Protein 3ZV4 (pdb70)

Foldseek 3Di:
DQQALAEEEEEPLLDFLNVLLLVVCLVVNYAYEYEEADPVSQVVSCVVRPLRYHYQHDDLLDLVSLLVRLVVSCVSRVAHAEYEYEFFAAQQLQAPVRQDPVLVVVQLCQRLSRLPNSLVSNCVSCVVRQLVNLHEYEYEAAVLLPDPPPHYPSNSVSSVVVLVVQVVCCVVSPPRYAYEYEHEALEPHHGDPSHDDDLVCCQWFAAQQRHRDYSNVSNVVVSQRSGDPRCNVDHSYYHYHYRQRVPADDRTGHDCPCVCVVVVD/DQQALAEEEEEQLLDALNVLLCVVCVVNRYAYEYEYQDPVSQVVVCVVNPLSYHYDHDDLLDLVSLLVSQVVSCVSRNAHAEYEYEFAAAAQLQAPVRQDPVLNVVQLCVRLSRLPVSLVSNCVSRVVRNLVNLHEYEYEAAVLLPDPPPGYPSNSVSSVNVLVVQQVCLVVNPPRYAGEYEHEALAQDPRHGDPSNVDDRCVRCVFAAAQLSDRDYSNVRNVVVSQRRRCVRCVPDHSYYHYHHNCRVPADDPTGHDCPVPDVVVDD

Organism: Comamonas testosteroni (NCBI:txid285)

Radius of gyration: 23.38 Å; Cα contacts (8 Å, |Δi|>4): 1330; chains: 2; bounding box: 65×64×56 Å

Structure (mmCIF, N/CA/C/O backbone):
data_3ZV4
#
_entry.id   3ZV4
#
_cell.length_a   75.784
_cell.length_b   75.784
_cell.length_c   181.782
_cell.angle_alpha   90.00
_cell.angle_beta   90.00
_cell.angle_gamma   90.00
#
_symmetry.space_group_name_H-M   'P 43 21 2'
#
loop_
_entity.id
_entity.type
_entity.pdbx_description
1 polymer 'CIS-2,3-DIHYDROBIPHENYL-2,3-DIOL DEHYDROGENASE'
2 water water
#
loop_
_atom_site.group_PDB
_atom_site.id
_atom_site.type_symbol
_atom_site.label_atom_id
_atom_site.label_alt_id
_atom_site.label_comp_id
_atom_site.label_asym_id
_atom_site.label_entity_id
_atom_site.label_seq_id
_atom_site.pdbx_PDB_ins_code
_atom_site.Cartn_x
_atom_site.Cartn_y
_atom_site.Cartn_z
_atom_site.occupancy
_atom_site.B_iso_or_equiv
_atom_site.auth_seq_id
_atom_site.auth_comp_id
_atom_site.auth_asym_id
_atom_site.auth_atom_id
_atom_site.pdbx_PDB_model_num
ATOM 1 N N . MET A 1 1 ? 8.098 8.033 11.341 1.00 49.86 1 MET A N 1
ATOM 2 C CA . MET A 1 1 ? 8.717 7.999 12.698 1.00 48.19 1 MET A CA 1
ATOM 3 C C . MET A 1 1 ? 7.707 8.425 13.765 1.00 46.42 1 MET A C 1
ATOM 4 O O . MET A 1 1 ? 6.780 9.195 13.503 1.00 46.91 1 MET A O 1
ATOM 9 N N . LYS A 1 2 ? 7.916 7.948 14.983 1.00 44.29 2 LYS A N 1
ATOM 10 C CA . LYS A 1 2 ? 6.918 8.080 16.044 1.00 42.74 2 LYS A CA 1
ATOM 11 C C . LYS A 1 2 ? 6.771 9.488 16.617 1.00 40.61 2 LYS A C 1
ATOM 12 O O . LYS A 1 2 ? 5.689 9.852 17.076 1.00 39.93 2 LYS A O 1
ATOM 18 N N . LEU A 1 3 ? 7.850 10.274 16.578 1.00 38.70 3 LEU A N 1
ATOM 19 C CA . LEU A 1 3 ? 7.919 11.541 17.305 1.00 36.95 3 LEU A CA 1
ATOM 20 C C . LEU A 1 3 ? 8.241 12.761 16.417 1.00 36.46 3 LEU A C 1
ATOM 21 O O . LEU A 1 3 ? 8.807 13.735 16.898 1.00 36.39 3 LEU A O 1
ATOM 26 N N . THR A 1 4 ? 7.871 12.718 15.140 1.00 36.48 4 THR A N 1
ATOM 27 C CA . THR A 1 4 ? 8.171 13.820 14.215 1.00 37.01 4 THR A CA 1
ATOM 28 C C . THR A 1 4 ? 7.544 15.131 14.681 1.00 36.10 4 THR A C 1
ATOM 29 O O . THR A 1 4 ? 6.354 15.180 14.950 1.00 35.90 4 THR A O 1
ATOM 33 N N . GLY A 1 5 ? 8.353 16.183 14.800 1.00 35.32 5 GLY A N 1
ATOM 34 C CA . GLY A 1 5 ? 7.855 17.496 15.204 1.00 34.89 5 GLY A CA 1
ATOM 35 C C . GLY A 1 5 ? 7.858 17.719 16.706 1.00 33.37 5 GLY A C 1
ATOM 36 O O . GLY A 1 5 ? 7.672 18.852 17.170 1.00 33.13 5 GLY A O 1
ATOM 37 N N . GLU A 1 6 ? 8.076 16.650 17.473 1.00 32.07 6 GLU A N 1
ATOM 38 C CA . GLU A 1 6 ? 8.062 16.743 18.928 1.00 30.50 6 GLU A CA 1
ATOM 39 C C . GLU A 1 6 ? 9.379 17.273 19.455 1.00 29.54 6 GLU A C 1
ATOM 40 O O . GLU A 1 6 ? 10.441 16.999 18.893 1.00 29.99 6 GLU A O 1
ATOM 46 N N . VAL A 1 7 ? 9.292 18.044 20.532 1.00 28.16 7 VAL A N 1
ATOM 47 C CA . VAL A 1 7 ? 10.461 18.566 21.215 1.00 26.74 7 VAL A CA 1
ATOM 48 C C . VAL A 1 7 ? 10.499 18.058 22.647 1.00 25.07 7 VAL A C 1
ATOM 49 O O . VAL A 1 7 ? 9.548 18.245 23.399 1.00 25.37 7 VAL A O 1
ATOM 53 N N . ALA A 1 8 ? 11.606 17.425 23.020 1.00 23.92 8 ALA A N 1
ATOM 54 C CA . ALA A 1 8 ? 11.823 16.942 24.374 1.00 22.77 8 ALA A CA 1
ATOM 55 C C . ALA A 1 8 ? 13.065 17.573 25.003 1.00 22.36 8 ALA A C 1
ATOM 56 O O . ALA A 1 8 ? 14.010 17.950 24.312 1.00 22.17 8 ALA A O 1
ATOM 58 N N . LEU A 1 9 ? 13.047 17.656 26.326 1.00 21.00 9 LEU A N 1
ATOM 59 C CA . LEU A 1 9 ? 14.199 18.113 27.099 1.00 20.72 9 LEU A CA 1
ATOM 60 C C . LEU A 1 9 ? 14.500 16.980 28.048 1.00 20.06 9 LEU A C 1
ATOM 61 O O . LEU A 1 9 ? 13.597 16.501 28.764 1.00 19.06 9 LEU A O 1
ATOM 66 N N . ILE A 1 10 ? 15.749 16.532 28.019 1.00 20.34 10 ILE A N 1
ATOM 67 C CA . ILE A 1 10 ? 16.172 15.352 28.779 1.00 20.28 10 ILE A CA 1
ATOM 68 C C . ILE A 1 10 ? 17.320 15.775 29.671 1.00 20.20 10 ILE A C 1
ATOM 69 O O . ILE A 1 10 ? 18.346 16.215 29.163 1.00 21.59 10 ILE A O 1
ATOM 74 N N . THR A 1 11 ? 17.156 15.688 30.992 1.00 19.83 11 THR A N 1
ATOM 75 C CA . THR A 1 11 ? 18.280 15.967 31.896 1.00 20.42 11 THR A CA 1
ATOM 76 C C . THR A 1 11 ? 19.097 14.690 32.106 1.00 20.61 11 THR A C 1
ATOM 77 O O . THR A 1 11 ? 18.544 13.602 32.145 1.00 20.35 11 THR A O 1
ATOM 81 N N . GLY A 1 12 ? 20.416 14.831 32.238 1.00 21.42 12 GLY A N 1
ATOM 82 C CA . GLY A 1 12 ? 21.314 13.690 32.313 1.00 22.02 12 GLY A CA 1
ATOM 83 C C . GLY A 1 12 ? 21.363 12.894 31.026 1.00 22.67 12 GLY A C 1
ATOM 84 O O . GLY A 1 12 ? 21.494 11.663 31.036 1.00 23.90 12 GLY A O 1
ATOM 85 N N . GLY A 1 13 ? 21.247 13.590 29.906 1.00 22.92 13 GLY A N 1
ATOM 86 C CA . GLY A 1 13 ? 21.211 12.943 28.605 1.00 23.11 13 GLY A CA 1
ATOM 87 C C . GLY A 1 13 ? 22.545 12.734 27.914 1.00 23.64 13 GLY A C 1
ATOM 88 O O . GLY A 1 13 ? 22.572 12.230 26.785 1.00 24.44 13 GLY A O 1
ATOM 89 N N . ALA A 1 14 ? 23.663 13.103 28.550 1.00 24.02 14 ALA A N 1
ATOM 90 C CA . ALA A 1 14 ? 24.971 12.973 27.879 1.00 25.05 14 ALA A CA 1
ATOM 91 C C . ALA A 1 14 ? 25.517 11.552 27.906 1.00 25.38 14 ALA A C 1
ATOM 92 O O . ALA A 1 14 ? 26.393 11.228 27.123 1.00 26.55 14 ALA A O 1
ATOM 94 N N . SER A 1 15 ? 25.017 10.703 28.803 1.00 25.06 15 SER A N 1
ATOM 95 C CA . SER A 1 15 ? 25.505 9.326 28.907 1.00 25.25 15 SER A CA 1
ATOM 96 C C . SER A 1 15 ? 24.421 8.410 29.479 1.00 23.67 15 SER A C 1
ATOM 97 O O . SER A 1 15 ? 23.361 8.870 29.867 1.00 22.64 15 SER A O 1
ATOM 100 N N . GLY A 1 16 ? 24.691 7.110 29.525 1.00 23.98 16 GLY A N 1
ATOM 101 C CA . GLY A 1 16 ? 23.761 6.168 30.139 1.00 23.27 16 GLY A CA 1
ATOM 102 C C . GLY A 1 16 ? 22.428 6.089 29.418 1.00 22.55 16 GLY A C 1
ATOM 103 O O . GLY A 1 16 ? 22.347 6.310 28.213 1.00 21.84 16 GLY A O 1
ATOM 104 N N . LEU A 1 17 ? 21.375 5.763 30.168 1.00 22.28 17 LEU A N 1
ATOM 105 C CA . LEU A 1 17 ? 20.012 5.734 29.618 1.00 22.02 17 LEU A CA 1
ATOM 106 C C . LEU A 1 17 ? 19.625 7.052 28.948 1.00 21.45 17 LEU A C 1
ATOM 107 O O . LEU A 1 17 ? 19.015 7.055 27.892 1.00 22.03 17 LEU A O 1
ATOM 112 N N . GLY A 1 18 ? 19.980 8.172 29.571 1.00 20.90 18 GLY A N 1
ATOM 113 C CA . GLY A 1 18 ? 19.686 9.494 29.021 1.00 20.59 18 GLY A CA 1
ATOM 114 C C . GLY A 1 18 ? 20.222 9.687 27.610 1.00 21.21 18 GLY A C 1
ATOM 115 O O . GLY A 1 18 ? 19.522 10.220 26.754 1.00 20.72 18 GLY A O 1
ATOM 116 N N . ARG A 1 19 ? 21.444 9.231 27.351 1.00 21.93 19 ARG A N 1
ATOM 117 C CA . ARG A 1 19 ? 21.992 9.311 25.987 1.00 22.92 19 ARG A CA 1
ATOM 118 C C . ARG A 1 19 ? 21.285 8.363 25.023 1.00 23.39 19 ARG A C 1
ATOM 119 O O . ARG A 1 19 ? 21.058 8.705 23.856 1.00 23.47 19 ARG A O 1
ATOM 127 N N . ALA A 1 20 ? 20.967 7.160 25.497 1.00 23.35 20 ALA A N 1
ATOM 128 C CA . ALA A 1 20 ? 20.190 6.210 24.693 1.00 23.55 20 ALA A CA 1
ATOM 129 C C . ALA A 1 20 ? 18.834 6.802 24.313 1.00 22.44 20 ALA A C 1
ATOM 130 O O . ALA A 1 20 ? 18.336 6.574 23.211 1.00 23.14 20 ALA A O 1
ATOM 132 N N . LEU A 1 21 ? 18.230 7.534 25.247 1.00 21.87 21 LEU A N 1
ATOM 133 C CA . LEU A 1 21 ? 16.988 8.246 24.999 1.00 21.60 21 LEU A CA 1
ATOM 134 C C . LEU A 1 21 ? 17.172 9.376 24.003 1.00 22.28 21 LEU A C 1
ATOM 135 O O . LEU A 1 21 ? 16.343 9.558 23.117 1.00 22.80 21 LEU A O 1
ATOM 140 N N . VAL A 1 22 ? 18.244 10.155 24.144 1.00 21.94 22 VAL A N 1
ATOM 141 C CA . VAL A 1 22 ? 18.501 11.210 23.161 1.00 22.58 22 VAL A CA 1
ATOM 142 C C . VAL A 1 22 ? 18.565 10.598 21.767 1.00 23.55 22 VAL A C 1
ATOM 143 O O . VAL A 1 22 ? 17.905 11.081 20.842 1.00 24.51 22 VAL A O 1
ATOM 147 N N . ASP A 1 23 ? 19.368 9.545 21.630 1.00 24.57 23 ASP A N 1
ATOM 148 C CA . ASP A 1 23 ? 19.592 8.890 20.359 1.00 26.48 23 ASP A CA 1
ATOM 149 C C . ASP A 1 23 ? 18.307 8.339 19.776 1.00 26.52 23 ASP A C 1
ATOM 150 O O . ASP A 1 23 ? 18.062 8.451 18.578 1.00 27.99 23 ASP A O 1
ATOM 155 N N . ARG A 1 24 ? 17.505 7.712 20.622 1.00 26.26 24 ARG A N 1
ATOM 156 C CA . ARG A 1 24 ? 16.245 7.145 20.176 1.00 26.76 24 ARG A CA 1
ATOM 157 C C . ARG A 1 24 ? 15.275 8.228 19.743 1.00 26.28 24 ARG A C 1
ATOM 158 O O . ARG A 1 24 ? 14.633 8.110 18.706 1.00 26.54 24 ARG A O 1
ATOM 166 N N . PHE A 1 25 ? 15.146 9.264 20.561 1.00 25.70 25 PHE A N 1
ATOM 167 C CA . PHE A 1 25 ? 14.205 10.339 20.279 1.00 26.30 25 PHE A CA 1
ATOM 168 C C . PHE A 1 25 ? 14.526 11.026 18.961 1.00 27.64 25 PHE A C 1
ATOM 169 O O . PHE A 1 25 ? 13.630 11.265 18.138 1.00 28.71 25 PHE A O 1
ATOM 177 N N . VAL A 1 26 ? 15.807 11.297 18.741 1.00 27.96 26 VAL A N 1
ATOM 178 C CA . VAL A 1 26 ? 16.262 11.899 17.485 1.00 28.78 26 VAL A CA 1
ATOM 179 C C . VAL A 1 26 ? 15.957 10.981 16.310 1.00 29.95 26 VAL A C 1
ATOM 180 O O . VAL A 1 26 ? 15.406 11.434 15.304 1.00 31.03 26 VAL A O 1
ATOM 184 N N . ALA A 1 27 ? 16.290 9.695 16.442 1.00 30.09 27 ALA A N 1
ATOM 185 C CA . ALA A 1 27 ? 15.958 8.694 15.404 1.00 31.00 27 ALA A CA 1
ATOM 186 C C . ALA A 1 27 ? 14.454 8.671 15.105 1.00 31.27 27 ALA A C 1
ATOM 187 O O . ALA A 1 27 ? 14.044 8.434 13.959 1.00 32.27 27 ALA A O 1
ATOM 189 N N . GLU A 1 28 ? 13.641 8.925 16.130 1.00 30.11 28 GLU A N 1
ATOM 190 C CA . GLU A 1 28 ? 12.177 9.000 15.974 1.00 30.33 28 GLU A CA 1
ATOM 191 C C . GLU A 1 28 ? 11.663 10.358 15.475 1.00 30.27 28 GLU A C 1
ATOM 192 O O . GLU A 1 28 ? 10.451 10.591 15.436 1.00 30.12 28 GLU A O 1
ATOM 198 N N . GLY A 1 29 ? 12.574 11.255 15.110 1.00 29.97 29 GLY A N 1
ATOM 199 C CA . GLY A 1 29 ? 12.193 12.535 14.506 1.00 30.20 29 GLY A CA 1
ATOM 200 C C . GLY A 1 29 ? 11.993 13.676 15.494 1.00 28.62 29 GLY A C 1
ATOM 201 O O . GLY A 1 29 ? 11.570 14.764 15.106 1.00 29.06 29 GLY A O 1
ATOM 202 N N . ALA A 1 30 ? 12.292 13.433 16.763 1.00 26.95 30 ALA A N 1
ATOM 203 C CA . ALA A 1 30 ? 12.182 14.458 17.793 1.00 26.73 30 ALA A CA 1
ATOM 204 C C . ALA A 1 30 ? 13.371 15.431 17.721 1.00 26.85 30 ALA A C 1
ATOM 205 O O . ALA A 1 30 ? 14.407 15.092 17.155 1.00 27.34 30 ALA A O 1
ATOM 207 N N . ARG A 1 31 ? 13.180 16.633 18.265 1.00 27.16 31 ARG A N 1
ATOM 208 C CA . ARG A 1 31 ? 14.265 17.578 18.559 1.00 27.22 31 ARG A CA 1
ATOM 209 C C . ARG A 1 31 ? 14.522 17.490 20.064 1.00 26.06 31 ARG A C 1
ATOM 210 O O . ARG A 1 31 ? 13.564 17.440 20.844 1.00 25.48 31 ARG A O 1
ATOM 218 N N . VAL A 1 32 ? 15.789 17.489 20.490 1.00 25.35 32 VAL A N 1
ATOM 219 C CA . VAL A 1 32 ? 16.114 17.226 21.911 1.00 24.87 32 VAL A CA 1
ATOM 220 C C . VAL A 1 32 ? 17.116 18.216 22.538 1.00 24.86 32 VAL A C 1
ATOM 221 O O . VAL A 1 32 ? 18.241 18.358 22.072 1.00 25.40 32 VAL A O 1
ATOM 225 N N . ALA A 1 33 ? 16.686 18.904 23.590 1.00 24.32 33 ALA A N 1
ATOM 226 C CA . ALA A 1 33 ? 17.581 19.707 24.420 1.00 24.23 33 ALA A CA 1
ATOM 227 C C . ALA A 1 33 ? 18.028 18.830 25.589 1.00 23.68 33 ALA A C 1
ATOM 228 O O . ALA A 1 33 ? 17.215 18.126 26.204 1.00 22.75 33 ALA A O 1
ATOM 230 N N . VAL A 1 34 ? 19.321 18.868 25.877 1.00 24.06 34 VAL A N 1
ATOM 231 C CA . VAL A 1 34 ? 19.917 18.044 26.924 1.00 23.79 34 VAL A CA 1
ATOM 232 C C . VAL A 1 34 ? 20.620 18.978 27.911 1.00 23.90 34 VAL A C 1
ATOM 233 O O . VAL A 1 34 ? 21.367 19.859 27.501 1.00 25.37 34 VAL A O 1
ATOM 237 N N . LEU A 1 35 ? 20.322 18.810 29.198 1.00 23.37 35 LEU A N 1
ATOM 238 C CA . LEU A 1 35 ? 21.078 19.433 30.285 1.00 23.60 35 LEU A CA 1
ATOM 239 C C . LEU A 1 35 ? 21.989 18.383 30.902 1.00 23.75 35 LEU A C 1
ATOM 240 O O . LEU A 1 35 ? 21.518 17.330 31.317 1.00 23.14 35 LEU A O 1
ATOM 245 N N . ASP A 1 36 ? 23.287 18.666 30.959 1.00 24.52 36 ASP A N 1
ATOM 246 C CA . ASP A 1 36 ? 24.224 17.775 31.629 1.00 25.76 36 ASP A CA 1
ATOM 247 C C . ASP A 1 36 ? 25.494 18.531 31.981 1.00 26.67 36 ASP A C 1
ATOM 248 O O . ASP A 1 36 ? 25.683 19.670 31.553 1.00 26.77 36 ASP A O 1
ATOM 253 N N . LYS A 1 37 ? 26.343 17.886 32.774 1.00 27.39 37 LYS A N 1
ATOM 254 C CA . LYS A 1 37 ? 27.537 18.525 33.307 1.00 29.92 37 LYS A CA 1
ATOM 255 C C . LYS A 1 37 ? 28.682 18.545 32.302 1.00 30.37 37 LYS A C 1
ATOM 256 O O . LYS A 1 37 ? 29.431 19.513 32.257 1.00 30.42 37 LYS A O 1
ATOM 262 N N . SER A 1 38 ? 28.817 17.500 31.485 1.00 30.43 38 SER A N 1
ATOM 263 C CA . SER A 1 38 ? 29.999 17.397 30.611 1.00 31.39 38 SER A CA 1
ATOM 264 C C . SER A 1 38 ? 29.875 18.212 29.320 1.00 31.74 38 SER A C 1
ATOM 265 O O . SER A 1 38 ? 29.089 17.876 28.432 1.00 31.14 38 SER A O 1
ATOM 268 N N . ALA A 1 39 ? 30.683 19.264 29.211 1.00 32.68 39 ALA A N 1
ATOM 269 C CA . ALA A 1 39 ? 30.671 20.088 28.013 1.00 33.66 39 ALA A CA 1
ATOM 270 C C . ALA A 1 39 ? 31.093 19.253 26.799 1.00 34.23 39 ALA A C 1
ATOM 271 O O . ALA A 1 39 ? 30.455 19.323 25.747 1.00 33.63 39 ALA A O 1
ATOM 273 N N . GLU A 1 40 ? 32.139 18.444 26.969 1.00 35.44 40 GLU A N 1
ATOM 274 C CA . GLU A 1 40 ? 32.679 17.615 25.894 1.00 36.59 40 GLU A CA 1
ATOM 275 C C . GLU A 1 40 ? 31.693 16.573 25.398 1.00 35.40 40 GLU A C 1
ATOM 276 O O . GLU A 1 40 ? 31.516 16.424 24.198 1.00 35.33 40 GLU A O 1
ATOM 282 N N . ARG A 1 41 ? 31.058 15.845 26.313 1.00 34.66 41 ARG A N 1
ATOM 283 C CA . ARG A 1 41 ? 30.084 14.836 25.907 1.00 34.19 41 ARG A CA 1
ATOM 284 C C . ARG A 1 41 ? 28.859 15.493 25.257 1.00 32.64 41 ARG A C 1
ATOM 285 O O . ARG A 1 41 ? 28.281 14.941 24.328 1.00 32.87 41 ARG A O 1
ATOM 293 N N . LEU A 1 42 ? 28.474 16.675 25.736 1.00 31.55 42 LEU A N 1
ATOM 294 C CA . LEU A 1 42 ? 27.378 17.422 25.119 1.00 30.34 42 LEU A CA 1
ATOM 295 C C . LEU A 1 42 ? 27.708 17.861 23.684 1.00 30.71 42 LEU A C 1
ATOM 296 O O . LEU A 1 42 ? 26.883 17.712 22.792 1.00 30.29 42 LEU A O 1
ATOM 301 N N . ARG A 1 43 ? 28.899 18.397 23.454 1.00 32.00 43 ARG A N 1
ATOM 302 C CA . ARG A 1 43 ? 29.263 18.813 22.094 1.00 33.10 43 ARG A CA 1
ATOM 303 C C . ARG A 1 43 ? 29.313 17.624 21.141 1.00 33.41 43 ARG A C 1
ATOM 304 O O . ARG A 1 43 ? 28.930 17.744 19.976 1.00 33.44 43 ARG A O 1
ATOM 312 N N . GLU A 1 44 ? 29.778 16.485 21.648 1.00 33.02 44 GLU A N 1
ATOM 313 C CA . GLU A 1 44 ? 29.800 15.224 20.895 1.00 33.72 44 GLU A CA 1
ATOM 314 C C . GLU A 1 44 ? 28.378 14.797 20.493 1.00 32.08 44 GLU A C 1
ATOM 315 O O . GLU A 1 44 ? 28.131 14.403 19.354 1.00 32.59 44 GLU A O 1
ATOM 321 N N . LEU A 1 45 ? 27.450 14.919 21.421 1.00 30.43 45 LEU A N 1
ATOM 322 C CA . LEU A 1 45 ? 26.054 14.594 21.173 1.00 29.24 45 LEU A CA 1
ATOM 323 C C . LEU A 1 45 ? 25.405 15.556 20.156 1.00 29.10 45 LEU A C 1
ATOM 324 O O . LEU A 1 45 ? 24.634 15.126 19.294 1.00 29.09 45 LEU A O 1
ATOM 329 N N . GLU A 1 46 ? 25.740 16.846 20.243 1.00 28.90 46 GLU A N 1
ATOM 330 C CA . GLU A 1 46 ? 25.226 17.851 19.290 1.00 28.45 46 GLU A CA 1
ATOM 331 C C . GLU A 1 46 ? 25.646 17.536 17.853 1.00 29.41 46 GLU A C 1
ATOM 332 O O . GLU A 1 46 ? 24.833 17.619 16.921 1.00 30.19 46 GLU A O 1
ATOM 338 N N . VAL A 1 47 ? 26.913 17.176 17.679 1.00 29.08 47 VAL A N 1
ATOM 339 C CA . VAL A 1 47 ? 27.458 16.829 16.368 1.00 30.47 47 VAL A CA 1
ATOM 340 C C . VAL A 1 47 ? 26.900 15.498 15.855 1.00 30.52 47 VAL A C 1
ATOM 341 O O . VAL A 1 47 ? 26.745 15.297 14.653 1.00 30.06 47 VAL A O 1
ATOM 345 N N . ALA A 1 48 ? 26.586 14.592 16.775 1.00 29.95 48 ALA A N 1
ATOM 346 C CA . ALA A 1 48 ? 26.014 13.305 16.399 1.00 30.31 48 ALA A CA 1
ATOM 347 C C . ALA A 1 48 ? 24.629 13.512 15.789 1.00 30.22 48 ALA A C 1
ATOM 348 O O . ALA A 1 48 ? 24.228 12.784 14.884 1.00 30.11 48 ALA A O 1
ATOM 350 N N . HIS A 1 49 ? 23.914 14.527 16.271 1.00 30.42 49 HIS A N 1
ATOM 351 C CA . HIS A 1 49 ? 22.535 14.760 15.860 1.00 30.47 49 HIS A CA 1
ATOM 352 C C . HIS A 1 49 ? 22.303 16.146 15.271 1.00 31.66 49 HIS A C 1
ATOM 353 O O . HIS A 1 49 ? 21.309 16.795 15.590 1.00 31.76 49 HIS A O 1
ATOM 360 N N . GLY A 1 50 ? 23.215 16.573 14.407 1.00 32.71 50 GLY A N 1
ATOM 361 C CA . GLY A 1 50 ? 23.233 17.932 13.865 1.00 33.65 50 GLY A CA 1
ATOM 362 C C . GLY A 1 50 ? 21.902 18.581 13.526 1.00 33.86 50 GLY A C 1
ATOM 363 O O . GLY A 1 50 ? 21.284 18.268 12.497 1.00 35.18 50 GLY A O 1
ATOM 364 N N . GLY A 1 51 ? 21.481 19.512 14.379 1.00 32.97 51 GLY A N 1
ATOM 365 C CA . GLY A 1 51 ? 20.264 20.278 14.152 1.00 32.84 51 GLY A CA 1
ATOM 366 C C . GLY A 1 51 ? 19.087 19.740 14.945 1.00 31.91 51 GLY A C 1
ATOM 367 O O . GLY A 1 51 ? 18.099 20.451 15.150 1.00 32.44 51 GLY A O 1
ATOM 368 N N . ASN A 1 52 ? 19.182 18.485 15.382 1.00 31.24 52 ASN A N 1
ATOM 369 C CA . ASN A 1 52 ? 18.119 17.839 16.157 1.00 29.95 52 ASN A CA 1
ATOM 370 C C . ASN A 1 52 ? 18.430 17.704 17.636 1.00 28.89 52 ASN A C 1
ATOM 371 O O . ASN A 1 52 ? 17.601 17.201 18.383 1.00 28.19 52 ASN A O 1
ATOM 376 N N . ALA A 1 53 ? 19.618 18.119 18.066 1.00 28.27 53 ALA A N 1
ATOM 377 C CA . ALA A 1 53 ? 19.921 18.184 19.500 1.00 27.10 53 ALA A CA 1
ATOM 378 C C . ALA A 1 53 ? 20.652 19.481 19.859 1.00 27.26 53 ALA A C 1
ATOM 379 O O . ALA A 1 53 ? 21.387 20.040 19.044 1.00 28.29 53 ALA A O 1
ATOM 381 N N . VAL A 1 54 ? 20.412 19.962 21.076 1.00 26.41 54 VAL A N 1
ATOM 382 C CA . VAL A 1 54 ? 21.140 21.097 21.620 1.00 26.61 54 VAL A CA 1
ATOM 383 C C . VAL A 1 54 ? 21.552 20.760 23.051 1.00 25.75 54 VAL A C 1
ATOM 384 O O . VAL A 1 54 ? 20.763 20.210 23.831 1.00 25.08 54 VAL A O 1
ATOM 388 N N . GLY A 1 55 ? 22.800 21.063 23.379 1.00 26.17 55 GLY A N 1
ATOM 389 C CA . GLY A 1 55 ? 23.373 20.727 24.676 1.00 25.87 55 GLY A CA 1
ATOM 390 C C . GLY A 1 55 ? 23.582 21.954 25.544 1.00 26.29 55 GLY A C 1
ATOM 391 O O . GLY A 1 55 ? 24.137 22.959 25.100 1.00 28.05 55 GLY A O 1
ATOM 392 N N . VAL A 1 56 ? 23.117 21.863 26.780 1.00 25.54 56 VAL A N 1
ATOM 393 C CA . VAL A 1 56 ? 23.212 22.932 27.753 1.00 25.44 56 VAL A CA 1
ATOM 394 C C . VAL A 1 56 ? 24.089 22.399 28.881 1.00 25.29 56 VAL A C 1
ATOM 395 O O . VAL A 1 56 ? 23.771 21.405 29.522 1.00 24.39 56 VAL A O 1
ATOM 399 N N . VAL A 1 57 ? 25.213 23.051 29.097 1.00 26.19 57 VAL A N 1
ATOM 400 C CA . VAL A 1 57 ? 26.130 22.635 30.152 1.00 26.68 57 VAL A CA 1
ATOM 401 C C . VAL A 1 57 ? 25.631 23.199 31.470 1.00 26.74 57 VAL A C 1
ATOM 402 O O . VAL A 1 57 ? 25.434 24.405 31.597 1.00 27.23 57 VAL A O 1
ATOM 406 N N . GLY A 1 58 ? 25.423 22.334 32.454 1.00 26.08 58 GLY A N 1
ATOM 407 C CA . GLY A 1 58 ? 24.942 22.815 33.719 1.00 26.35 58 GLY A CA 1
ATOM 408 C C . GLY A 1 58 ? 24.746 21.765 34.775 1.00 26.17 58 GLY A C 1
ATOM 409 O O . GLY A 1 58 ? 25.010 20.580 34.570 1.00 25.92 58 GLY A O 1
ATOM 410 N N . ASP A 1 59 ? 24.252 22.242 35.908 1.00 26.91 59 ASP A N 1
ATOM 411 C CA . ASP A 1 59 ? 24.122 21.476 37.127 1.00 26.69 59 ASP A CA 1
ATOM 412 C C . ASP A 1 59 ? 22.639 21.232 37.347 1.00 25.62 59 ASP A C 1
ATOM 413 O O . ASP A 1 59 ? 21.877 22.174 37.575 1.00 25.96 59 ASP A O 1
ATOM 418 N N . VAL A 1 60 ? 22.224 19.970 37.275 1.00 24.64 60 VAL A N 1
ATOM 419 C CA . VAL A 1 60 ? 20.807 19.613 37.427 1.00 24.70 60 VAL A CA 1
ATOM 420 C C . VAL A 1 60 ? 20.224 19.984 38.790 1.00 24.97 60 VAL A C 1
ATOM 421 O O . VAL A 1 60 ? 19.000 20.095 38.928 1.00 24.15 60 VAL A O 1
ATOM 425 N N . ARG A 1 61 ? 21.100 20.171 39.777 1.00 25.90 61 ARG A N 1
ATOM 426 C CA . ARG A 1 61 ? 20.710 20.641 41.103 1.00 26.32 61 ARG A CA 1
ATOM 427 C C . ARG A 1 61 ? 20.325 22.115 41.131 1.00 26.85 61 ARG A C 1
ATOM 428 O O . ARG A 1 61 ? 19.740 22.574 42.111 1.00 26.68 61 ARG A O 1
ATOM 436 N N . SER A 1 62 ? 20.685 22.861 40.079 1.00 27.07 62 SER A N 1
ATOM 437 C CA . SER A 1 62 ? 20.468 24.306 40.022 1.00 27.81 62 SER A CA 1
ATOM 438 C C . SER A 1 62 ? 19.230 24.678 39.225 1.00 27.48 62 SER A C 1
ATOM 439 O O . SER A 1 62 ? 19.106 24.357 38.029 1.00 26.32 62 SER A O 1
ATOM 442 N N . LEU A 1 63 ? 18.331 25.394 39.890 1.00 27.85 63 LEU A N 1
ATOM 443 C CA . LEU A 1 63 ? 17.120 25.858 39.264 1.00 27.52 63 LEU A CA 1
ATOM 444 C C . LEU A 1 63 ? 17.503 26.788 38.126 1.00 27.78 63 LEU A C 1
ATOM 445 O O . LEU A 1 63 ? 16.944 26.706 37.037 1.00 27.47 63 LEU A O 1
ATOM 450 N N . GLN A 1 64 ? 18.483 27.646 38.361 1.00 29.16 64 GLN A N 1
ATOM 451 C CA . GLN A 1 64 ? 18.914 28.576 37.332 1.00 30.47 64 GLN A CA 1
ATOM 452 C C . GLN A 1 64 ? 19.438 27.858 36.086 1.00 29.66 64 GLN A C 1
ATOM 453 O O . GLN A 1 64 ? 19.177 28.309 34.970 1.00 29.76 64 GLN A O 1
ATOM 459 N N . ASP A 1 65 ? 20.145 26.743 36.272 1.00 29.01 65 ASP A N 1
ATOM 460 C CA . ASP A 1 65 ? 20.655 25.957 35.135 1.00 28.57 65 ASP A CA 1
ATOM 461 C C . ASP A 1 65 ? 19.529 25.190 34.417 1.00 27.14 65 ASP A C 1
ATOM 462 O O . ASP A 1 65 ? 19.553 25.050 33.187 1.00 26.99 65 ASP A O 1
ATOM 467 N N . GLN A 1 66 ? 18.546 24.700 35.171 1.00 26.06 66 GLN A N 1
ATOM 468 C CA . GLN A 1 66 ? 17.359 24.080 34.572 1.00 25.58 66 GLN A CA 1
ATOM 469 C C . GLN A 1 66 ? 16.588 25.103 33.728 1.00 26.06 66 GLN A C 1
ATOM 470 O O . GLN A 1 66 ? 16.108 24.787 32.635 1.00 25.46 66 GLN A O 1
ATOM 476 N N . LYS A 1 67 ? 16.497 26.333 34.232 1.00 26.94 67 LYS A N 1
ATOM 477 C CA . LYS A 1 67 ? 15.833 27.430 33.511 1.00 27.87 67 LYS A CA 1
ATOM 478 C C . LYS A 1 67 ? 16.606 27.836 32.256 1.00 28.38 67 LYS A C 1
ATOM 479 O O . LYS A 1 67 ? 16.004 28.148 31.237 1.00 28.84 67 LYS A O 1
ATOM 485 N N . ARG A 1 68 ? 17.933 27.840 32.345 1.00 28.72 68 ARG A N 1
ATOM 486 C CA . ARG A 1 68 ? 18.793 28.062 31.174 1.00 29.68 68 ARG A CA 1
ATOM 487 C C . ARG A 1 68 ? 18.526 27.009 30.094 1.00 28.13 68 ARG A C 1
ATOM 488 O O . ARG A 1 68 ? 18.466 27.332 28.912 1.00 27.86 68 ARG A O 1
ATOM 496 N N . ALA A 1 69 ? 18.376 25.758 30.514 1.00 27.71 69 ALA A N 1
ATOM 497 C CA . ALA A 1 69 ? 18.060 24.657 29.616 1.00 27.05 69 ALA A CA 1
ATOM 498 C C . ALA A 1 69 ? 16.700 24.831 28.942 1.00 27.12 69 ALA A C 1
ATOM 499 O O . ALA A 1 69 ? 16.583 24.695 27.722 1.00 27.67 69 ALA A O 1
ATOM 501 N N . ALA A 1 70 ? 15.663 25.099 29.731 1.00 27.02 70 ALA A N 1
ATOM 502 C CA . ALA A 1 70 ? 14.326 25.373 29.167 1.00 27.10 70 ALA A CA 1
ATOM 503 C C . ALA A 1 70 ? 14.393 26.519 28.142 1.00 28.01 70 ALA A C 1
ATOM 504 O O . ALA A 1 70 ? 13.849 26.424 27.042 1.00 27.76 70 ALA A O 1
ATOM 506 N N . GLU A 1 71 ? 15.095 27.583 28.502 1.00 29.12 71 GLU A N 1
ATOM 507 C CA . GLU A 1 71 ? 15.208 28.761 27.647 1.00 30.16 71 GLU A CA 1
ATOM 508 C C . GLU A 1 71 ? 15.908 28.422 26.314 1.00 30.21 71 GLU A C 1
ATOM 509 O O . GLU A 1 71 ? 15.439 28.804 25.239 1.00 29.89 71 GLU A O 1
ATOM 515 N N . ARG A 1 72 ? 17.012 27.682 26.397 1.00 29.64 72 ARG A N 1
ATOM 516 C CA . ARG A 1 72 ? 17.784 27.274 25.224 1.00 29.48 72 ARG A CA 1
ATOM 517 C C . ARG A 1 72 ? 16.945 26.382 24.304 1.00 28.57 72 ARG A C 1
ATOM 518 O O . ARG A 1 72 ? 16.980 26.523 23.088 1.00 28.66 72 ARG A O 1
ATOM 526 N N . CYS A 1 73 ? 16.179 25.478 24.892 1.00 27.21 73 CYS A N 1
ATOM 527 C CA . CYS A 1 73 ? 15.306 24.588 24.125 1.00 27.05 73 CYS A CA 1
ATOM 528 C C . CYS A 1 73 ? 14.288 25.417 23.330 1.00 27.46 73 CYS A C 1
ATOM 529 O O . CYS A 1 73 ? 14.132 25.235 22.124 1.00 28.70 73 CYS A O 1
ATOM 532 N N . LEU A 1 74 ? 13.627 26.339 24.026 1.00 27.35 74 LEU A N 1
ATOM 533 C CA . LEU A 1 74 ? 12.682 27.272 23.409 1.00 27.82 74 LEU A CA 1
ATOM 534 C C . LEU A 1 74 ? 13.354 28.118 22.319 1.00 28.95 74 LEU A C 1
ATOM 535 O O . LEU A 1 74 ? 12.780 28.335 21.255 1.00 29.18 74 LEU A O 1
ATOM 540 N N . ALA A 1 75 ? 14.573 28.583 22.573 1.00 28.69 75 ALA A N 1
ATOM 541 C CA . ALA A 1 75 ? 15.299 29.380 21.590 1.00 30.00 75 ALA A CA 1
ATOM 542 C C . ALA A 1 75 ? 15.639 28.574 20.337 1.00 29.86 75 ALA A C 1
ATOM 543 O O . ALA A 1 75 ? 15.533 29.089 19.224 1.00 30.06 75 ALA A O 1
ATOM 545 N N . ALA A 1 76 ? 16.024 27.311 20.518 1.00 29.14 76 ALA A N 1
ATOM 546 C CA . ALA A 1 76 ? 16.436 26.469 19.385 1.00 30.16 76 ALA A CA 1
ATOM 547 C C . ALA A 1 76 ? 15.255 25.844 18.642 1.00 30.08 76 ALA A C 1
ATOM 548 O O . ALA A 1 76 ? 15.278 25.728 17.411 1.00 31.18 76 ALA A O 1
ATOM 550 N N . PHE A 1 77 ? 14.233 25.450 19.393 1.00 29.74 77 PHE A N 1
ATOM 551 C CA . PHE A 1 77 ? 13.197 24.554 18.879 1.00 29.68 77 PHE A CA 1
ATOM 552 C C . PHE A 1 77 ? 11.764 25.092 19.019 1.00 30.02 77 PHE A C 1
ATOM 553 O O . PHE A 1 77 ? 10.820 24.482 18.496 1.00 30.96 77 PHE A O 1
ATOM 561 N N . GLY A 1 78 ? 11.594 26.200 19.737 1.00 30.09 78 GLY A N 1
ATOM 562 C CA . GLY A 1 78 ? 10.301 26.905 19.810 1.00 30.09 78 GLY A CA 1
ATOM 563 C C . GLY A 1 78 ? 9.267 26.445 20.830 1.00 29.16 78 GLY A C 1
ATOM 564 O O . GLY A 1 78 ? 8.288 27.154 21.082 1.00 28.82 78 GLY A O 1
ATOM 565 N N . LYS A 1 79 ? 9.465 25.266 21.411 1.00 27.87 79 LYS A N 1
ATOM 566 C CA . LYS A 1 79 ? 8.523 24.690 22.371 1.00 27.42 79 LYS A CA 1
ATOM 567 C C . LYS A 1 79 ? 9.188 23.549 23.140 1.00 26.07 79 LYS A C 1
ATOM 568 O O . LYS A 1 79 ? 10.262 23.087 22.772 1.00 25.43 79 LYS A O 1
ATOM 574 N N . ILE A 1 80 ? 8.526 23.114 24.205 1.00 25.41 80 ILE A N 1
ATOM 575 C CA . ILE A 1 80 ? 8.884 21.889 24.913 1.00 24.35 80 ILE A CA 1
ATOM 576 C C . ILE A 1 80 ? 7.593 21.083 25.034 1.00 24.34 80 ILE A C 1
ATOM 577 O O . ILE A 1 80 ? 6.633 21.532 25.665 1.00 23.86 80 ILE A O 1
ATOM 582 N N . ASP A 1 81 ? 7.582 19.906 24.411 1.00 24.03 81 ASP A N 1
ATOM 583 C CA . ASP A 1 81 ? 6.454 18.998 24.461 1.00 24.10 81 ASP A CA 1
ATOM 584 C C . ASP A 1 81 ? 6.565 18.006 25.602 1.00 22.91 81 ASP A C 1
ATOM 585 O O . ASP A 1 81 ? 5.599 17.800 26.329 1.00 22.88 81 ASP A O 1
ATOM 590 N N . THR A 1 82 ? 7.727 17.371 25.739 1.00 22.36 82 THR A N 1
ATOM 591 C CA . THR A 1 82 ? 7.923 16.337 26.760 1.00 21.86 82 THR A CA 1
ATOM 592 C C . THR A 1 82 ? 9.198 16.657 27.545 1.00 21.61 82 THR A C 1
ATOM 593 O O . THR A 1 82 ? 10.274 16.791 26.969 1.00 21.45 82 THR A O 1
ATOM 597 N N . LEU A 1 83 ? 9.068 16.800 28.857 1.00 21.09 83 LEU A N 1
ATOM 598 C CA . LEU A 1 83 ? 10.219 16.930 29.744 1.00 20.75 83 LEU A CA 1
ATOM 599 C C . LEU A 1 83 ? 10.539 15.571 30.353 1.00 20.78 83 LEU A C 1
ATOM 600 O O . LEU A 1 83 ? 9.642 14.886 30.856 1.00 19.88 83 LEU A O 1
ATOM 605 N N . ILE A 1 84 ? 11.806 15.158 30.301 1.00 21.13 84 ILE A N 1
ATOM 606 C CA . ILE A 1 84 ? 12.195 13.892 30.895 1.00 20.97 84 ILE A CA 1
ATOM 607 C C . ILE A 1 84 ? 13.287 14.119 31.940 1.00 21.38 84 ILE A C 1
ATOM 608 O O . ILE A 1 84 ? 14.477 14.112 31.607 1.00 21.37 84 ILE A O 1
ATOM 613 N N . PRO A 1 85 ? 12.889 14.367 33.196 1.00 20.67 85 PRO A N 1
ATOM 614 C CA . PRO A 1 85 ? 13.887 14.495 34.240 1.00 20.54 85 PRO A CA 1
ATOM 615 C C . PRO A 1 85 ? 14.440 13.101 34.538 1.00 20.75 85 PRO A C 1
ATOM 616 O O . PRO A 1 85 ? 13.690 12.223 34.923 1.00 19.68 85 PRO A O 1
ATOM 620 N N . ASN A 1 86 ? 15.734 12.914 34.308 1.00 20.87 86 ASN A N 1
ATOM 621 C CA . ASN A 1 86 ? 16.335 11.599 34.283 1.00 21.42 86 ASN A CA 1
ATOM 622 C C . ASN A 1 86 ? 17.694 11.489 35.003 1.00 22.03 86 ASN A C 1
ATOM 623 O O . ASN A 1 86 ? 18.128 10.383 35.317 1.00 22.05 86 ASN A O 1
ATOM 628 N N . ALA A 1 87 ? 18.367 12.608 35.268 1.00 22.99 87 ALA A N 1
ATOM 629 C CA . ALA A 1 87 ? 19.687 12.557 35.893 1.00 23.85 87 ALA A CA 1
ATOM 630 C C . ALA A 1 87 ? 19.578 12.039 37.315 1.00 23.80 87 ALA A C 1
ATOM 631 O O . ALA A 1 87 ? 18.758 12.500 38.109 1.00 24.14 87 ALA A O 1
ATOM 633 N N . GLY A 1 88 ? 20.410 11.059 37.628 1.00 24.87 88 GLY A N 1
ATOM 634 C CA . GLY A 1 88 ? 20.396 10.433 38.945 1.00 24.84 88 GLY A CA 1
ATOM 635 C C . GLY A 1 88 ? 21.783 9.926 39.280 1.00 25.86 88 GLY A C 1
ATOM 636 O O . GLY A 1 88 ? 22.554 9.615 38.378 1.00 26.36 88 GLY A O 1
ATOM 637 N N . ILE A 1 89 ? 22.124 9.897 40.563 1.00 25.90 89 ILE A N 1
ATOM 638 C CA . ILE A 1 89 ? 23.343 9.233 41.008 1.00 26.87 89 ILE A CA 1
ATOM 639 C C . ILE A 1 89 ? 22.964 8.127 41.979 1.00 26.55 89 ILE A C 1
ATOM 640 O O . ILE A 1 89 ? 21.927 8.195 42.637 1.00 25.19 89 ILE A O 1
ATOM 645 N N . TRP A 1 90 ? 23.808 7.101 42.039 1.00 27.57 90 TRP A N 1
ATOM 646 C CA . TRP A 1 90 ? 23.544 5.911 42.840 1.00 27.52 90 TRP A CA 1
ATOM 647 C C . TRP A 1 90 ? 24.255 6.034 44.186 1.00 27.84 90 TRP A C 1
ATOM 648 O O . TRP A 1 90 ? 24.967 6.996 44.402 1.00 28.24 90 TRP A O 1
ATOM 659 N N . ASP A 1 91 ? 24.063 5.076 45.096 1.00 27.79 91 ASP A N 1
ATOM 660 C CA . ASP A 1 91 ? 24.727 5.113 46.409 1.00 28.18 91 ASP A CA 1
ATOM 661 C C . ASP A 1 91 ? 25.540 3.864 46.694 1.00 29.15 91 ASP A C 1
ATOM 662 O O . ASP A 1 91 ? 25.818 3.559 47.857 1.00 29.04 91 ASP A O 1
ATOM 667 N N . TYR A 1 92 ? 25.904 3.145 45.634 1.00 30.10 92 TYR A N 1
ATOM 668 C CA . TYR A 1 92 ? 26.699 1.914 45.732 1.00 31.33 92 TYR A CA 1
ATOM 669 C C . TYR A 1 92 ? 25.958 0.807 46.501 1.00 30.78 92 TYR A C 1
ATOM 670 O O . TYR A 1 92 ? 26.555 -0.193 46.886 1.00 31.17 92 TYR A O 1
ATOM 679 N N . SER A 1 93 ? 24.646 0.964 46.677 1.00 28.68 93 SER A N 1
ATOM 680 C CA . SER A 1 93 ? 23.859 0.083 47.527 1.00 28.33 93 SER A CA 1
ATOM 681 C C . SER A 1 93 ? 24.418 0.031 48.957 1.00 28.32 93 SER A C 1
ATOM 682 O O . SER A 1 93 ? 24.286 -0.981 49.650 1.00 28.79 93 SER A O 1
ATOM 685 N N . THR A 1 94 ? 25.033 1.131 49.391 1.00 27.68 94 THR A N 1
ATOM 686 C CA . THR A 1 94 ? 25.630 1.223 50.724 1.00 27.94 94 THR A CA 1
ATOM 687 C C . THR A 1 94 ? 24.562 1.166 51.818 1.00 27.00 94 THR A C 1
ATOM 688 O O . THR A 1 94 ? 23.688 2.039 51.879 1.00 25.65 94 THR A O 1
ATOM 692 N N . ALA A 1 95 ? 24.627 0.123 52.644 1.00 26.74 95 ALA A N 1
ATOM 693 C CA . ALA A 1 95 ? 23.649 -0.117 53.712 1.00 26.69 95 ALA A CA 1
ATOM 694 C C . ALA A 1 95 ? 23.771 0.951 54.791 1.00 26.87 95 ALA A C 1
ATOM 695 O O . ALA A 1 95 ? 24.839 1.508 54.986 1.00 27.39 95 ALA A O 1
ATOM 697 N N . LEU A 1 96 ? 22.679 1.240 55.491 1.00 26.69 96 LEU A N 1
ATOM 698 C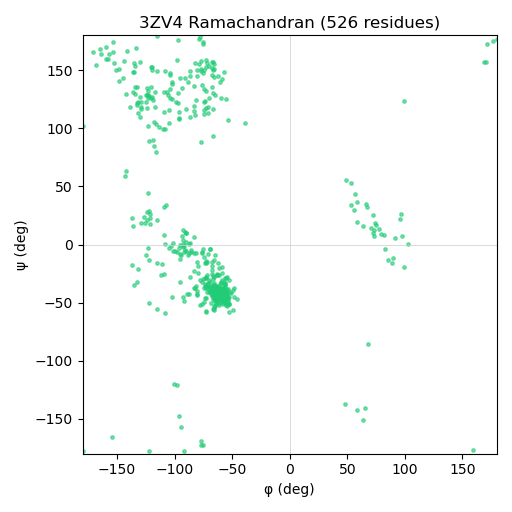 CA . LEU A 1 96 ? 22.728 2.203 56.600 1.00 27.25 96 LEU A CA 1
ATOM 699 C C . LEU A 1 96 ? 23.886 1.934 57.564 1.00 28.86 96 LEU A C 1
ATOM 700 O O . LEU A 1 96 ? 24.573 2.864 57.984 1.00 29.88 96 LEU A O 1
ATOM 705 N N . ALA A 1 97 ? 24.073 0.668 57.925 1.00 29.24 97 ALA A N 1
ATOM 706 C CA . ALA A 1 97 ? 25.133 0.247 58.859 1.00 31.26 97 ALA A CA 1
ATOM 707 C C . ALA A 1 97 ? 26.540 0.567 58.346 1.00 31.98 97 ALA A C 1
ATOM 708 O O . ALA A 1 97 ? 27.459 0.722 59.138 1.00 33.80 97 ALA A O 1
ATOM 710 N N . ASP A 1 98 ? 26.681 0.646 57.022 1.00 31.80 98 ASP A N 1
ATOM 711 C CA . ASP A 1 98 ? 27.953 0.930 56.361 1.00 32.97 98 ASP A CA 1
ATOM 712 C C . ASP A 1 98 ? 28.153 2.383 55.953 1.00 33.07 98 ASP A C 1
ATOM 713 O O . ASP A 1 98 ? 29.241 2.740 55.503 1.00 34.28 98 ASP A O 1
ATOM 718 N N . LEU A 1 99 ? 27.123 3.209 56.110 1.00 32.12 99 LEU A N 1
ATOM 719 C CA . LEU A 1 99 ? 27.252 4.647 55.906 1.00 32.45 99 LEU A CA 1
ATOM 720 C C . LEU A 1 99 ? 28.001 5.214 57.109 1.00 34.20 99 LEU A C 1
ATOM 721 O O . LEU A 1 99 ? 27.513 5.119 58.230 1.00 34.35 99 LEU A O 1
ATOM 726 N N . PRO A 1 100 ? 29.206 5.773 56.894 1.00 36.03 100 PRO A N 1
ATOM 727 C CA . PRO A 1 100 ? 29.933 6.323 58.043 1.00 37.47 100 PRO A CA 1
ATOM 728 C C . PRO A 1 100 ? 29.227 7.554 58.604 1.00 37.13 100 PRO A C 1
ATOM 729 O O . PRO A 1 100 ? 28.640 8.320 57.845 1.00 34.90 100 PRO A O 1
ATOM 733 N N . GLU A 1 101 ? 29.301 7.737 59.916 1.00 38.61 101 GLU A N 1
ATOM 734 C CA . GLU A 1 101 ? 28.695 8.889 60.585 1.00 39.47 101 GLU A CA 1
ATOM 735 C C . GLU A 1 101 ? 29.172 10.247 60.042 1.00 40.33 101 GLU A C 1
ATOM 736 O O . GLU A 1 101 ? 28.401 11.203 59.986 1.00 40.88 101 GLU A O 1
ATOM 742 N N . ASP A 1 102 ? 30.428 10.337 59.633 1.00 41.52 102 ASP A N 1
ATOM 743 C CA . ASP A 1 102 ? 30.975 11.626 59.222 1.00 42.06 102 ASP A CA 1
ATOM 744 C C . ASP A 1 102 ? 30.730 11.943 57.738 1.00 40.64 102 ASP A C 1
ATOM 745 O O . ASP A 1 102 ? 31.134 13.001 57.261 1.00 41.12 102 ASP A O 1
ATOM 750 N N . LYS A 1 103 ? 30.068 11.039 57.014 1.00 38.85 103 LYS A N 1
ATOM 751 C CA . LYS A 1 103 ? 29.791 11.247 55.587 1.00 37.67 103 LYS A CA 1
ATOM 752 C C . LYS A 1 103 ? 28.299 11.207 55.215 1.00 35.02 103 LYS A C 1
ATOM 753 O O . LYS A 1 103 ? 27.924 11.626 54.127 1.00 33.73 103 LYS A O 1
ATOM 759 N N . ILE A 1 104 ? 27.466 10.722 56.128 1.00 34.17 104 ILE A N 1
ATOM 760 C CA . ILE A 1 104 ? 26.054 10.474 55.859 1.00 32.59 104 ILE A CA 1
ATOM 761 C C . ILE A 1 104 ? 25.282 11.757 55.520 1.00 31.08 104 ILE A C 1
ATOM 762 O O . ILE A 1 104 ? 24.470 11.764 54.598 1.00 29.35 104 ILE A O 1
ATOM 767 N N . ASP A 1 105 ? 25.568 12.844 56.240 1.00 31.49 105 ASP A N 1
ATOM 768 C CA . ASP A 1 105 ? 24.901 14.134 55.987 1.00 30.55 105 ASP A CA 1
ATOM 769 C C . ASP A 1 105 ? 25.171 14.660 54.590 1.00 29.52 105 ASP A C 1
ATOM 770 O O . ASP A 1 105 ? 24.247 15.007 53.849 1.00 28.22 105 ASP A O 1
ATOM 775 N N . ALA A 1 106 ? 26.452 14.721 54.255 1.00 30.04 106 ALA A N 1
ATOM 776 C CA . ALA A 1 106 ? 26.906 15.117 52.928 1.00 29.64 106 ALA A CA 1
ATOM 777 C C . ALA A 1 106 ? 26.323 14.228 51.843 1.00 27.69 106 ALA A C 1
ATOM 778 O O . ALA A 1 106 ? 25.819 14.719 50.849 1.00 26.76 106 ALA A O 1
ATOM 780 N N . ALA A 1 107 ? 26.387 12.916 52.044 1.00 27.49 107 ALA A N 1
ATOM 781 C CA . ALA A 1 107 ? 25.855 11.965 51.070 1.00 26.70 107 ALA A CA 1
ATOM 782 C C . ALA A 1 107 ? 24.364 12.172 50.863 1.00 25.65 107 ALA A C 1
ATOM 783 O O . ALA A 1 107 ? 23.882 12.092 49.736 1.00 25.64 107 ALA A O 1
ATOM 785 N N . PHE A 1 108 ? 23.635 12.433 51.950 1.00 26.02 108 PHE A N 1
ATOM 786 C CA . PHE A 1 108 ? 22.184 12.660 51.862 1.00 24.90 108 PHE A CA 1
ATOM 787 C C . PHE A 1 108 ? 21.904 13.804 50.911 1.00 24.82 108 PHE A C 1
ATOM 788 O O . PHE A 1 108 ? 21.059 13.696 50.030 1.00 22.18 108 PHE A O 1
ATOM 796 N N . ASP A 1 109 ? 22.630 14.904 51.107 1.00 26.57 109 ASP A N 1
ATOM 797 C CA . ASP A 1 109 ? 22.436 16.094 50.284 1.00 27.01 109 ASP A CA 1
ATOM 798 C C . ASP A 1 109 ? 22.799 15.821 48.844 1.00 26.86 109 ASP A C 1
ATOM 799 O O . ASP A 1 109 ? 22.069 16.215 47.947 1.00 26.51 109 ASP A O 1
ATOM 804 N N . ASP A 1 110 ? 23.925 15.157 48.624 1.00 27.96 110 ASP A N 1
ATOM 805 C CA . ASP A 1 110 ? 24.396 14.930 47.263 1.00 28.24 110 ASP A CA 1
ATOM 806 C C . ASP A 1 110 ? 23.350 14.172 46.455 1.00 26.91 110 ASP A C 1
ATOM 807 O O . ASP A 1 110 ? 22.959 14.603 45.373 1.00 26.53 110 ASP A O 1
ATOM 812 N N A ILE A 1 111 ? 22.893 13.049 47.003 0.50 25.87 111 ILE A N 1
ATOM 813 N N B ILE A 1 111 ? 22.877 13.065 47.016 0.50 26.12 111 ILE A N 1
ATOM 814 C CA A ILE A 1 111 ? 21.998 12.155 46.285 0.50 24.62 111 ILE A CA 1
ATOM 815 C CA B ILE A 1 111 ? 22.000 12.150 46.306 0.50 25.05 111 ILE A CA 1
ATOM 816 C C A ILE A 1 111 ? 20.589 12.744 46.187 0.50 23.77 111 ILE A C 1
ATOM 817 C C B ILE A 1 111 ? 20.592 12.737 46.193 0.50 24.00 111 ILE A C 1
ATOM 818 O O A ILE A 1 111 ? 19.966 12.659 45.139 0.50 23.48 111 ILE A O 1
ATOM 819 O O B ILE A 1 111 ? 19.975 12.643 45.142 0.50 23.71 111 ILE A O 1
ATOM 828 N N . PHE A 1 112 ? 20.101 13.368 47.258 1.00 23.71 112 PHE A N 1
ATOM 829 C CA . PHE A 1 112 ? 18.765 13.994 47.223 1.00 23.15 112 PHE A CA 1
ATOM 830 C C . PHE A 1 112 ? 18.691 15.263 46.354 1.00 22.97 112 PHE A C 1
ATOM 831 O O . PHE A 1 112 ? 17.688 15.477 45.640 1.00 21.22 112 PHE A O 1
ATOM 839 N N . HIS A 1 113 ? 19.743 16.079 46.385 1.00 23.39 113 HIS A N 1
ATOM 840 C CA . HIS A 1 113 ? 19.798 17.266 45.531 1.00 23.86 113 HIS A CA 1
ATOM 841 C C . HIS A 1 113 ? 19.716 16.877 44.068 1.00 23.22 113 HIS A C 1
ATOM 842 O O . HIS A 1 113 ? 18.969 17.494 43.322 1.00 23.88 113 HIS A O 1
ATOM 849 N N . VAL A 1 114 ? 20.447 15.839 43.672 1.00 23.61 114 VAL A N 1
ATOM 850 C CA . VAL A 1 114 ? 20.404 15.365 42.285 1.00 23.17 114 VAL A CA 1
ATOM 851 C C . VAL A 1 114 ? 19.097 14.661 41.981 1.00 22.72 114 VAL A C 1
ATOM 852 O O . VAL A 1 114 ? 18.348 15.085 41.089 1.00 22.54 114 VAL A O 1
ATOM 856 N N . ASN A 1 115 ? 18.802 13.600 42.740 1.00 22.49 115 ASN A N 1
ATOM 857 C CA . ASN A 1 115 ? 17.720 12.652 42.382 1.00 21.87 115 ASN A CA 1
ATOM 858 C C . ASN A 1 115 ? 16.304 13.185 42.594 1.00 21.20 115 ASN A C 1
ATOM 859 O O . ASN A 1 115 ? 15.363 12.767 41.914 1.00 20.73 115 ASN A O 1
ATOM 864 N N . VAL A 1 116 ? 16.145 14.083 43.553 1.00 21.23 116 VAL A N 1
ATOM 865 C CA . VAL A 1 116 ? 14.822 14.618 43.846 1.00 20.49 116 VAL A CA 1
ATOM 866 C C . VAL A 1 116 ? 14.752 16.115 43.540 1.00 20.16 116 VAL A C 1
ATOM 867 O O . VAL A 1 116 ? 13.895 16.556 42.765 1.00 19.90 116 VAL A O 1
ATOM 871 N N . LYS A 1 117 ? 15.640 16.905 44.129 1.00 20.21 117 LYS A N 1
ATOM 872 C CA . LYS A 1 117 ? 15.585 18.345 43.882 1.00 20.76 117 LYS A CA 1
ATOM 873 C C . LYS A 1 117 ? 15.770 18.697 42.397 1.00 20.17 117 LYS A C 1
ATOM 874 O O . LYS A 1 117 ? 15.085 19.576 41.879 1.00 20.36 117 LYS A O 1
ATOM 880 N N . GLY A 1 118 ? 16.705 18.036 41.724 1.00 20.66 118 GLY A N 1
ATOM 881 C CA . GLY A 1 118 ? 16.914 18.249 40.287 1.00 20.81 118 GLY A CA 1
ATOM 882 C C . GLY A 1 118 ? 15.681 17.956 39.444 1.00 20.10 118 GLY A C 1
ATOM 883 O O . GLY A 1 118 ? 15.444 18.606 38.410 1.00 19.22 118 GLY A O 1
ATOM 884 N N . TYR A 1 119 ? 14.862 17.013 39.906 1.00 20.08 119 TYR A N 1
ATOM 885 C CA . TYR A 1 119 ? 13.614 16.695 39.236 1.00 19.48 119 TYR A CA 1
ATOM 886 C C . TYR A 1 119 ? 12.598 17.793 39.478 1.00 20.00 119 TYR A C 1
ATOM 887 O O . TYR A 1 119 ? 11.933 18.211 38.551 1.00 20.27 119 TYR A O 1
ATOM 896 N N . ILE A 1 120 ? 12.487 18.233 40.734 1.00 20.26 120 ILE A N 1
ATOM 897 C CA . ILE A 1 120 ? 11.623 19.353 41.099 1.00 20.72 120 ILE A CA 1
ATOM 898 C C . ILE A 1 120 ? 11.976 20.606 40.281 1.00 21.55 120 ILE A C 1
ATOM 899 O O . ILE A 1 120 ? 11.099 21.285 39.730 1.00 21.92 120 ILE A O 1
ATOM 904 N N . HIS A 1 121 ? 13.265 20.893 40.179 1.00 22.12 121 HIS A N 1
ATOM 905 C CA . HIS A 1 121 ? 13.707 22.086 39.460 1.00 23.10 121 HIS A CA 1
ATOM 906 C C . HIS A 1 121 ? 13.494 22.006 37.954 1.00 23.10 121 HIS A C 1
ATOM 907 O O . HIS A 1 121 ? 13.115 23.000 37.333 1.00 24.14 121 HIS A O 1
ATOM 914 N N . ALA A 1 122 ? 13.741 20.838 37.368 1.00 22.43 122 ALA A N 1
ATOM 915 C CA . ALA A 1 122 ? 13.454 20.629 35.949 1.00 22.26 122 ALA A CA 1
ATOM 916 C C . ALA A 1 122 ? 11.987 20.955 35.613 1.00 22.13 122 ALA A C 1
ATOM 917 O O . ALA A 1 122 ? 11.691 21.752 34.705 1.00 23.11 122 ALA A O 1
ATOM 919 N N . VAL A 1 123 ? 11.078 20.355 36.367 1.00 21.94 123 VAL A N 1
ATOM 920 C CA . VAL A 1 123 ? 9.656 20.584 36.164 1.00 22.06 123 VAL A CA 1
ATOM 921 C C . VAL A 1 123 ? 9.316 22.072 36.381 1.00 22.49 123 VAL A C 1
ATOM 922 O O . VAL A 1 123 ? 8.582 22.654 35.602 1.00 22.62 123 VAL A O 1
ATOM 926 N N . LYS A 1 124 ? 9.851 22.657 37.450 1.00 22.94 124 LYS A N 1
ATOM 927 C CA . LYS A 1 124 ? 9.643 24.058 37.750 1.00 23.79 124 LYS A CA 1
ATOM 928 C C . LYS A 1 124 ? 10.121 24.924 36.589 1.00 23.81 124 LYS A C 1
ATOM 929 O O . LYS A 1 124 ? 9.417 25.819 36.154 1.00 24.66 124 LYS A O 1
ATOM 935 N N . ALA A 1 125 ? 11.326 24.667 36.090 1.00 24.03 125 ALA A N 1
ATOM 936 C CA . ALA A 1 125 ? 11.872 25.487 35.006 1.00 23.98 125 ALA A CA 1
ATOM 937 C C . ALA A 1 125 ? 11.029 25.406 33.712 1.00 23.81 125 ALA A C 1
ATOM 938 O O . ALA A 1 125 ? 10.870 26.409 32.976 1.00 23.27 125 ALA A O 1
ATOM 940 N N . CYS A 1 126 ? 10.488 24.215 33.440 1.00 23.04 126 CYS A N 1
ATOM 941 C CA . CYS A 1 126 ? 9.780 23.930 32.194 1.00 23.59 126 CYS A CA 1
ATOM 942 C C . CYS A 1 126 ? 8.275 24.148 32.262 1.00 23.77 126 CYS A C 1
ATOM 943 O O . CYS A 1 126 ? 7.590 23.894 31.285 1.00 24.68 126 CYS A O 1
ATOM 946 N N . LEU A 1 127 ? 7.767 24.642 33.384 1.00 24.30 127 LEU A N 1
ATOM 947 C CA . LEU A 1 127 ? 6.331 24.649 33.610 1.00 24.57 127 LEU A CA 1
ATOM 948 C C . LEU A 1 127 ? 5.570 25.556 32.630 1.00 25.03 127 LEU A C 1
ATOM 949 O O . LEU A 1 127 ? 4.570 25.115 32.064 1.00 24.47 127 LEU A O 1
ATOM 954 N N . PRO A 1 128 ? 6.031 26.816 32.419 1.00 25.71 128 PRO A N 1
ATOM 955 C CA . PRO A 1 128 ? 5.406 27.651 31.393 1.00 26.29 128 PRO A CA 1
ATOM 956 C C . PRO A 1 128 ? 5.335 26.999 30.003 1.00 26.10 128 PRO A C 1
ATOM 957 O O . PRO A 1 128 ? 4.269 26.995 29.375 1.00 26.03 128 PRO A O 1
ATOM 961 N N . ALA A 1 129 ? 6.455 26.434 29.557 1.00 25.37 129 ALA A N 1
ATOM 962 C CA . ALA A 1 129 ? 6.542 25.742 28.271 1.00 25.23 129 ALA A CA 1
ATOM 963 C C . ALA A 1 129 ? 5.584 24.554 28.178 1.00 24.96 129 ALA A C 1
ATOM 964 O O . ALA A 1 129 ? 4.898 24.401 27.172 1.00 25.97 129 ALA A O 1
ATOM 966 N N . LEU A 1 130 ? 5.523 23.739 29.232 1.00 23.75 130 LEU A N 1
ATOM 967 C CA . LEU A 1 130 ? 4.679 22.540 29.238 1.00 23.68 130 LEU A CA 1
ATOM 968 C C . LEU A 1 130 ? 3.177 22.885 29.278 1.00 23.93 130 LEU A C 1
ATOM 969 O O . LEU A 1 130 ? 2.352 22.248 28.613 1.00 23.19 130 LEU A O 1
ATOM 974 N N . VAL A 1 131 ? 2.818 23.879 30.072 1.00 24.67 131 VAL A N 1
ATOM 975 C CA . VAL A 1 131 ? 1.438 24.375 30.076 1.00 25.73 131 VAL A CA 1
ATOM 976 C C . VAL A 1 131 ? 1.078 24.942 28.680 1.00 26.89 131 VAL A C 1
ATOM 977 O O . VA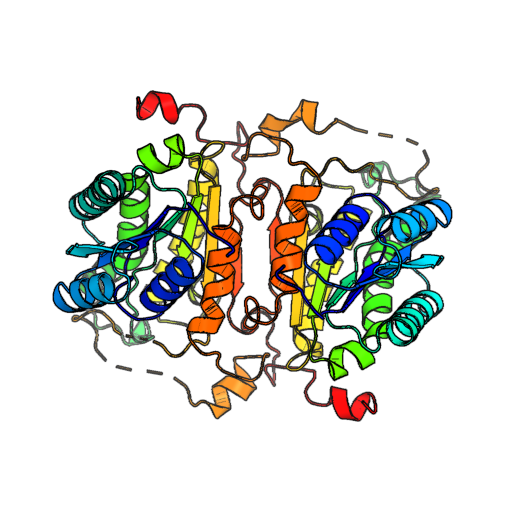L A 1 131 ? 0.003 24.657 28.128 1.00 27.74 131 VAL A O 1
ATOM 981 N N . SER A 1 132 ? 1.991 25.703 28.087 1.00 27.30 132 SER A N 1
ATOM 982 C CA . SER A 1 132 ? 1.782 26.266 26.746 1.00 28.61 132 SER A CA 1
ATOM 983 C C . SER A 1 132 ? 1.527 25.198 25.687 1.00 28.38 132 SER A C 1
ATOM 984 O O . SER A 1 132 ? 0.651 25.348 24.845 1.00 29.53 132 SER A O 1
ATOM 987 N N . SER A 1 133 ? 2.298 24.120 25.742 1.00 27.97 133 SER A N 1
ATOM 988 C CA . SER A 1 133 ? 2.206 23.027 24.765 1.00 28.11 133 SER A CA 1
ATOM 989 C C . SER A 1 133 ? 1.213 21.935 25.155 1.00 27.54 133 SER A C 1
ATOM 990 O O . SER A 1 133 ? 0.983 20.999 24.390 1.00 27.30 133 SER A O 1
ATOM 993 N N . ARG A 1 134 ? 0.645 22.039 26.352 1.00 27.00 134 ARG A N 1
ATOM 994 C CA . ARG A 1 134 ? -0.164 20.976 26.931 1.00 26.87 134 ARG A CA 1
ATOM 995 C C . ARG A 1 134 ? 0.565 19.635 26.820 1.00 25.98 134 ARG A C 1
ATOM 996 O O . ARG A 1 134 ? 0.069 18.638 26.265 1.00 24.64 134 ARG A O 1
ATOM 1004 N N . GLY A 1 135 ? 1.772 19.658 27.366 1.00 24.75 135 GLY A N 1
ATOM 1005 C CA . GLY A 1 135 ? 2.713 18.575 27.220 1.00 24.09 135 GLY A CA 1
ATOM 1006 C C . GLY A 1 135 ? 2.670 17.646 28.405 1.00 23.30 135 GLY A C 1
ATOM 1007 O O . GLY A 1 135 ? 1.612 17.421 29.020 1.00 22.41 135 GLY A O 1
ATOM 1008 N N . SER A 1 136 ? 3.831 17.084 28.708 1.00 22.43 136 SER A N 1
ATOM 1009 C CA . SER A 1 136 ? 3.923 16.069 29.719 1.00 21.65 136 SER A CA 1
ATOM 1010 C C . SER A 1 136 ? 5.341 15.919 30.247 1.00 20.74 136 SER A C 1
ATOM 1011 O O . SER A 1 136 ? 6.319 16.316 29.600 1.00 20.32 136 SER A O 1
ATOM 1014 N N . VAL A 1 137 ? 5.409 15.328 31.438 1.00 19.99 137 VAL A N 1
ATOM 1015 C CA . VAL A 1 137 ? 6.631 15.023 32.164 1.00 18.89 137 VAL A CA 1
ATOM 1016 C C . VAL A 1 137 ? 6.709 13.498 32.295 1.00 18.69 137 VAL A C 1
ATOM 1017 O O . VAL A 1 137 ? 5.721 12.855 32.651 1.00 18.23 137 VAL A O 1
ATOM 1021 N N . VAL A 1 138 ? 7.870 12.941 31.954 1.00 18.97 138 VAL A N 1
ATOM 1022 C CA . VAL A 1 138 ? 8.150 11.520 32.147 1.00 18.89 138 VAL A CA 1
ATOM 1023 C C . VAL A 1 138 ? 9.407 11.417 33.022 1.00 18.83 138 VAL A C 1
ATOM 1024 O O . VAL A 1 138 ? 10.531 11.661 32.562 1.00 19.05 138 VAL A O 1
ATOM 1028 N N . PHE A 1 139 ? 9.197 11.121 34.301 1.00 18.73 139 PHE A N 1
ATOM 1029 C CA . PHE A 1 139 ? 10.286 10.892 35.247 1.00 18.18 139 PHE A CA 1
ATOM 1030 C C . PHE A 1 139 ? 10.934 9.541 35.066 1.00 18.45 139 PHE A C 1
ATOM 1031 O O . PHE A 1 139 ? 10.249 8.525 34.913 1.00 18.12 139 PHE A O 1
ATOM 1039 N N . THR A 1 140 ? 12.263 9.506 35.128 1.00 18.58 140 THR A N 1
ATOM 1040 C CA . THR A 1 140 ? 12.972 8.245 35.298 1.00 18.85 140 THR A CA 1
ATOM 1041 C C . THR A 1 140 ? 13.001 7.889 36.771 1.00 18.80 140 THR A C 1
ATOM 1042 O O . THR A 1 140 ? 13.619 8.591 37.578 1.00 17.85 140 THR A O 1
ATOM 1046 N N . ILE A 1 141 ? 12.341 6.788 37.118 1.00 18.76 141 ILE A N 1
ATOM 1047 C CA . ILE A 1 141 ? 12.339 6.315 38.489 1.00 18.97 141 ILE A CA 1
ATOM 1048 C C . ILE A 1 141 ? 13.418 5.212 38.544 1.00 19.62 141 ILE A C 1
ATOM 1049 O O . ILE A 1 141 ? 14.554 5.481 38.198 1.00 20.01 141 ILE A O 1
ATOM 1054 N N . SER A 1 142 ? 13.043 3.992 38.916 1.00 19.77 142 SER A N 1
ATOM 1055 C CA . SER A 1 142 ? 13.946 2.859 39.116 1.00 19.88 142 SER A CA 1
ATOM 1056 C C . SER A 1 142 ? 13.121 1.781 39.808 1.00 19.92 142 SER A C 1
ATOM 1057 O O . SER A 1 142 ? 12.112 2.084 40.454 1.00 19.03 142 SER A O 1
ATOM 1060 N N . ASN A 1 143 ? 13.546 0.533 39.686 1.00 20.61 143 ASN A N 1
ATOM 1061 C CA . ASN A 1 143 ? 13.010 -0.513 40.563 1.00 20.65 143 ASN A CA 1
ATOM 1062 C C . ASN A 1 143 ? 13.186 -0.134 42.040 1.00 20.21 143 ASN A C 1
ATOM 1063 O O . ASN A 1 143 ? 12.384 -0.537 42.885 1.00 20.33 143 ASN A O 1
ATOM 1068 N N . ALA A 1 144 ? 14.227 0.663 42.337 1.00 19.82 144 ALA A N 1
ATOM 1069 C CA . ALA A 1 144 ? 14.492 1.168 43.697 1.00 20.03 144 ALA A CA 1
ATOM 1070 C C . ALA A 1 144 ? 13.390 2.110 44.198 1.00 19.29 144 ALA A C 1
ATOM 1071 O O . ALA A 1 144 ? 13.371 2.495 45.369 1.00 20.22 144 ALA A O 1
ATOM 1073 N N . GLY A 1 145 ? 12.480 2.491 43.308 1.00 19.37 145 GLY A N 1
ATOM 1074 C CA . GLY A 1 145 ? 11.344 3.322 43.693 1.00 18.72 145 GLY A CA 1
ATOM 1075 C C . GLY A 1 145 ? 10.177 2.498 44.222 1.00 18.93 145 GLY A C 1
ATOM 1076 O O . GLY A 1 145 ? 9.196 3.068 44.695 1.00 18.13 145 GLY A O 1
ATOM 1077 N N . PHE A 1 146 ? 10.284 1.163 44.133 1.00 18.96 146 PHE A N 1
ATOM 1078 C CA . PHE A 1 146 ? 9.193 0.224 44.457 1.00 19.27 146 PHE A CA 1
ATOM 1079 C C . PHE A 1 146 ? 9.581 -0.956 45.342 1.00 20.02 146 PHE A C 1
ATOM 1080 O O . PHE A 1 146 ? 8.764 -1.433 46.124 1.00 20.62 146 PHE A O 1
ATOM 1088 N N . TYR A 1 147 ? 10.816 -1.430 45.206 1.00 20.50 147 TYR A N 1
ATOM 1089 C CA . TYR A 1 147 ? 11.303 -2.594 45.937 1.00 21.15 147 TYR A CA 1
ATOM 1090 C C . TYR A 1 147 ? 12.619 -2.285 46.599 1.00 21.00 147 TYR A C 1
ATOM 1091 O O . TYR A 1 147 ? 13.353 -1.436 46.117 1.00 20.68 147 TYR A O 1
ATOM 1100 N N . PRO A 1 148 ? 12.960 -3.034 47.662 1.00 21.66 148 PRO A N 1
ATOM 1101 C CA . PRO A 1 148 ? 14.287 -2.890 48.255 1.00 22.55 148 PRO A CA 1
ATOM 1102 C C . PRO A 1 148 ? 15.428 -3.549 47.447 1.00 23.64 148 PRO A C 1
ATOM 1103 O O . PRO A 1 148 ? 15.194 -4.254 46.448 1.00 23.82 148 PRO A O 1
ATOM 1107 N N . ASN A 1 149 ? 16.659 -3.300 47.891 1.00 24.42 149 ASN A N 1
ATOM 1108 C CA . ASN A 1 149 ? 17.858 -4.001 47.399 1.00 25.12 149 ASN A CA 1
ATOM 1109 C C . ASN A 1 149 ? 18.299 -3.585 45.994 1.00 25.03 149 ASN A C 1
ATOM 1110 O O . ASN A 1 149 ? 19.185 -4.206 45.435 1.00 26.12 149 ASN A O 1
ATOM 1115 N N . GLY A 1 150 ? 17.675 -2.552 45.437 1.00 23.83 150 GLY A N 1
ATOM 1116 C CA . GLY A 1 150 ? 18.164 -1.891 44.229 1.00 24.07 150 GLY A CA 1
ATOM 1117 C C . GLY A 1 150 ? 19.038 -0.692 44.562 1.00 24.01 150 GLY A C 1
ATOM 1118 O O . GLY A 1 150 ? 19.415 0.072 43.682 1.00 23.39 150 GLY A O 1
ATOM 1119 N N . GLY A 1 151 ? 19.346 -0.518 45.846 1.00 24.17 151 GLY A N 1
ATOM 1120 C CA . GLY A 1 151 ? 20.151 0.619 46.326 1.00 23.99 151 GLY A CA 1
ATOM 1121 C C . GLY A 1 151 ? 20.125 0.639 47.846 1.00 23.85 151 GLY A C 1
ATOM 1122 O O . GLY A 1 151 ? 19.382 -0.120 48.457 1.00 24.34 151 GLY A O 1
ATOM 1123 N N . GLY A 1 152 ? 20.921 1.502 48.467 1.00 23.72 152 GLY A N 1
ATOM 1124 C CA . GLY A 1 152 ? 20.894 1.647 49.928 1.00 23.47 152 GLY A CA 1
ATOM 1125 C C . GLY A 1 152 ? 19.662 2.427 50.360 1.00 22.14 152 GLY A C 1
ATOM 1126 O O . GLY A 1 152 ? 18.788 2.712 49.531 1.00 20.60 152 GLY A O 1
ATOM 1127 N N . PRO A 1 153 ? 19.569 2.778 51.657 1.00 22.33 153 PRO A N 1
ATOM 1128 C CA . PRO A 1 153 ? 18.447 3.617 52.069 1.00 21.53 153 PRO A CA 1
ATOM 1129 C C . PRO A 1 153 ? 18.418 4.966 51.349 1.00 21.08 153 PRO A C 1
ATOM 1130 O O . PRO A 1 153 ? 17.334 5.478 51.094 1.00 20.35 153 PRO A O 1
ATOM 1134 N N . LEU A 1 154 ? 19.579 5.539 51.020 1.00 21.48 154 LEU A N 1
ATOM 1135 C CA . LEU A 1 154 ? 19.579 6.862 50.375 1.00 21.29 154 LEU A CA 1
ATOM 1136 C C . LEU A 1 154 ? 18.958 6.791 48.991 1.00 20.62 154 LEU A C 1
ATOM 1137 O O . LEU A 1 154 ? 17.999 7.507 48.674 1.00 19.42 154 LEU A O 1
ATOM 1142 N N . TYR A 1 155 ? 19.502 5.925 48.154 1.00 21.12 155 TYR A N 1
ATOM 1143 C CA . TYR A 1 155 ? 19.011 5.826 46.786 1.00 20.73 155 TYR A CA 1
ATOM 1144 C C . TYR A 1 155 ? 17.553 5.359 46.713 1.00 20.16 155 TYR A C 1
ATOM 1145 O O . TYR A 1 155 ? 16.738 5.917 45.957 1.00 19.50 155 TYR A O 1
ATOM 1154 N N . THR A 1 156 ? 17.213 4.393 47.555 1.00 20.21 156 THR A N 1
ATOM 1155 C CA . THR A 1 156 ? 15.853 3.848 47.588 1.00 19.43 156 THR A CA 1
ATOM 1156 C C . THR A 1 156 ? 14.833 4.927 48.010 1.00 18.98 156 THR A C 1
ATOM 1157 O O . THR A 1 156 ? 13.797 5.088 47.375 1.00 17.96 156 THR A O 1
ATOM 1161 N N . ALA A 1 157 ? 15.162 5.689 49.047 1.00 19.10 157 ALA A N 1
ATOM 1162 C CA . ALA A 1 157 ? 14.362 6.834 49.475 1.00 18.87 157 ALA A CA 1
ATOM 1163 C C . ALA A 1 157 ? 14.184 7.879 48.374 1.00 18.76 157 ALA A C 1
ATOM 1164 O O . ALA A 1 157 ? 13.080 8.406 48.203 1.00 18.61 157 ALA A O 1
ATOM 1166 N N . THR A 1 158 ? 15.250 8.185 47.627 1.00 18.57 158 THR A N 1
ATOM 1167 C CA . THR A 1 158 ? 15.141 9.211 46.583 1.00 18.65 158 THR A CA 1
ATOM 1168 C C . THR A 1 158 ? 14.205 8.743 45.501 1.00 18.18 158 THR A C 1
ATOM 1169 O O . THR A 1 158 ? 13.366 9.508 45.037 1.00 18.24 158 THR A O 1
ATOM 1173 N N . LYS A 1 159 ? 14.312 7.474 45.118 1.00 18.01 159 LYS A N 1
ATOM 1174 C CA . LYS A 1 159 ? 13.474 6.955 44.033 1.00 18.73 159 LYS A CA 1
ATOM 1175 C C . LYS A 1 159 ? 12.027 6.743 44.458 1.00 18.39 159 LYS A C 1
ATOM 1176 O O . LYS A 1 159 ? 11.128 6.970 43.679 1.00 18.11 159 LYS A O 1
ATOM 1182 N N . HIS A 1 160 ? 11.785 6.355 45.707 1.00 19.07 160 HIS A N 1
ATOM 1183 C CA . HIS A 1 160 ? 10.423 6.396 46.234 1.00 18.68 160 HIS A CA 1
ATOM 1184 C C . HIS A 1 160 ? 9.892 7.831 46.251 1.00 18.51 160 HIS A C 1
ATOM 1185 O O . HIS A 1 160 ? 8.720 8.066 45.932 1.00 19.31 160 HIS A O 1
ATOM 1192 N N . ALA A 1 161 ? 10.758 8.790 46.595 1.00 18.65 161 ALA A N 1
ATOM 1193 C CA . ALA A 1 161 ? 10.390 10.224 46.580 1.00 18.88 161 ALA A CA 1
ATOM 1194 C C . ALA A 1 161 ? 9.873 10.651 45.210 1.00 18.36 161 ALA A C 1
ATOM 1195 O O . ALA A 1 161 ? 8.931 11.430 45.113 1.00 18.29 161 ALA A O 1
ATOM 1197 N N . VAL A 1 162 ? 10.490 10.115 44.156 1.00 17.92 162 VAL A N 1
ATOM 1198 C CA . VAL A 1 162 ? 10.096 10.446 42.786 1.00 17.96 162 VAL A CA 1
ATOM 1199 C C . VAL A 1 162 ? 8.697 9.938 42.463 1.00 17.52 162 VAL A C 1
ATOM 1200 O O . VAL A 1 162 ? 7.946 10.608 41.738 1.00 17.34 162 VAL A O 1
ATOM 1204 N N . VAL A 1 163 ? 8.335 8.771 43.006 1.00 16.79 163 VAL A N 1
ATOM 1205 C CA . VAL A 1 163 ? 6.961 8.261 42.875 1.00 16.57 163 VAL A CA 1
ATOM 1206 C C . VAL A 1 163 ? 5.996 9.283 43.455 1.00 16.37 163 VAL A C 1
ATOM 1207 O O . VAL A 1 163 ? 4.966 9.574 42.862 1.00 16.30 163 VAL A O 1
ATOM 1211 N N . GLY A 1 164 ? 6.356 9.861 44.588 1.00 16.34 164 GLY A N 1
ATOM 1212 C CA . GLY A 1 164 ? 5.604 10.979 45.163 1.00 16.67 164 GLY A CA 1
ATOM 1213 C C . GLY A 1 164 ? 5.499 12.162 44.221 1.00 16.55 164 GLY A C 1
ATOM 1214 O O . GLY A 1 164 ? 4.446 12.794 44.146 1.00 15.98 164 GLY A O 1
ATOM 1215 N N . LEU A 1 165 ? 6.582 12.496 43.528 1.00 17.24 165 LEU A N 1
ATOM 1216 C CA . LEU A 1 165 ? 6.535 13.571 42.536 1.00 17.77 165 LEU A CA 1
ATOM 1217 C C . LEU A 1 165 ? 5.569 13.258 41.402 1.00 17.48 165 LEU A C 1
ATOM 1218 O O . LEU A 1 165 ? 4.850 14.155 40.938 1.00 17.91 165 LEU A O 1
ATOM 1223 N N . VAL A 1 166 ? 5.590 12.017 40.917 1.00 16.94 166 VAL A N 1
ATOM 1224 C CA . VAL A 1 166 ? 4.664 11.599 39.866 1.00 17.14 166 VAL A CA 1
ATOM 1225 C C . VAL A 1 166 ? 3.231 11.898 40.326 1.00 17.25 166 VAL A C 1
ATOM 1226 O O . VAL A 1 166 ? 2.477 12.574 39.644 1.00 16.26 166 VAL A O 1
ATOM 1230 N N . ARG A 1 167 ? 2.891 11.416 41.506 1.00 17.22 167 ARG A N 1
ATOM 1231 C CA . ARG A 1 167 ? 1.528 11.574 42.019 1.00 17.25 167 ARG A CA 1
ATOM 1232 C C . ARG A 1 167 ? 1.136 13.009 42.270 1.00 17.49 167 ARG A C 1
ATOM 1233 O O . ARG A 1 167 ? 0.114 13.456 41.763 1.00 17.08 167 ARG A O 1
ATOM 1241 N N . GLN A 1 168 ? 1.959 13.751 43.007 1.00 17.58 168 GLN A N 1
ATOM 1242 C CA . GLN A 1 168 ? 1.593 15.119 43.361 1.00 18.13 168 GLN A CA 1
ATOM 1243 C C . GLN A 1 168 ? 1.582 16.049 42.154 1.00 18.36 168 GLN A C 1
ATOM 1244 O O . GLN A 1 168 ? 0.691 16.866 42.025 1.00 19.67 168 GLN A O 1
ATOM 1250 N N . MET A 1 169 ? 2.550 15.894 41.256 1.00 18.11 169 MET A N 1
ATOM 1251 C CA . MET A 1 169 ? 2.604 16.748 40.088 1.00 18.58 169 MET A CA 1
ATOM 1252 C C . MET A 1 169 ? 1.557 16.354 39.071 1.00 18.28 169 MET A C 1
ATOM 1253 O O . MET A 1 169 ? 1.101 17.216 38.356 1.00 18.58 169 MET A O 1
ATOM 1258 N N . ALA A 1 170 ? 1.162 15.073 38.994 1.00 17.98 170 ALA A N 1
ATOM 1259 C CA . ALA A 1 170 ? 0.028 14.715 38.111 1.00 18.19 170 ALA A CA 1
ATOM 1260 C C . ALA A 1 170 ? -1.227 15.462 38.566 1.00 18.95 170 ALA A C 1
ATOM 1261 O O . ALA A 1 170 ? -2.004 15.978 37.743 1.00 18.74 170 ALA A O 1
ATOM 1263 N N . PHE A 1 171 ? -1.404 15.523 39.887 1.00 19.31 171 PHE A N 1
ATOM 1264 C CA . PHE A 1 171 ? -2.492 16.279 40.489 1.00 20.15 171 PHE A CA 1
ATOM 1265 C C . PHE A 1 171 ? -2.369 17.787 40.265 1.00 20.83 171 PHE A C 1
ATOM 1266 O O . PHE A 1 171 ? -3.306 18.422 39.756 1.00 21.14 171 PHE A O 1
ATOM 1274 N N . GLU A 1 172 ? -1.223 18.357 40.643 1.00 21.12 172 GLU A N 1
ATOM 1275 C CA . GLU A 1 172 ? -1.038 19.816 40.627 1.00 21.68 172 GLU A CA 1
ATOM 1276 C C . GLU A 1 172 ? -1.096 20.430 39.238 1.00 22.13 172 GLU A C 1
ATOM 1277 O O . GLU A 1 172 ? -1.572 21.562 39.073 1.00 22.99 172 GLU A O 1
ATOM 1283 N N . LEU A 1 173 ? -0.568 19.713 38.251 1.00 21.28 173 LEU A N 1
ATOM 1284 C CA . LEU A 1 173 ? -0.453 20.261 36.913 1.00 21.44 173 LEU A CA 1
ATOM 1285 C C . LEU A 1 173 ? -1.613 19.903 36.009 1.00 21.28 173 LEU A C 1
ATOM 1286 O O . LEU A 1 173 ? -1.709 20.435 34.898 1.00 21.66 173 LEU A O 1
ATOM 1291 N N . ALA A 1 174 ? -2.479 18.997 36.460 1.00 20.56 174 ALA A N 1
ATOM 1292 C CA . ALA A 1 174 ? -3.741 18.742 35.759 1.00 21.92 174 ALA A CA 1
ATOM 1293 C C . ALA A 1 174 ? -4.616 20.012 35.759 1.00 22.91 174 ALA A C 1
ATOM 1294 O O . ALA A 1 174 ? -4.616 20.773 36.732 1.00 24.03 174 ALA A O 1
ATOM 1296 N N . PRO A 1 175 ? -5.380 20.247 34.675 1.00 23.53 175 PRO A N 1
ATOM 1297 C CA . PRO A 1 175 ? -5.552 19.435 33.470 1.00 23.98 175 PRO A CA 1
ATOM 1298 C C . PRO A 1 175 ? -4.586 19.773 32.338 1.00 24.19 175 PRO A C 1
ATOM 1299 O O . PRO A 1 175 ? -4.791 19.326 31.207 1.00 25.69 175 PRO A O 1
ATOM 1303 N N . HIS A 1 176 ? -3.571 20.577 32.618 1.00 24.05 176 HIS A N 1
ATOM 1304 C CA . HIS A 1 176 ? -2.732 21.164 31.574 1.00 24.09 176 HIS A CA 1
ATOM 1305 C C . HIS A 1 176 ? -1.522 20.322 31.172 1.00 23.17 176 HIS A C 1
ATOM 1306 O O . HIS A 1 176 ? -1.185 20.256 29.988 1.00 24.23 176 HIS A O 1
ATOM 1313 N N . VAL A 1 177 ? -0.834 19.752 32.150 1.00 22.26 177 VAL A N 1
ATOM 1314 C CA . VAL A 1 177 ? 0.361 18.948 31.907 1.00 21.19 177 VAL A CA 1
ATOM 1315 C C . VAL A 1 177 ? 0.156 17.556 32.536 1.00 20.67 177 VAL A C 1
ATOM 1316 O O . VAL A 1 177 ? -0.245 17.455 33.686 1.00 20.09 177 VAL A O 1
ATOM 1320 N N . ARG A 1 178 ? 0.388 16.495 31.760 1.00 20.67 178 ARG A N 1
ATOM 1321 C CA . ARG A 1 178 ? 0.355 15.120 32.291 1.00 20.49 178 ARG A CA 1
ATOM 1322 C C . ARG A 1 178 ? 1.719 14.748 32.863 1.00 19.56 178 ARG A C 1
ATOM 1323 O O . ARG A 1 178 ? 2.747 15.234 32.399 1.00 20.31 178 ARG A O 1
ATOM 1331 N N . VAL A 1 179 ? 1.716 13.893 33.885 1.00 18.79 179 VAL A N 1
ATOM 1332 C CA . VAL A 1 179 ? 2.930 13.536 34.579 1.00 18.05 179 VAL A CA 1
ATOM 1333 C C . VAL A 1 179 ? 2.900 12.036 34.864 1.00 17.13 179 VAL A C 1
ATOM 1334 O O . VAL A 1 179 ? 2.006 11.556 35.547 1.00 16.08 179 VAL A O 1
ATOM 1338 N N . ASN A 1 180 ? 3.866 11.307 34.306 1.00 16.94 180 ASN A N 1
ATOM 1339 C CA . ASN A 1 180 ? 3.977 9.857 34.457 1.00 17.80 180 ASN A CA 1
ATOM 1340 C C . ASN A 1 180 ? 5.407 9.442 34.785 1.00 17.47 180 ASN A C 1
ATOM 1341 O O . ASN A 1 180 ? 6.310 10.255 34.699 1.00 18.08 180 ASN A O 1
ATOM 1346 N N . GLY A 1 181 ? 5.594 8.176 35.158 1.00 18.63 181 GLY A N 1
ATOM 1347 C CA . GLY A 1 181 ? 6.909 7.647 35.528 1.00 18.38 181 GLY A CA 1
ATOM 1348 C C . GLY A 1 181 ? 7.209 6.320 34.848 1.00 18.85 181 GLY A C 1
ATOM 1349 O O . GLY A 1 181 ? 6.326 5.478 34.729 1.00 18.95 181 GLY A O 1
ATOM 1350 N N . VAL A 1 182 ? 8.435 6.194 34.324 1.00 18.70 182 VAL A N 1
ATOM 1351 C CA . VAL A 1 182 ? 8.981 4.927 33.849 1.00 18.89 182 VAL A CA 1
ATOM 1352 C C . VAL A 1 182 ? 10.002 4.491 34.877 1.00 19.25 182 VAL A C 1
ATOM 1353 O O . VAL A 1 182 ? 10.832 5.302 35.296 1.00 19.48 182 VAL A O 1
ATOM 1357 N N . ALA A 1 183 ? 9.924 3.234 35.312 1.00 19.75 183 ALA A N 1
ATOM 1358 C CA . ALA A 1 183 ? 10.801 2.720 36.371 1.00 19.55 183 ALA A CA 1
ATOM 1359 C C . ALA A 1 183 ? 11.676 1.619 35.818 1.00 19.96 183 ALA A C 1
ATOM 1360 O O . ALA A 1 183 ? 11.397 0.443 36.023 1.00 19.91 183 ALA A O 1
ATOM 1362 N N . PRO A 1 184 ? 12.753 1.992 35.119 1.00 20.14 184 PRO A N 1
ATOM 1363 C CA . PRO A 1 184 ? 13.615 0.963 34.557 1.00 21.18 184 PRO A CA 1
ATOM 1364 C C . PRO A 1 184 ? 14.443 0.217 35.609 1.00 21.45 184 PRO A C 1
ATOM 1365 O O . PRO A 1 184 ? 14.675 0.726 36.705 1.00 21.54 184 PRO A O 1
ATOM 1369 N N . GLY A 1 185 ? 14.857 -0.992 35.267 1.00 23.28 185 GLY A N 1
ATOM 1370 C CA . GLY A 1 185 ? 15.726 -1.793 36.124 1.00 24.38 185 GLY A CA 1
ATOM 1371 C C . GLY A 1 185 ? 16.328 -2.918 35.310 1.00 26.15 185 GLY A C 1
ATOM 1372 O O . GLY A 1 185 ? 15.854 -3.214 34.225 1.00 26.60 185 GLY A O 1
ATOM 1373 N N . GLY A 1 186 ? 17.387 -3.533 35.830 1.00 27.08 186 GLY A N 1
ATOM 1374 C CA . GLY A 1 186 ? 18.015 -4.675 35.175 1.00 28.97 186 GLY A CA 1
ATOM 1375 C C . GLY A 1 186 ? 18.896 -4.297 33.994 1.00 30.17 186 GLY A C 1
ATOM 1376 O O . GLY A 1 186 ? 19.314 -5.184 33.234 1.00 32.35 186 GLY A O 1
ATOM 1377 N N . MET A 1 187 ? 19.209 -3.005 33.879 1.00 69.64 187 MET A N 1
ATOM 1378 C CA . MET A 1 187 ? 20.005 -2.463 32.779 1.00 72.70 187 MET A CA 1
ATOM 1379 C C . MET A 1 187 ? 21.479 -2.784 33.010 1.00 75.60 187 MET A C 1
ATOM 1380 O O . MET A 1 187 ? 21.817 -3.558 33.906 1.00 75.84 187 MET A O 1
ATOM 1385 N N . ASN A 1 188 ? 22.351 -2.165 32.213 1.00 79.25 188 ASN A N 1
ATOM 1386 C CA . ASN A 1 188 ? 23.804 -2.356 32.319 1.00 83.66 188 ASN A CA 1
ATOM 1387 C C . ASN A 1 188 ? 24.451 -1.530 33.446 1.00 78.11 188 ASN A C 1
ATOM 1388 O O . ASN A 1 188 ? 25.309 -2.033 34.167 1.00 79.62 188 ASN A O 1
ATOM 1393 N N . THR A 1 189 ? 24.055 -0.265 33.576 1.00 73.43 189 THR A N 1
ATOM 1394 C CA . THR A 1 189 ? 24.424 0.567 34.735 1.00 68.23 189 THR A CA 1
ATOM 1395 C C . THR A 1 189 ? 23.388 1.676 34.944 1.00 63.87 189 THR A C 1
ATOM 1396 O O . THR A 1 189 ? 22.981 2.351 33.993 1.00 66.63 189 THR A O 1
ATOM 1400 N N . ARG A 1 192 ? 27.678 5.135 39.260 1.00 67.87 192 ARG A N 1
ATOM 1401 C CA . ARG A 1 192 ? 28.386 6.321 39.723 1.00 69.70 192 ARG A CA 1
ATOM 1402 C C . ARG A 1 192 ? 27.640 6.965 40.894 1.00 66.11 192 ARG A C 1
ATOM 1403 O O . ARG A 1 192 ? 26.463 7.313 40.770 1.00 64.55 192 ARG A O 1
ATOM 1411 N N . GLY A 1 193 ? 28.337 7.116 42.023 1.00 65.78 193 GLY A N 1
ATOM 1412 C CA . GLY A 1 193 ? 27.767 7.693 43.242 1.00 64.34 193 GLY A CA 1
ATOM 1413 C C . GLY A 1 193 ? 28.521 8.916 43.741 1.00 68.09 193 GLY A C 1
ATOM 1414 O O . GLY A 1 193 ? 29.484 9.355 43.108 1.00 71.88 193 GLY A O 1
ATOM 1415 N N . PRO A 1 194 ? 28.086 9.480 44.885 1.00 68.48 194 PRO A N 1
ATOM 1416 C CA . PRO A 1 194 ? 28.694 10.696 45.430 1.00 73.42 194 PRO A CA 1
ATOM 1417 C C . PRO A 1 194 ? 30.106 10.488 45.990 1.00 74.64 194 PRO A C 1
ATOM 1418 O O . PRO A 1 194 ? 30.453 9.385 46.426 1.00 71.78 194 PRO A O 1
ATOM 1422 N N . SER A 1 195 ? 30.895 11.560 45.985 1.00 80.36 195 SER A N 1
ATOM 1423 C CA . SER A 1 195 ? 32.302 11.515 46.394 1.00 83.19 195 SER A CA 1
ATOM 1424 C C . SER A 1 195 ? 32.498 11.236 47.887 1.00 82.30 195 SER A C 1
ATOM 1425 O O . SER A 1 195 ? 33.570 10.785 48.294 1.00 83.52 195 SER A O 1
ATOM 1428 N N . SER A 1 196 ? 31.474 11.511 48.695 1.00 81.74 196 SER A N 1
ATOM 1429 C CA . SER A 1 196 ? 31.502 11.188 50.126 1.00 82.11 196 SER A CA 1
ATOM 1430 C C . SER A 1 196 ? 31.384 9.681 50.380 1.00 78.05 196 SER A C 1
ATOM 1431 O O . SER A 1 196 ? 31.858 9.188 51.404 1.00 79.51 196 SER A O 1
ATOM 1434 N N . LEU A 1 197 ? 30.757 8.956 49.455 1.00 74.36 197 LEU A N 1
ATOM 1435 C CA . LEU A 1 197 ? 30.627 7.502 49.572 1.00 72.23 197 LEU A CA 1
ATOM 1436 C C . LEU A 1 197 ? 31.687 6.764 48.757 1.00 73.15 197 LEU A C 1
ATOM 1437 O O . LEU A 1 197 ? 32.259 7.312 47.812 1.00 74.40 197 LEU A O 1
ATOM 1442 N N . GLY A 1 198 ? 31.927 5.509 49.133 1.00 48.32 198 GLY A N 1
ATOM 1443 C CA . GLY A 1 198 ? 32.927 4.660 48.472 1.00 48.59 198 GLY A CA 1
ATOM 1444 C C . GLY A 1 198 ? 33.012 3.267 49.077 1.00 49.03 198 GLY A C 1
ATOM 1445 O O . GLY A 1 198 ? 33.423 3.101 50.235 1.00 49.44 198 GLY A O 1
ATOM 1446 N N . VAL A 1 207 ? 26.210 -7.689 41.297 1.00 68.23 207 VAL A N 1
ATOM 1447 C CA . VAL A 1 207 ? 25.519 -8.974 41.269 1.00 63.41 207 VAL A CA 1
ATOM 1448 C C . VAL A 1 207 ? 25.957 -9.777 40.026 1.00 60.98 207 VAL A C 1
ATOM 1449 O O . VAL A 1 207 ? 25.961 -9.234 38.915 1.00 60.17 207 VAL A O 1
ATOM 1453 N N . PRO A 1 208 ? 26.353 -11.059 40.211 1.00 60.59 208 PRO A N 1
ATOM 1454 C CA . PRO A 1 208 ? 26.703 -11.940 39.075 1.00 59.21 208 PRO A CA 1
ATOM 1455 C C . PRO A 1 208 ? 25.560 -12.170 38.074 1.00 54.82 208 PRO A C 1
ATOM 1456 O O . PRO A 1 208 ? 24.406 -12.348 38.480 1.00 51.75 208 PRO A O 1
ATOM 1460 N N . LEU A 1 209 ? 25.891 -12.184 36.781 1.00 55.01 209 LEU A N 1
ATOM 1461 C CA . LEU A 1 209 ? 24.895 -12.366 35.710 1.00 51.82 209 LEU A CA 1
ATOM 1462 C C . LEU A 1 209 ? 24.056 -13.637 35.894 1.00 49.49 209 LEU A C 1
ATOM 1463 O O . LEU A 1 209 ? 22.837 -13.607 35.704 1.00 47.02 209 LEU A O 1
ATOM 1468 N N . ALA A 1 210 ? 24.701 -14.736 36.277 1.00 51.29 210 ALA A N 1
ATOM 1469 C CA . ALA A 1 210 ? 24.002 -15.992 36.562 1.00 50.27 210 ALA A CA 1
ATOM 1470 C C . ALA A 1 210 ? 22.886 -15.790 37.585 1.00 48.21 210 ALA A C 1
ATOM 1471 O O . ALA A 1 210 ? 21.744 -16.201 37.357 1.00 45.56 210 ALA A O 1
ATOM 1473 N N . ASP A 1 211 ? 23.232 -15.157 38.707 1.00 49.66 211 ASP A N 1
ATOM 1474 C CA . ASP A 1 211 ? 22.268 -14.844 39.776 1.00 49.07 211 ASP A CA 1
ATOM 1475 C C . ASP A 1 211 ? 21.208 -13.857 39.320 1.00 46.18 211 ASP A C 1
ATOM 1476 O O . ASP A 1 211 ? 20.051 -13.937 39.726 1.00 44.33 211 ASP A O 1
ATOM 1481 N N . MET A 1 212 ? 21.619 -12.926 38.473 1.00 46.20 212 MET A N 1
ATOM 1482 C CA . MET A 1 212 ? 20.717 -11.932 37.913 1.00 44.55 212 MET A CA 1
ATOM 1483 C C . MET A 1 212 ? 19.617 -12.580 37.066 1.00 41.53 212 MET A C 1
ATOM 1484 O O . MET A 1 212 ? 18.436 -12.244 37.208 1.00 40.31 212 MET A O 1
ATOM 1489 N N . LEU A 1 213 ? 20.007 -13.505 36.192 1.00 41.40 213 LEU A N 1
ATOM 1490 C CA . LEU A 1 213 ? 19.057 -14.189 35.320 1.00 39.65 213 LEU A CA 1
ATOM 1491 C C . LEU A 1 213 ? 18.190 -15.216 36.073 1.00 39.39 213 LEU A C 1
ATOM 1492 O O . LEU A 1 213 ? 17.004 -15.386 35.755 1.00 37.87 213 LEU A O 1
ATOM 1497 N N . LYS A 1 214 ? 18.775 -15.885 37.068 1.00 40.86 214 LYS A N 1
ATOM 1498 C CA . LYS A 1 214 ? 18.081 -16.942 37.802 1.00 41.63 214 LYS A CA 1
ATOM 1499 C C . LYS A 1 214 ? 17.125 -16.421 38.884 1.00 40.81 214 LYS A C 1
ATOM 1500 O O . LYS A 1 214 ? 16.033 -16.970 39.058 1.00 40.46 214 LYS A O 1
ATOM 1506 N N . SER A 1 215 ? 17.561 -15.407 39.632 1.00 40.98 215 SER A N 1
ATOM 1507 C CA . SER A 1 215 ? 16.863 -14.982 40.859 1.00 42.12 215 SER A CA 1
ATOM 1508 C C . SER A 1 215 ? 16.192 -13.621 40.777 1.00 40.56 215 SER A C 1
ATOM 1509 O O . SER A 1 215 ? 15.231 -13.375 41.513 1.00 41.12 215 SER A O 1
ATOM 1512 N N . VAL A 1 216 ? 16.696 -12.730 39.916 1.00 38.77 216 VAL A N 1
ATOM 1513 C CA . VAL A 1 216 ? 16.217 -11.345 39.888 1.00 38.15 216 VAL A CA 1
ATOM 1514 C C . VAL A 1 216 ? 15.251 -11.075 38.732 1.00 34.91 216 VAL A C 1
ATOM 1515 O O . VAL A 1 216 ? 14.223 -10.435 38.939 1.00 34.33 216 VAL A O 1
ATOM 1519 N N . LEU A 1 217 ? 15.598 -11.550 37.531 1.00 32.66 217 LEU A N 1
ATOM 1520 C CA . LEU A 1 217 ? 14.916 -11.137 36.291 1.00 30.45 217 LEU A CA 1
ATOM 1521 C C . LEU A 1 217 ? 14.137 -12.274 35.638 1.00 28.76 217 LEU A C 1
ATOM 1522 O O . LEU A 1 217 ? 14.728 -13.129 34.981 1.00 29.38 217 LEU A O 1
ATOM 1527 N N . PRO A 1 218 ? 12.807 -12.302 35.827 1.00 27.33 218 PRO A N 1
ATOM 1528 C CA . PRO A 1 218 ? 12.002 -13.300 35.130 1.00 26.96 218 PRO A CA 1
ATOM 1529 C C . PRO A 1 218 ? 12.257 -13.412 33.624 1.00 26.25 218 PRO A C 1
ATOM 1530 O O . PRO A 1 218 ? 12.293 -14.519 33.108 1.00 28.24 218 PRO A O 1
ATOM 1534 N N . ILE A 1 219 ? 12.463 -12.288 32.944 1.00 26.59 219 ILE A N 1
ATOM 1535 C CA . ILE A 1 219 ? 12.690 -12.304 31.495 1.00 26.99 219 ILE A CA 1
ATOM 1536 C C . ILE A 1 219 ? 13.960 -13.072 31.089 1.00 29.01 219 ILE A C 1
ATOM 1537 O O . ILE A 1 219 ? 14.137 -13.403 29.916 1.00 30.13 219 ILE A O 1
ATOM 1542 N N . GLY A 1 220 ? 14.839 -13.336 32.057 1.00 29.96 220 GLY A N 1
ATOM 1543 C CA . GLY A 1 220 ? 15.975 -14.231 31.851 1.00 32.96 220 GLY A CA 1
ATOM 1544 C C . GLY A 1 220 ? 17.068 -13.647 30.988 1.00 35.22 220 GLY A C 1
ATOM 1545 O O . GLY A 1 220 ? 17.816 -14.383 30.344 1.00 37.71 220 GLY A O 1
ATOM 1546 N N . ARG A 1 221 ? 17.157 -12.319 30.951 1.00 35.49 221 ARG A N 1
ATOM 1547 C CA . ARG A 1 221 ? 18.273 -11.661 30.281 1.00 38.48 221 ARG A CA 1
ATOM 1548 C C . ARG A 1 221 ? 18.288 -10.191 30.622 1.00 38.63 221 ARG A C 1
ATOM 1549 O O . ARG A 1 221 ? 17.255 -9.618 30.987 1.00 36.53 221 ARG A O 1
ATOM 1557 N N . MET A 1 222 ? 19.476 -9.601 30.536 1.00 41.55 222 MET A N 1
ATOM 1558 C CA . MET A 1 222 ? 19.670 -8.189 30.831 1.00 43.58 222 MET A CA 1
ATOM 1559 C C . MET A 1 222 ? 19.621 -7.440 29.503 1.00 45.34 222 MET A C 1
ATOM 1560 O O . MET A 1 222 ? 20.520 -7.590 28.674 1.00 48.26 222 MET A O 1
ATOM 1565 N N . PRO A 1 223 ? 18.539 -6.678 29.270 1.00 43.75 223 PRO A N 1
ATOM 1566 C CA . PRO A 1 223 ? 18.403 -5.943 28.014 1.00 46.57 223 PRO A CA 1
ATOM 1567 C C . PRO A 1 223 ? 19.438 -4.838 27.821 1.00 51.29 223 PRO A C 1
ATOM 1568 O O . PRO A 1 223 ? 19.932 -4.263 28.788 1.00 51.99 223 PRO A O 1
ATOM 1572 N N . ALA A 1 224 ? 19.762 -4.562 26.562 1.00 31.70 224 ALA A N 1
ATOM 1573 C CA . ALA A 1 224 ? 20.634 -3.453 26.207 1.00 32.34 224 ALA A CA 1
ATOM 1574 C C . ALA A 1 224 ? 19.903 -2.156 26.518 1.00 31.39 224 ALA A C 1
ATOM 1575 O O . ALA A 1 224 ? 18.687 -2.156 26.591 1.00 29.71 224 ALA A O 1
ATOM 1577 N N . LEU A 1 225 ? 20.641 -1.058 26.711 1.00 31.69 225 LEU A N 1
ATOM 1578 C CA . LEU A 1 225 ? 20.029 0.229 27.077 1.00 30.66 225 LEU A CA 1
ATOM 1579 C C . LEU A 1 225 ? 18.967 0.692 26.093 1.00 29.95 225 LEU A C 1
ATOM 1580 O O . LEU A 1 225 ? 18.004 1.328 26.476 1.00 28.63 225 LEU A O 1
ATOM 1585 N N . GLU A 1 226 ? 19.169 0.377 24.821 1.00 31.16 226 GLU A N 1
ATOM 1586 C CA . GLU A 1 226 ? 18.292 0.846 23.757 1.00 31.52 226 GLU A CA 1
ATOM 1587 C C . GLU A 1 226 ? 16.892 0.240 23.919 1.00 29.90 226 GLU A C 1
ATOM 1588 O O . GLU A 1 226 ? 15.893 0.839 23.528 1.00 28.35 226 GLU A O 1
ATOM 1594 N N . GLU A 1 227 ? 16.832 -0.944 24.523 1.00 29.23 227 GLU A N 1
ATOM 1595 C CA . GLU A 1 227 ? 15.564 -1.656 24.727 1.00 28.93 227 GLU A CA 1
ATOM 1596 C C . GLU A 1 227 ? 14.722 -1.036 25.844 1.00 26.88 227 GLU A C 1
ATOM 1597 O O . GLU A 1 227 ? 13.552 -1.384 26.017 1.00 27.36 227 GLU A O 1
ATOM 1603 N N . TYR A 1 228 ? 15.324 -0.123 26.598 1.00 26.29 228 TYR A N 1
ATOM 1604 C CA . TYR A 1 228 ? 14.623 0.663 27.619 1.00 25.27 228 TYR A CA 1
ATOM 1605 C C . TYR A 1 228 ? 14.094 2.005 27.121 1.00 24.95 228 TYR A C 1
ATOM 1606 O O . TYR A 1 228 ? 13.514 2.752 27.894 1.00 24.37 228 TYR A O 1
ATOM 1615 N N . THR A 1 229 ? 14.301 2.332 25.843 1.00 25.18 229 THR A N 1
ATOM 1616 C CA . THR A 1 229 ? 13.926 3.645 25.339 1.00 25.35 229 THR A CA 1
ATOM 1617 C C . THR A 1 229 ? 12.468 3.676 24.885 1.00 24.78 229 THR A C 1
ATOM 1618 O O . THR A 1 229 ? 11.823 4.713 24.955 1.00 24.90 229 THR A O 1
ATOM 1622 N N . GLY A 1 230 ? 11.943 2.527 24.468 1.00 24.54 230 GLY A N 1
ATOM 1623 C CA . GLY A 1 230 ? 10.582 2.438 23.929 1.00 24.78 230 GLY A CA 1
ATOM 1624 C C . GLY A 1 230 ? 9.472 2.953 24.829 1.00 23.50 230 GLY A C 1
ATOM 1625 O O . GLY A 1 230 ? 8.519 3.544 24.350 1.00 23.69 230 GLY A O 1
ATOM 1626 N N . ALA A 1 231 ? 9.582 2.743 26.136 1.00 22.68 231 ALA A N 1
ATOM 1627 C CA . ALA A 1 231 ? 8.530 3.202 27.056 1.00 22.02 231 ALA A CA 1
ATOM 1628 C C . ALA A 1 231 ? 8.434 4.737 27.034 1.00 22.48 231 ALA A C 1
ATOM 1629 O O . ALA A 1 231 ? 7.347 5.310 27.174 1.00 22.21 231 ALA A O 1
ATOM 1631 N N . TYR A 1 232 ? 9.591 5.388 26.904 1.00 23.31 232 TYR A N 1
ATOM 1632 C CA . TYR A 1 232 ? 9.650 6.850 26.878 1.00 23.53 232 TYR A CA 1
ATOM 1633 C C . TYR A 1 232 ? 9.077 7.385 25.548 1.00 24.33 232 TYR A C 1
ATOM 1634 O O . TYR A 1 232 ? 8.323 8.361 25.532 1.00 24.09 232 TYR A O 1
ATOM 1643 N N . VAL A 1 233 ? 9.394 6.719 24.441 1.00 25.89 233 VAL A N 1
ATOM 1644 C CA . VAL A 1 233 ? 8.775 7.055 23.146 1.00 27.28 233 VAL A CA 1
ATOM 1645 C C . VAL A 1 233 ? 7.252 6.958 23.250 1.00 27.37 233 VAL A C 1
ATOM 1646 O O . VAL A 1 233 ? 6.545 7.874 22.830 1.00 28.19 233 VAL A O 1
ATOM 1650 N N . PHE A 1 234 ? 6.751 5.890 23.879 1.00 27.47 234 PHE A N 1
ATOM 1651 C CA . PHE A 1 234 ? 5.305 5.719 24.098 1.00 26.62 234 PHE A CA 1
ATOM 1652 C C . PHE A 1 234 ? 4.696 6.954 24.770 1.00 26.28 234 PHE A C 1
ATOM 1653 O O . PHE A 1 234 ? 3.805 7.593 24.222 1.00 25.40 234 PHE A O 1
ATOM 1661 N N . PHE A 1 235 ? 5.205 7.300 25.946 1.00 25.42 235 PHE A N 1
ATOM 1662 C CA . PHE A 1 235 ? 4.686 8.432 26.702 1.00 25.11 235 PHE A CA 1
ATOM 1663 C C . PHE A 1 235 ? 4.870 9.784 25.979 1.00 26.07 235 PHE A C 1
ATOM 1664 O O . PHE A 1 235 ? 4.096 10.717 26.208 1.00 25.97 235 PHE A O 1
ATOM 1672 N N . ALA A 1 236 ? 5.871 9.878 25.104 1.00 26.42 236 ALA A N 1
ATOM 1673 C CA . ALA A 1 236 ? 6.125 11.103 24.376 1.00 28.08 236 ALA A CA 1
ATOM 1674 C C . ALA A 1 236 ? 5.339 11.164 23.068 1.00 29.39 236 ALA A C 1
ATOM 1675 O O . ALA A 1 236 ? 5.308 12.209 22.405 1.00 30.00 236 ALA A O 1
ATOM 1677 N N . THR A 1 237 ? 4.707 10.053 22.683 1.00 29.64 237 THR A N 1
ATOM 1678 C CA . THR A 1 237 ? 4.047 10.014 21.392 1.00 31.74 237 THR A CA 1
ATOM 1679 C C . THR A 1 237 ? 2.752 10.822 21.434 1.00 32.64 237 THR A C 1
ATOM 1680 O O . THR A 1 237 ? 1.888 10.567 22.268 1.00 32.52 237 THR A O 1
ATOM 1684 N N . ARG A 1 238 ? 2.672 11.807 20.540 1.00 35.53 238 ARG A N 1
ATOM 1685 C CA . ARG A 1 238 ? 1.458 12.579 20.251 1.00 35.83 238 ARG A CA 1
ATOM 1686 C C . ARG A 1 238 ? 0.310 11.636 19.905 1.00 36.10 238 ARG A C 1
ATOM 1687 O O . ARG A 1 238 ? 0.319 11.031 18.825 1.00 37.42 238 ARG A O 1
ATOM 1695 N N . GLY A 1 239 ? -0.651 11.497 20.820 1.00 34.23 239 GLY A N 1
ATOM 1696 C CA . GLY A 1 239 ? -1.890 10.778 20.526 1.00 33.94 239 GLY A CA 1
ATOM 1697 C C . GLY A 1 239 ? -1.998 9.375 21.092 1.00 32.74 239 GLY A C 1
ATOM 1698 O O . GLY A 1 239 ? -3.017 8.714 20.879 1.00 32.81 239 GLY A O 1
ATOM 1699 N N . ASP A 1 240 ? -0.969 8.916 21.810 1.00 30.45 240 ASP A N 1
ATOM 1700 C CA . ASP A 1 240 ? -0.960 7.569 22.383 1.00 29.37 240 ASP A CA 1
ATOM 1701 C C . ASP A 1 240 ? -1.061 7.509 23.893 1.00 27.34 240 ASP A C 1
ATOM 1702 O O . ASP A 1 240 ? -1.370 6.448 24.435 1.00 27.59 240 ASP A O 1
ATOM 1707 N N . SER A 1 241 ? -0.812 8.618 24.583 1.00 25.86 2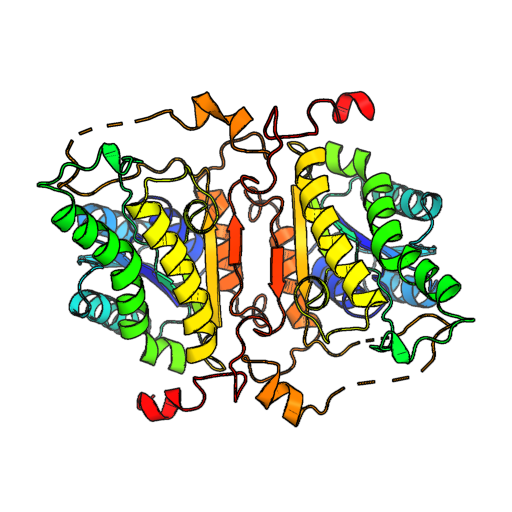41 SER A N 1
ATOM 1708 C CA . SER A 1 241 ? -0.821 8.577 26.059 1.00 24.66 241 SER A CA 1
ATOM 1709 C C . SER A 1 241 ? -1.747 9.611 26.694 1.00 23.77 241 SER A C 1
ATOM 1710 O O . SER A 1 241 ? -1.675 9.880 27.891 1.00 22.82 241 SER A O 1
ATOM 1713 N N . LEU A 1 242 ? -2.675 10.137 25.906 1.00 23.95 242 LEU A N 1
ATOM 1714 C CA . LEU A 1 242 ? -3.574 11.193 26.394 1.00 24.56 242 LEU A CA 1
ATOM 1715 C C . LEU A 1 242 ? -4.337 10.850 27.681 1.00 23.50 242 LEU A C 1
ATOM 1716 O O . LEU A 1 242 ? -4.563 11.730 28.497 1.00 23.86 242 LEU A O 1
ATOM 1721 N N . PRO A 1 243 ? -4.795 9.594 27.839 1.00 23.14 243 PRO A N 1
ATOM 1722 C CA . PRO A 1 243 ? -5.486 9.256 29.086 1.00 22.56 243 PRO A CA 1
ATOM 1723 C C . PRO A 1 243 ? -4.605 9.054 30.318 1.00 21.20 243 PRO A C 1
ATOM 1724 O O . PRO A 1 243 ? -5.140 8.838 31.415 1.00 21.15 243 PRO A O 1
ATOM 1728 N N . ALA A 1 244 ? -3.287 9.073 30.138 1.00 20.72 244 ALA A N 1
ATOM 1729 C CA . ALA A 1 244 ? -2.346 8.725 31.193 1.00 19.36 244 ALA A CA 1
ATOM 1730 C C . ALA A 1 244 ? -1.804 9.920 31.932 1.00 19.07 244 ALA A C 1
ATOM 1731 O O . ALA A 1 244 ? -1.072 10.746 31.375 1.00 19.69 244 ALA A O 1
ATOM 1733 N N . THR A 1 245 ? -2.169 9.998 33.210 1.00 18.68 245 THR A N 1
ATOM 1734 C CA . THR A 1 245 ? -1.482 10.843 34.145 1.00 18.51 245 THR A CA 1
ATOM 1735 C C . THR A 1 245 ? -1.468 10.158 35.520 1.00 18.18 245 THR A C 1
ATOM 1736 O O . THR A 1 245 ? -2.438 9.471 35.915 1.00 19.15 245 THR A O 1
ATOM 1740 N N . GLY A 1 246 ? -0.352 10.346 36.219 1.00 18.15 246 GLY A N 1
ATOM 1741 C CA . GLY A 1 246 ? -0.062 9.633 37.451 1.00 18.74 246 GLY A CA 1
ATOM 1742 C C . GLY A 1 246 ? 0.302 8.156 37.232 1.00 18.24 246 GLY A C 1
ATOM 1743 O O . GLY A 1 246 ? 0.339 7.387 38.188 1.00 18.38 246 GLY A O 1
ATOM 1744 N N . ALA A 1 247 ? 0.561 7.761 35.981 1.00 18.33 247 ALA A N 1
ATOM 1745 C CA . ALA A 1 247 ? 0.863 6.374 35.627 1.00 18.33 247 ALA A CA 1
ATOM 1746 C C . ALA A 1 247 ? 2.283 6.008 36.039 1.00 18.48 247 ALA A C 1
ATOM 1747 O O . ALA A 1 247 ? 3.173 6.849 35.990 1.00 17.79 247 ALA A O 1
ATOM 1749 N N . LEU A 1 248 ? 2.467 4.740 36.409 1.00 18.66 248 LEU A N 1
ATOM 1750 C CA . LEU A 1 248 ? 3.740 4.210 36.850 1.00 18.67 248 LEU A CA 1
ATOM 1751 C C . LEU A 1 248 ? 3.998 2.903 36.093 1.00 19.28 248 LEU A C 1
ATOM 1752 O O . LEU A 1 248 ? 3.248 1.921 36.257 1.00 20.40 248 LEU A O 1
ATOM 1757 N N . LEU A 1 249 ? 5.020 2.903 35.237 1.00 19.62 249 LEU A N 1
ATOM 1758 C CA . LEU A 1 249 ? 5.321 1.758 34.380 1.00 19.61 249 LEU A CA 1
ATOM 1759 C C . LEU A 1 249 ? 6.583 1.059 34.858 1.00 19.63 249 LEU A C 1
ATOM 1760 O O . LEU A 1 249 ? 7.698 1.516 34.611 1.00 18.77 249 LEU A O 1
ATOM 1765 N N . ASN A 1 250 ? 6.400 -0.036 35.597 1.00 19.62 250 ASN A N 1
ATOM 1766 C CA . ASN A 1 250 ? 7.536 -0.869 36.003 1.00 19.51 250 ASN A CA 1
ATOM 1767 C C . ASN A 1 250 ? 8.070 -1.588 34.773 1.00 19.32 250 ASN A C 1
ATOM 1768 O O . ASN A 1 250 ? 7.315 -2.265 34.058 1.00 18.98 250 ASN A O 1
ATOM 1773 N N . TYR A 1 251 ? 9.372 -1.415 34.557 1.00 20.32 251 TYR A N 1
ATOM 1774 C CA . TYR A 1 251 ? 10.041 -1.675 33.290 1.00 20.55 251 TYR A CA 1
ATOM 1775 C C . TYR A 1 251 ? 11.399 -2.258 33.616 1.00 22.02 251 TYR A C 1
ATOM 1776 O O . TYR A 1 251 ? 12.433 -1.720 33.240 1.00 21.43 251 TYR A O 1
ATOM 1785 N N . ASP A 1 252 ? 11.373 -3.381 34.321 1.00 22.15 252 ASP A N 1
ATOM 1786 C CA . ASP A 1 252 ? 12.541 -3.856 35.042 1.00 22.51 252 ASP A CA 1
ATOM 1787 C C . ASP A 1 252 ? 12.786 -5.375 34.872 1.00 23.32 252 ASP A C 1
ATOM 1788 O O . ASP A 1 252 ? 13.546 -5.977 35.636 1.00 24.15 252 ASP A O 1
ATOM 1793 N N . GLY A 1 253 ? 12.155 -5.988 33.870 1.00 23.09 253 GLY A N 1
ATOM 1794 C CA . GLY A 1 253 ? 12.331 -7.410 33.606 1.00 23.45 253 GLY A CA 1
ATOM 1795 C C . GLY A 1 253 ? 11.494 -8.322 34.480 1.00 23.81 253 GLY A C 1
ATOM 1796 O O . GLY A 1 253 ? 11.667 -9.533 34.442 1.00 24.01 253 GLY A O 1
ATOM 1797 N N . GLY A 1 254 ? 10.576 -7.750 35.258 1.00 22.58 254 GLY A N 1
ATOM 1798 C CA . GLY A 1 254 ? 9.694 -8.536 36.125 1.00 22.63 254 GLY A CA 1
ATOM 1799 C C . GLY A 1 254 ? 10.158 -8.659 37.572 1.00 22.37 254 GLY A C 1
ATOM 1800 O O . GLY A 1 254 ? 9.773 -9.605 38.279 1.00 21.62 254 GLY A O 1
ATOM 1801 N N . MET A 1 255 ? 10.940 -7.688 38.051 1.00 22.46 255 MET A N 1
ATOM 1802 C CA . MET A 1 255 ? 11.489 -7.778 39.421 1.00 23.26 255 MET A CA 1
ATOM 1803 C C . MET A 1 255 ? 10.405 -7.928 40.480 1.00 23.28 255 MET A C 1
ATOM 1804 O O . MET A 1 255 ? 10.544 -8.707 41.424 1.00 23.60 255 MET A O 1
ATOM 1809 N N . GLY A 1 256 ? 9.327 -7.193 40.301 1.00 22.20 256 GLY A N 1
ATOM 1810 C CA . GLY A 1 256 ? 8.203 -7.208 41.232 1.00 22.73 256 GLY A CA 1
ATOM 1811 C C . GLY A 1 256 ? 7.340 -8.449 41.182 1.00 23.48 256 GLY A C 1
ATOM 1812 O O . GLY A 1 256 ? 6.555 -8.672 42.101 1.00 23.87 256 GLY A O 1
ATOM 1813 N N . VAL A 1 257 ? 7.467 -9.237 40.105 1.00 23.53 257 VAL A N 1
ATOM 1814 C CA . VAL A 1 257 ? 6.673 -10.453 39.898 1.00 23.90 257 VAL A CA 1
ATOM 1815 C C . VAL A 1 257 ? 7.569 -11.713 39.893 1.00 24.85 257 VAL A C 1
ATOM 1816 O O . VAL A 1 257 ? 7.183 -12.770 39.400 1.00 25.23 257 VAL A O 1
ATOM 1820 N N . ARG A 1 258 ? 8.763 -11.607 40.476 1.00 24.90 258 ARG A N 1
ATOM 1821 C CA . ARG A 1 258 ? 9.669 -12.746 40.523 1.00 26.59 258 ARG A CA 1
ATOM 1822 C C . ARG A 1 258 ? 9.212 -13.786 41.553 1.00 27.08 258 ARG A C 1
ATOM 1823 O O . ARG A 1 258 ? 8.579 -13.451 42.544 1.00 26.68 258 ARG A O 1
ATOM 1831 N N . GLY A 1 259 ? 9.524 -15.055 41.294 1.00 27.77 259 GLY A N 1
ATOM 1832 C CA . GLY A 1 259 ? 9.149 -16.127 42.196 1.00 28.78 259 GLY A CA 1
ATOM 1833 C C . GLY A 1 259 ? 10.054 -16.225 43.406 1.00 29.40 259 GLY A C 1
ATOM 1834 O O . GLY A 1 259 ? 11.050 -15.508 43.518 1.00 28.21 259 GLY A O 1
ATOM 1835 N N . PHE A 1 260 ? 9.716 -17.149 44.297 1.00 30.92 260 PHE A N 1
ATOM 1836 C CA . PHE A 1 260 ? 10.424 -17.320 45.552 1.00 32.23 260 PHE A CA 1
ATOM 1837 C C . PHE A 1 260 ? 11.768 -18.040 45.371 1.00 33.08 260 PHE A C 1
ATOM 1838 O O . PHE A 1 260 ? 12.798 -17.555 45.831 1.00 32.96 260 PHE A O 1
ATOM 1846 N N . LEU A 1 261 ? 11.755 -19.183 44.693 1.00 33.24 261 LEU A N 1
ATOM 1847 C CA . LEU A 1 261 ? 12.967 -19.976 44.514 1.00 34.37 261 LEU A CA 1
ATOM 1848 C C . LEU A 1 261 ? 13.668 -19.677 43.196 1.00 33.51 261 LEU A C 1
ATOM 1849 O O . LEU A 1 261 ? 14.890 -19.766 43.113 1.00 33.77 261 LEU A O 1
ATOM 1854 N N . THR A 1 262 ? 12.895 -19.343 42.164 1.00 32.58 262 THR A N 1
ATOM 1855 C CA . THR A 1 262 ? 13.456 -18.861 40.895 1.00 31.79 262 THR A CA 1
ATOM 1856 C C . THR A 1 262 ? 12.669 -17.646 40.420 1.00 30.09 262 THR A C 1
ATOM 1857 O O . THR A 1 262 ? 11.505 -17.475 40.803 1.00 30.02 262 THR A O 1
ATOM 1861 N N . ALA A 1 263 ? 13.304 -16.804 39.603 1.00 28.65 263 ALA A N 1
ATOM 1862 C CA . ALA A 1 263 ? 12.674 -15.597 39.092 1.00 27.37 263 ALA A CA 1
ATOM 1863 C C . ALA A 1 263 ? 11.464 -15.940 38.222 1.00 26.62 263 ALA A C 1
ATOM 1864 O O . ALA A 1 263 ? 10.401 -15.348 38.382 1.00 25.65 263 ALA A O 1
ATOM 1866 N N . ALA A 1 264 ? 11.638 -16.911 37.323 1.00 26.54 264 ALA A N 1
ATOM 1867 C CA . ALA A 1 264 ? 10.598 -17.308 36.367 1.00 26.57 264 ALA A CA 1
ATOM 1868 C C . ALA A 1 264 ? 10.027 -18.670 36.747 1.00 27.47 264 ALA A C 1
ATOM 1869 O O . ALA A 1 264 ? 10.740 -19.506 37.307 1.00 28.37 264 ALA A O 1
ATOM 1871 N N . GLY A 1 265 ? 8.752 -18.879 36.426 1.00 27.27 265 GLY A N 1
ATOM 1872 C CA . GLY A 1 265 ? 8.071 -20.146 36.649 1.00 28.46 265 GLY A CA 1
ATOM 1873 C C . GLY A 1 265 ? 7.884 -20.988 35.394 1.00 29.34 265 GLY A C 1
ATOM 1874 O O . GLY A 1 265 ? 7.367 -22.099 35.477 1.00 29.24 265 GLY A O 1
ATOM 1875 N N . GLY A 1 266 ? 8.325 -20.484 34.236 1.00 28.91 266 GLY A N 1
ATOM 1876 C CA . GLY A 1 266 ? 7.913 -21.066 32.947 1.00 30.04 266 GLY A CA 1
ATOM 1877 C C . GLY A 1 266 ? 9.034 -21.566 32.059 1.00 31.10 266 GLY A C 1
ATOM 1878 O O . GLY A 1 266 ? 8.852 -21.707 30.847 1.00 30.88 266 GLY A O 1
ATOM 1879 N N . ALA A 1 267 ? 10.174 -21.874 32.667 1.00 31.70 267 ALA A N 1
ATOM 1880 C CA . ALA A 1 267 ? 11.348 -22.344 31.923 1.00 33.23 267 ALA A CA 1
ATOM 1881 C C . ALA A 1 267 ? 11.068 -23.594 31.079 1.00 35.65 267 ALA A C 1
ATOM 1882 O O . ALA A 1 267 ? 11.626 -23.747 29.981 1.00 36.49 267 ALA A O 1
ATOM 1884 N N . ASP A 1 268 ? 10.217 -24.482 31.602 1.00 36.58 268 ASP A N 1
ATOM 1885 C CA . ASP A 1 268 ? 9.894 -25.758 30.961 1.00 38.72 268 ASP A CA 1
ATOM 1886 C C . ASP A 1 268 ? 8.742 -25.720 29.956 1.00 39.19 268 ASP A C 1
ATOM 1887 O O . ASP A 1 268 ? 8.520 -26.702 29.257 1.00 40.21 268 ASP A O 1
ATOM 1892 N N . LEU A 1 269 ? 8.034 -24.593 29.859 1.00 37.90 269 LEU A N 1
ATOM 1893 C CA . LEU A 1 269 ? 6.865 -24.488 28.974 1.00 38.78 269 LEU A CA 1
ATOM 1894 C C . LEU A 1 269 ? 7.052 -25.047 27.555 1.00 40.97 269 LEU A C 1
ATOM 1895 O O . LEU A 1 269 ? 6.189 -25.779 27.083 1.00 42.32 269 LEU A O 1
ATOM 1900 N N . PRO A 1 270 ? 8.165 -24.704 26.871 1.00 41.93 270 PRO A N 1
ATOM 1901 C CA . PRO A 1 270 ? 8.327 -25.160 25.484 1.00 44.48 270 PRO A CA 1
ATOM 1902 C C . PRO A 1 270 ? 8.278 -26.675 25.316 1.00 47.43 270 PRO A C 1
ATOM 1903 O O . PRO A 1 270 ? 7.713 -27.161 24.328 1.00 49.35 270 PRO A O 1
ATOM 1907 N N . GLU A 1 271 ? 8.859 -27.411 26.266 1.00 48.47 271 GLU A N 1
ATOM 1908 C CA . GLU A 1 271 ? 8.803 -28.874 26.240 1.00 51.31 271 GLU A CA 1
ATOM 1909 C C . GLU A 1 271 ? 7.474 -29.343 26.784 1.00 51.99 271 GLU A C 1
ATOM 1910 O O . GLU A 1 271 ? 6.881 -30.292 26.277 1.00 53.76 271 GLU A O 1
ATOM 1916 N N . LYS A 1 272 ? 7.025 -28.674 27.835 1.00 50.59 272 LYS A N 1
ATOM 1917 C CA . LYS A 1 272 ? 5.761 -28.985 28.477 1.00 51.62 272 LYS A CA 1
ATOM 1918 C C . LYS A 1 272 ? 4.600 -28.973 27.479 1.00 52.85 272 LYS A C 1
ATOM 1919 O O . LYS A 1 272 ? 3.707 -29.825 27.539 1.00 54.87 272 LYS A O 1
ATOM 1925 N N . LEU A 1 273 ? 4.637 -28.017 26.552 1.00 52.74 273 LEU A N 1
ATOM 1926 C CA . LEU A 1 273 ? 3.569 -27.813 25.575 1.00 53.72 273 LEU A CA 1
ATOM 1927 C C . LEU A 1 273 ? 3.833 -28.503 24.236 1.00 56.29 273 LEU A C 1
ATOM 1928 O O . LEU A 1 273 ? 2.995 -28.433 23.334 1.00 57.42 273 LEU A O 1
ATOM 1933 N N . ASN A 1 274 ? 4.976 -29.185 24.119 1.00 57.52 274 ASN A N 1
ATOM 1934 C CA . ASN A 1 274 ? 5.403 -29.842 22.873 1.00 60.08 274 ASN A CA 1
ATOM 1935 C C . ASN A 1 274 ? 5.464 -28.853 21.715 1.00 60.07 274 ASN A C 1
ATOM 1936 O O . ASN A 1 274 ? 5.033 -29.147 20.596 1.00 61.93 274 ASN A O 1
ATOM 1941 N N . ILE A 1 275 ? 6.020 -27.681 22.006 1.00 58.46 275 ILE A N 1
ATOM 1942 C CA . ILE A 1 275 ? 6.022 -26.559 21.081 1.00 58.11 275 ILE A CA 1
ATOM 1943 C C . ILE A 1 275 ? 7.453 -26.075 20.839 1.00 57.95 275 ILE A C 1
ATOM 1944 O O . ILE A 1 275 ? 8.254 -26.768 20.193 1.00 59.28 275 ILE A O 1
ATOM 1949 N N . MET B 1 1 ? 3.953 2.456 10.405 1.00 46.04 1 MET B N 1
ATOM 1950 C CA . MET B 1 1 ? 3.245 1.244 10.892 1.00 44.90 1 MET B CA 1
ATOM 1951 C C . MET B 1 1 ? 4.112 0.430 11.858 1.00 43.30 1 MET B C 1
ATOM 1952 O O . MET B 1 1 ? 5.039 -0.272 11.435 1.00 43.91 1 MET B O 1
ATOM 1957 N N . LYS B 1 2 ? 3.772 0.503 13.145 1.00 40.94 2 LYS B N 1
ATOM 1958 C CA . LYS B 1 2 ? 4.609 -0.041 14.222 1.00 39.50 2 LYS B CA 1
ATOM 1959 C C . LYS B 1 2 ? 4.487 -1.556 14.456 1.00 37.66 2 LYS B C 1
ATOM 1960 O O . LYS B 1 2 ? 5.357 -2.139 15.108 1.00 37.31 2 LYS B O 1
ATOM 1966 N N . LEU B 1 3 ? 3.453 -2.201 13.906 1.00 35.92 3 LEU B N 1
ATOM 1967 C CA . LEU B 1 3 ? 3.210 -3.631 14.177 1.00 34.40 3 LEU B CA 1
ATOM 1968 C C . LEU B 1 3 ? 3.187 -4.502 12.907 1.00 33.98 3 LEU B C 1
ATOM 1969 O O . LEU B 1 3 ? 2.553 -5.550 12.871 1.00 32.80 3 LEU B O 1
ATOM 1974 N N . THR B 1 4 ? 3.926 -4.083 11.885 1.00 34.11 4 THR B N 1
ATOM 1975 C CA . THR B 1 4 ? 3.988 -4.820 10.620 1.00 34.91 4 THR B CA 1
ATOM 1976 C C . THR B 1 4 ? 4.407 -6.278 10.836 1.00 34.30 4 THR B C 1
ATOM 1977 O O . THR B 1 4 ? 5.423 -6.554 11.475 1.00 33.77 4 THR B O 1
ATOM 1981 N N . GLY B 1 5 ? 3.591 -7.207 10.341 1.00 33.95 5 GLY B N 1
ATOM 1982 C CA . GLY B 1 5 ? 3.914 -8.628 10.404 1.00 33.60 5 GLY B CA 1
ATOM 1983 C C . GLY B 1 5 ? 3.448 -9.349 11.658 1.00 32.03 5 GLY B C 1
ATOM 1984 O O . GLY B 1 5 ? 3.394 -10.576 11.671 1.00 32.10 5 GLY B O 1
ATOM 1985 N N . GLU B 1 6 ? 3.095 -8.602 12.700 1.00 30.01 6 GLU B N 1
ATOM 1986 C CA . GLU B 1 6 ? 2.641 -9.187 13.957 1.00 28.79 6 GLU B CA 1
ATOM 1987 C C . GLU B 1 6 ? 1.179 -9.640 13.873 1.00 27.95 6 GLU B C 1
ATOM 1988 O O . GLU B 1 6 ? 0.401 -9.128 13.075 1.00 28.80 6 GLU B O 1
ATOM 1994 N N . VAL B 1 7 ? 0.815 -10.604 14.704 1.00 26.71 7 VAL B N 1
ATOM 1995 C CA . VAL B 1 7 ? -0.550 -11.115 14.729 1.00 26.45 7 VAL B CA 1
ATOM 1996 C C . VAL B 1 7 ? -1.089 -11.006 16.147 1.00 25.20 7 VAL B C 1
ATOM 1997 O O . VAL B 1 7 ? -0.419 -11.406 17.107 1.00 24.78 7 VAL B O 1
ATOM 2001 N N . ALA B 1 8 ?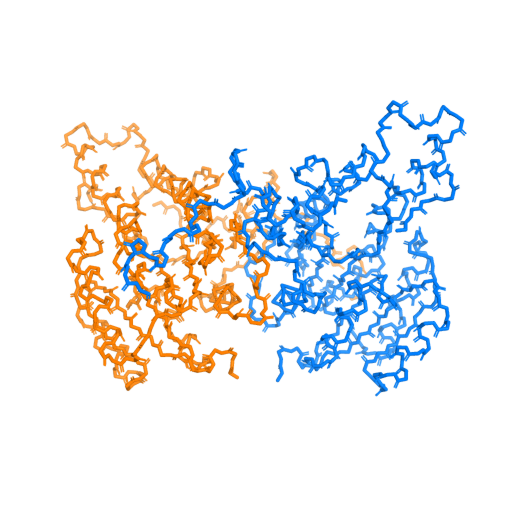 -2.271 -10.406 16.287 1.00 25.01 8 ALA B N 1
ATOM 2002 C CA . ALA B 1 8 ? -2.931 -10.294 17.599 1.00 24.35 8 ALA B CA 1
ATOM 2003 C C . ALA B 1 8 ? -4.242 -11.072 17.633 1.00 24.47 8 ALA B C 1
ATOM 2004 O O . ALA B 1 8 ? -4.906 -11.217 16.623 1.00 25.45 8 ALA B O 1
ATOM 2006 N N . LEU B 1 9 ? -4.600 -11.578 18.806 1.00 23.75 9 LEU B N 1
ATOM 2007 C CA . LEU B 1 9 ? -5.937 -12.130 19.041 1.00 24.18 9 LEU B CA 1
ATOM 2008 C C . LEU B 1 9 ? -6.549 -11.293 20.157 1.00 23.30 9 LEU B C 1
ATOM 2009 O O . LEU B 1 9 ? -5.942 -11.115 21.217 1.00 22.32 9 LEU B O 1
ATOM 2014 N N . ILE B 1 10 ? -7.743 -10.768 19.910 1.00 23.86 10 ILE B N 1
ATOM 2015 C CA . ILE B 1 10 ? -8.405 -9.862 20.841 1.00 23.49 10 ILE B CA 1
ATOM 2016 C C . ILE B 1 10 ? -9.767 -10.445 21.157 1.00 23.85 10 ILE B C 1
ATOM 2017 O O . ILE B 1 10 ? -10.568 -10.684 20.233 1.00 23.82 10 ILE B O 1
ATOM 2022 N N . THR B 1 11 ? -10.041 -10.692 22.438 1.00 22.83 11 THR B N 1
ATOM 2023 C CA . THR B 1 11 ? -11.368 -11.163 22.837 1.00 23.61 11 THR B CA 1
ATOM 2024 C C . THR B 1 11 ? -12.243 -9.958 23.157 1.00 23.77 11 THR B C 1
ATOM 2025 O O . THR B 1 11 ? -11.758 -8.956 23.702 1.00 22.99 11 THR B O 1
ATOM 2029 N N . GLY B 1 12 ? -13.527 -10.050 22.798 1.00 24.99 12 GLY B N 1
ATOM 2030 C CA . GLY B 1 12 ? -14.449 -8.923 22.928 1.00 25.33 12 GLY B CA 1
ATOM 2031 C C . GLY B 1 12 ? -14.088 -7.797 21.970 1.00 25.86 12 GLY B C 1
ATOM 2032 O O . GLY B 1 12 ? -14.321 -6.634 22.264 1.00 25.85 12 GLY B O 1
ATOM 2033 N N . GLY B 1 13 ? -13.543 -8.151 20.807 1.00 26.25 13 GLY B N 1
ATOM 2034 C CA . GLY B 1 13 ? -12.964 -7.162 19.888 1.00 26.54 13 GLY B CA 1
ATOM 2035 C C . GLY B 1 13 ? -13.917 -6.585 18.862 1.00 27.96 13 GLY B C 1
ATOM 2036 O O . GLY B 1 13 ? -13.480 -5.922 17.931 1.00 27.64 13 GLY B O 1
ATOM 2037 N N . ALA B 1 14 ? -15.218 -6.848 19.000 1.00 28.51 14 ALA B N 1
ATOM 2038 C CA . ALA B 1 14 ? -16.169 -6.455 17.969 1.00 30.24 14 ALA B CA 1
ATOM 2039 C C . ALA B 1 14 ? -16.918 -5.192 18.346 1.00 30.54 14 ALA B C 1
ATOM 2040 O O . ALA B 1 14 ? -17.654 -4.645 17.536 1.00 31.17 14 ALA B O 1
ATOM 2042 N N . SER B 1 15 ? -16.700 -4.704 19.565 1.00 29.86 15 SER B N 1
ATOM 2043 C CA . SER B 1 15 ? -17.369 -3.499 20.026 1.00 30.57 15 SER B CA 1
ATOM 2044 C C . SER B 1 15 ? -16.526 -2.797 21.093 1.00 29.16 15 SER B C 1
ATOM 2045 O O . SER B 1 15 ? -15.599 -3.380 21.638 1.00 27.55 15 SER B O 1
ATOM 2048 N N . GLY B 1 16 ? -16.875 -1.545 21.373 1.00 29.15 16 GLY B N 1
ATOM 2049 C CA . GLY B 1 16 ? -16.219 -0.772 22.414 1.00 28.00 16 GLY B CA 1
ATOM 2050 C C . GLY B 1 16 ? -14.724 -0.627 22.199 1.00 26.85 16 GLY B C 1
ATOM 2051 O O . GLY B 1 16 ? -14.240 -0.461 21.064 1.00 26.83 16 GLY B O 1
ATOM 2052 N N . LEU B 1 17 ? -13.986 -0.667 23.304 1.00 26.12 17 LEU B N 1
ATOM 2053 C CA . LEU B 1 17 ? -12.529 -0.567 23.255 1.00 24.91 17 LEU B CA 1
ATOM 2054 C C . LEU B 1 17 ? -11.932 -1.678 22.411 1.00 24.53 17 LEU B C 1
ATOM 2055 O O . LEU B 1 17 ? -10.965 -1.459 21.693 1.00 23.50 17 LEU B O 1
ATOM 2060 N N . GLY B 1 18 ? -12.494 -2.880 22.509 1.00 24.01 18 GLY B N 1
ATOM 2061 C CA . GLY B 1 18 ? -12.009 -4.001 21.712 1.00 24.75 18 GLY B CA 1
ATOM 2062 C C . GLY B 1 18 ? -11.992 -3.720 20.219 1.00 25.42 18 GLY B C 1
ATOM 2063 O O . GLY B 1 18 ? -11.032 -4.051 19.533 1.00 25.80 18 GLY B O 1
ATOM 2064 N N . ARG B 1 19 ? -13.051 -3.105 19.705 1.00 26.45 19 ARG B N 1
ATOM 2065 C CA . ARG B 1 19 ? -13.102 -2.750 18.283 1.00 27.01 19 ARG B CA 1
ATOM 2066 C C . ARG B 1 19 ? -12.114 -1.624 17.939 1.00 26.56 19 ARG B C 1
ATOM 2067 O O . ARG B 1 19 ? -11.503 -1.630 16.869 1.00 27.24 19 ARG B O 1
ATOM 2075 N N . ALA B 1 20 ? -11.946 -0.667 18.851 1.00 25.31 20 ALA B N 1
ATOM 2076 C CA . ALA B 1 20 ? -10.956 0.392 18.660 1.00 25.30 20 ALA B CA 1
ATOM 2077 C C . ALA B 1 20 ? -9.555 -0.225 18.567 1.00 23.72 20 ALA B C 1
ATOM 2078 O O . ALA B 1 20 ? -8.757 0.176 17.723 1.00 24.95 20 ALA B O 1
ATOM 2080 N N . LEU B 1 21 ? -9.287 -1.223 19.404 1.00 22.77 21 LEU B N 1
ATOM 2081 C CA . LEU B 1 21 ? -8.014 -1.966 19.360 1.00 22.53 21 LEU B CA 1
ATOM 2082 C C . LEU B 1 21 ? -7.823 -2.696 18.030 1.00 23.63 21 LEU B C 1
ATOM 2083 O O . LEU B 1 21 ? -6.759 -2.630 17.421 1.00 23.31 21 LEU B O 1
ATOM 2088 N N . VAL B 1 22 ? -8.852 -3.390 17.562 1.00 24.20 22 VAL B N 1
ATOM 2089 C CA . VAL B 1 22 ? -8.780 -4.049 16.253 1.00 25.40 22 VAL B CA 1
ATOM 2090 C C . VAL B 1 22 ? -8.376 -3.038 15.160 1.00 26.41 22 VAL B C 1
ATOM 2091 O O . VAL B 1 22 ? -7.454 -3.290 14.382 1.00 26.09 22 VAL B O 1
ATOM 2095 N N . ASP B 1 23 ? -9.043 -1.888 15.118 1.00 26.93 23 ASP B N 1
ATOM 2096 C CA . ASP B 1 23 ? -8.808 -0.917 14.047 1.00 27.99 23 ASP B CA 1
ATOM 2097 C C . ASP B 1 23 ? -7.383 -0.370 14.124 1.00 27.63 23 ASP B C 1
ATOM 2098 O O . ASP B 1 23 ? -6.729 -0.169 13.110 1.00 27.73 23 ASP B O 1
ATOM 2103 N N . ARG B 1 24 ? -6.941 -0.097 15.346 1.00 26.39 24 ARG B N 1
ATOM 2104 C CA . ARG B 1 24 ? -5.613 0.467 15.584 1.00 26.25 24 ARG B CA 1
ATOM 2105 C C . ARG B 1 24 ? -4.541 -0.535 15.184 1.00 25.92 24 ARG B C 1
ATOM 2106 O O . ARG B 1 24 ? -3.581 -0.186 14.517 1.00 27.08 24 ARG B O 1
ATOM 2114 N N . PHE B 1 25 ? -4.725 -1.785 15.587 1.00 25.13 25 PHE B N 1
ATOM 2115 C CA . PHE B 1 25 ? -3.735 -2.816 15.306 1.00 25.21 25 PHE B CA 1
ATOM 2116 C C . PHE B 1 25 ? -3.619 -3.081 13.814 1.00 26.37 25 PHE B C 1
ATOM 2117 O O . PHE B 1 25 ? -2.504 -3.214 13.304 1.00 26.62 25 PHE B O 1
ATOM 2125 N N . VAL B 1 26 ? -4.758 -3.154 13.113 1.00 26.95 26 VAL B N 1
ATOM 2126 C CA . VAL B 1 26 ? -4.742 -3.277 11.653 1.00 28.39 26 VAL B CA 1
ATOM 2127 C C . VAL B 1 26 ? -4.062 -2.060 11.016 1.00 29.39 26 VAL B C 1
ATOM 2128 O O . VAL B 1 26 ? -3.230 -2.218 10.113 1.00 29.48 26 VAL B O 1
ATOM 2132 N N . ALA B 1 27 ? -4.415 -0.861 11.492 1.00 29.68 27 ALA B N 1
ATOM 2133 C CA . ALA B 1 27 ? -3.799 0.400 11.040 1.00 30.57 27 ALA B CA 1
ATOM 2134 C C . ALA B 1 27 ? -2.274 0.410 11.237 1.00 30.59 27 ALA B C 1
ATOM 2135 O O . ALA B 1 27 ? -1.554 1.011 10.452 1.00 31.86 27 ALA B O 1
ATOM 2137 N N . GLU B 1 28 ? -1.802 -0.263 12.281 1.00 29.91 28 GLU B N 1
ATOM 2138 C CA . GLU B 1 28 ? -0.372 -0.396 12.583 1.00 29.89 28 GLU B CA 1
ATOM 2139 C C . GLU B 1 28 ? 0.289 -1.584 11.852 1.00 30.46 28 GLU B C 1
ATOM 2140 O O . GLU B 1 28 ? 1.479 -1.837 12.039 1.00 30.27 28 GLU B O 1
ATOM 2146 N N . GLY B 1 29 ? -0.476 -2.317 11.043 1.00 30.97 29 GLY B N 1
ATOM 2147 C CA . GLY B 1 29 ? 0.093 -3.354 10.171 1.00 31.60 29 GLY B CA 1
ATOM 2148 C C . GLY B 1 29 ? 0.013 -4.763 10.729 1.00 30.63 29 GLY B C 1
ATOM 2149 O O . GLY B 1 29 ? 0.552 -5.688 10.142 1.00 30.70 29 GLY B O 1
ATOM 2150 N N . ALA B 1 30 ? -0.684 -4.926 11.850 1.00 29.78 30 ALA B N 1
ATOM 2151 C CA . ALA B 1 30 ? -0.936 -6.240 12.435 1.00 29.21 30 ALA B CA 1
ATOM 2152 C C . ALA B 1 30 ? -2.111 -6.905 11.741 1.00 30.34 30 ALA B C 1
ATOM 2153 O O . ALA B 1 30 ? -2.951 -6.235 11.137 1.00 30.83 30 ALA B O 1
ATOM 2155 N N . ARG B 1 31 ? -2.153 -8.230 11.806 1.00 30.44 31 ARG B N 1
ATOM 2156 C CA . ARG B 1 31 ? -3.353 -8.976 11.445 1.00 31.05 31 ARG B CA 1
ATOM 2157 C C . ARG B 1 31 ? -3.995 -9.411 12.756 1.00 29.78 31 ARG B C 1
ATOM 2158 O O . ARG B 1 31 ? -3.307 -9.658 13.752 1.00 28.32 31 ARG B O 1
ATOM 2166 N N . VAL B 1 32 ? -5.320 -9.464 12.773 1.00 29.59 32 VAL B N 1
ATOM 2167 C CA . VAL B 1 32 ? -6.037 -9.607 14.020 1.00 28.63 32 VAL B CA 1
ATOM 2168 C C . VAL B 1 32 ? -7.124 -10.656 13.901 1.00 29.20 32 VAL B C 1
ATOM 2169 O O . VAL B 1 32 ? -7.930 -10.635 12.968 1.00 29.72 32 VAL B O 1
ATOM 2173 N N . ALA B 1 33 ? -7.128 -11.586 14.848 1.00 28.71 33 ALA B N 1
ATOM 2174 C CA . ALA B 1 33 ? -8.237 -12.500 15.012 1.00 29.28 33 ALA B CA 1
ATOM 2175 C C . ALA B 1 33 ? -9.075 -12.008 16.200 1.00 28.69 33 ALA B C 1
ATOM 2176 O O . ALA B 1 33 ? -8.532 -11.579 17.229 1.00 27.25 33 ALA B O 1
ATOM 2178 N N . VAL B 1 34 ? -10.398 -12.081 16.061 1.00 28.95 34 VAL B N 1
ATOM 2179 C CA . VAL B 1 34 ? -11.287 -11.599 17.103 1.00 28.69 34 VAL B CA 1
ATOM 2180 C C . VAL B 1 34 ? -12.220 -12.703 17.556 1.00 29.44 34 VAL B C 1
ATOM 2181 O O . VAL B 1 34 ? -12.812 -13.399 16.734 1.00 30.65 34 VAL B O 1
ATOM 2185 N N . LEU B 1 35 ? -12.332 -12.865 18.866 1.00 28.61 35 LEU B N 1
ATOM 2186 C CA . LEU B 1 35 ? -13.394 -13.670 19.461 1.00 29.36 35 LEU B CA 1
ATOM 2187 C C . LEU B 1 35 ? -14.443 -12.728 20.058 1.00 29.42 35 LEU B C 1
ATOM 2188 O O . LEU B 1 35 ? -14.115 -11.850 20.855 1.00 27.26 35 LEU B O 1
ATOM 2193 N N . ASP B 1 36 ? -15.705 -12.906 19.666 1.00 31.04 36 ASP B N 1
ATOM 2194 C CA . ASP B 1 36 ? -16.776 -12.056 20.172 1.00 31.62 36 ASP B CA 1
ATOM 2195 C C . ASP B 1 36 ? -18.123 -12.756 20.031 1.00 32.80 36 ASP B C 1
ATOM 2196 O O . ASP B 1 36 ? -18.254 -13.688 19.252 1.00 33.86 36 ASP B O 1
ATOM 2201 N N . LYS B 1 37 ? -19.117 -12.310 20.797 1.00 33.50 37 LYS B N 1
ATOM 2202 C CA . LYS B 1 37 ? -20.465 -12.890 20.700 1.00 35.22 37 LYS B CA 1
ATOM 2203 C C . LYS B 1 37 ? -21.323 -12.327 19.575 1.00 36.13 37 LYS B C 1
ATOM 2204 O O . LYS B 1 37 ? -22.271 -12.992 19.148 1.00 37.02 37 LYS B O 1
ATOM 2210 N N . SER B 1 38 ? -21.016 -11.120 19.100 1.00 35.45 38 SER B N 1
ATOM 2211 C CA . SER B 1 38 ? -21.834 -10.496 18.057 1.00 36.96 38 SER B CA 1
ATOM 2212 C C . SER B 1 38 ? -21.394 -10.919 16.658 1.00 37.35 38 SER B C 1
ATOM 2213 O O . SER B 1 38 ? -20.338 -10.528 16.196 1.00 36.39 38 SER B O 1
ATOM 2216 N N . ALA B 1 39 ? -22.213 -11.714 15.983 1.00 38.77 39 ALA B N 1
ATOM 2217 C CA . ALA B 1 39 ? -21.934 -12.108 14.607 1.00 40.00 39 ALA B CA 1
ATOM 2218 C C . ALA B 1 39 ? -21.961 -10.902 13.670 1.00 40.49 39 ALA B C 1
ATOM 2219 O O . ALA B 1 39 ? -21.102 -10.761 12.796 1.00 40.25 39 ALA B O 1
ATOM 2221 N N . GLU B 1 40 ? -22.943 -10.031 13.858 1.00 41.49 40 GLU B N 1
ATOM 2222 C CA . GLU B 1 40 ? -23.105 -8.866 12.993 1.00 42.93 40 GLU B CA 1
ATOM 2223 C C . GLU B 1 40 ? -21.871 -7.975 13.071 1.00 41.51 40 GLU B C 1
ATOM 2224 O O . GLU B 1 40 ? -21.320 -7.585 12.048 1.00 41.97 40 GLU B O 1
ATOM 2230 N N . ARG B 1 41 ? -21.440 -7.670 14.290 1.00 40.29 41 ARG B N 1
ATOM 2231 C CA . ARG B 1 41 ? -20.298 -6.778 14.503 1.00 39.43 41 ARG B CA 1
ATOM 2232 C C . ARG B 1 41 ? -18.979 -7.415 14.060 1.00 38.21 41 ARG B C 1
ATOM 2233 O O . ARG B 1 41 ? -18.097 -6.714 13.574 1.00 37.99 41 ARG B O 1
ATOM 2241 N N . LEU B 1 42 ? -18.860 -8.737 14.181 1.00 37.91 42 LEU B N 1
ATOM 2242 C CA . LEU B 1 42 ? -17.700 -9.450 13.620 1.00 37.69 42 LEU B CA 1
ATOM 2243 C C . LEU B 1 42 ? -17.674 -9.353 12.094 1.00 39.19 42 LEU B C 1
ATOM 2244 O O . LEU B 1 42 ? -16.609 -9.211 11.496 1.00 38.78 42 LEU B O 1
ATOM 2249 N N . ARG B 1 43 ? -18.842 -9.429 11.463 1.00 40.59 43 ARG B N 1
ATOM 2250 C CA . ARG B 1 43 ? -18.930 -9.213 10.017 1.00 42.38 43 ARG B CA 1
ATOM 2251 C C . ARG B 1 43 ? -18.513 -7.796 9.624 1.00 41.92 43 ARG B C 1
ATOM 2252 O O . ARG B 1 43 ? -17.824 -7.605 8.624 1.00 41.76 43 ARG B O 1
ATOM 2260 N N . GLU B 1 44 ? -18.924 -6.813 10.427 1.00 41.44 44 GLU B N 1
ATOM 2261 C CA . GLU B 1 44 ? -18.615 -5.405 10.158 1.00 41.79 44 GLU B CA 1
ATOM 2262 C C . GLU B 1 44 ? -17.109 -5.153 10.124 1.00 40.28 44 GLU B C 1
ATOM 2263 O O . GLU B 1 44 ? -16.601 -4.512 9.207 1.00 40.74 44 GLU B O 1
ATOM 2269 N N . LEU B 1 45 ? -16.390 -5.669 11.116 1.00 38.50 45 LEU B N 1
ATOM 2270 C CA . LEU B 1 45 ? -14.938 -5.476 11.160 1.00 37.62 45 LEU B CA 1
ATOM 2271 C C . LEU B 1 45 ? -14.229 -6.300 10.069 1.00 37.83 45 LEU B C 1
ATOM 2272 O O . LEU B 1 45 ? -13.223 -5.866 9.504 1.00 36.88 45 LEU B O 1
ATOM 2277 N N . GLU B 1 46 ? -14.779 -7.466 9.738 1.00 38.74 46 GLU B N 1
ATOM 2278 C CA . GLU B 1 46 ? -14.213 -8.277 8.646 1.00 39.96 46 GLU B CA 1
ATOM 2279 C C . GLU B 1 46 ? -14.295 -7.551 7.306 1.00 41.02 46 GLU B C 1
ATOM 2280 O O . GLU B 1 46 ? -13.349 -7.578 6.513 1.00 40.78 46 GLU B O 1
ATOM 2286 N N . VAL B 1 47 ? -15.436 -6.919 7.044 1.00 42.25 47 VAL B N 1
ATOM 2287 C CA . VAL B 1 47 ? -15.594 -6.159 5.805 1.00 43.53 47 VAL B CA 1
ATOM 2288 C C . VAL B 1 47 ? -14.679 -4.931 5.851 1.00 42.75 47 VAL B C 1
ATOM 2289 O O . VAL B 1 47 ? -13.998 -4.630 4.880 1.00 43.51 47 VAL B O 1
ATOM 2293 N N . ALA B 1 48 ? -14.630 -4.267 7.004 1.00 41.20 48 ALA B N 1
ATOM 2294 C CA . ALA B 1 48 ? -13.819 -3.063 7.188 1.00 40.37 48 ALA B CA 1
ATOM 2295 C C . ALA B 1 48 ? -12.343 -3.296 6.884 1.00 39.59 48 ALA B C 1
ATOM 2296 O O . ALA B 1 48 ? -11.698 -2.464 6.255 1.00 39.74 48 ALA B O 1
ATOM 2298 N N . HIS B 1 49 ? -11.804 -4.423 7.329 1.00 38.37 49 HIS B N 1
ATOM 2299 C CA . HIS B 1 49 ? -10.363 -4.643 7.229 1.00 38.05 49 HIS B CA 1
ATOM 2300 C C . HIS B 1 49 ? -9.961 -5.683 6.211 1.00 38.73 49 HIS B C 1
ATOM 2301 O O . HIS B 1 49 ? -8.791 -6.047 6.127 1.00 37.67 49 HIS B O 1
ATOM 2308 N N . GLY B 1 50 ? -10.932 -6.146 5.425 1.00 40.54 50 GLY B N 1
ATOM 2309 C CA . GLY B 1 50 ? -10.731 -7.277 4.538 1.00 41.54 50 GLY B CA 1
ATOM 2310 C C . GLY B 1 50 ? -10.057 -8.431 5.256 1.00 40.79 50 GLY B C 1
ATOM 2311 O O . GLY B 1 50 ? -10.358 -8.735 6.437 1.00 40.73 50 GLY B O 1
ATOM 2312 N N . GLY B 1 51 ? -9.104 -9.042 4.565 1.00 41.05 51 GLY B N 1
ATOM 2313 C CA . GLY B 1 51 ? -8.413 -10.208 5.088 1.00 40.21 51 GLY B CA 1
ATOM 2314 C C . GLY B 1 51 ? -7.482 -9.981 6.267 1.00 38.28 51 GLY B C 1
ATOM 2315 O O . GLY B 1 51 ? -6.925 -10.944 6.786 1.00 38.09 51 GLY B O 1
ATOM 2316 N N . ASN B 1 52 ? -7.306 -8.727 6.695 1.00 37.19 52 ASN B N 1
ATOM 2317 C CA . ASN B 1 52 ? -6.420 -8.408 7.834 1.00 35.29 52 ASN B CA 1
ATOM 2318 C C . ASN B 1 52 ? -7.085 -8.588 9.200 1.00 33.73 52 ASN B C 1
ATOM 2319 O O . ASN B 1 52 ? -6.428 -8.465 10.236 1.00 32.67 52 ASN B O 1
ATOM 2324 N N . ALA B 1 53 ? -8.388 -8.852 9.205 1.00 33.72 53 ALA B N 1
ATOM 2325 C CA . ALA B 1 53 ? -9.090 -9.230 10.430 1.00 32.83 53 ALA B CA 1
ATOM 2326 C C . ALA B 1 53 ? -10.026 -10.407 10.147 1.00 33.86 53 ALA B C 1
ATOM 2327 O O . ALA B 1 53 ? -10.760 -10.382 9.156 1.00 34.59 53 ALA B O 1
ATOM 2329 N N . VAL B 1 54 ? -9.967 -11.441 10.993 1.00 33.22 54 VAL B N 1
ATOM 2330 C CA . VAL B 1 54 ? -10.902 -12.567 10.919 1.00 34.54 54 VAL B CA 1
ATOM 2331 C C . VAL B 1 54 ? -11.656 -12.662 12.239 1.00 33.94 54 VAL B C 1
ATOM 2332 O O . VAL B 1 54 ? -11.061 -12.554 13.303 1.00 32.45 54 VAL B O 1
ATOM 2336 N N . GLY B 1 55 ? -12.968 -12.858 12.160 1.00 34.99 55 GLY B N 1
ATOM 2337 C CA . GLY B 1 55 ? -13.801 -12.934 13.348 1.00 34.75 55 GLY B CA 1
ATOM 2338 C C . GLY B 1 55 ? -14.196 -14.360 13.643 1.00 35.74 55 GLY B C 1
ATOM 2339 O O . GLY B 1 55 ? -14.373 -15.174 12.722 1.00 37.12 55 GLY B O 1
ATOM 2340 N N . VAL B 1 56 ? -14.346 -14.672 14.923 1.00 34.94 56 VAL B N 1
ATOM 2341 C CA . VAL B 1 56 ? -14.987 -15.920 15.316 1.00 35.79 56 VAL B CA 1
ATOM 2342 C C . VAL B 1 56 ? -16.036 -15.667 16.398 1.00 35.60 56 VAL B C 1
ATOM 2343 O O . VAL B 1 56 ? -15.743 -15.093 17.454 1.00 34.12 56 VAL B O 1
ATOM 2347 N N . VAL B 1 57 ? -17.275 -16.056 16.083 1.00 36.69 57 VAL B N 1
ATOM 2348 C CA . VAL B 1 57 ? -18.383 -15.907 17.008 1.00 36.82 57 VAL B CA 1
ATOM 2349 C C . VAL B 1 57 ? -18.221 -16.981 18.079 1.00 36.41 57 VAL B C 1
ATOM 2350 O O . VAL B 1 57 ? -17.948 -18.150 17.774 1.00 37.36 57 VAL B O 1
ATOM 2354 N N . GLY B 1 58 ? -18.378 -16.581 19.329 1.00 35.61 58 GLY B N 1
ATOM 2355 C CA . GLY B 1 58 ? -18.241 -17.501 20.439 1.00 35.26 58 GLY B CA 1
ATOM 2356 C C . GLY B 1 58 ? -18.385 -16.839 21.792 1.00 34.44 58 GLY B C 1
ATOM 2357 O O . GLY B 1 58 ? -18.474 -15.617 21.903 1.00 33.92 58 GLY B O 1
ATOM 2358 N N . ASP B 1 59 ? -18.365 -17.677 22.819 1.00 34.14 59 ASP B N 1
ATOM 2359 C CA . ASP B 1 59 ? -18.574 -17.271 24.190 1.00 33.23 59 ASP B CA 1
ATOM 2360 C C . ASP B 1 59 ? -17.228 -17.266 24.911 1.00 31.47 59 ASP B C 1
ATOM 2361 O O . ASP B 1 59 ? -16.601 -18.308 25.054 1.00 31.06 59 ASP B O 1
ATOM 2366 N N . VAL B 1 60 ? -16.786 -16.093 25.357 1.00 30.27 60 VAL B N 1
ATOM 2367 C CA . VAL B 1 60 ? -15.483 -15.968 26.046 1.00 28.87 60 VAL B CA 1
ATOM 2368 C C . VAL B 1 60 ? -15.392 -16.828 27.308 1.00 28.82 60 VAL B C 1
ATOM 2369 O O . VAL B 1 60 ? -14.300 -17.216 27.718 1.00 27.90 60 VAL B O 1
ATOM 2373 N N . ARG B 1 61 ? -16.535 -17.151 27.908 1.00 29.87 61 ARG B N 1
ATOM 2374 C CA . ARG B 1 61 ? -16.565 -18.060 29.060 1.00 30.06 61 ARG B CA 1
ATOM 2375 C C . ARG B 1 61 ? -16.173 -19.513 28.735 1.00 30.80 61 ARG B C 1
ATOM 2376 O O . ARG B 1 61 ? -15.861 -20.270 29.650 1.00 31.15 61 ARG B O 1
ATOM 2384 N N . SER B 1 62 ? -16.219 -19.891 27.455 1.00 31.30 62 SER B N 1
ATOM 2385 C CA . SER B 1 62 ? -15.987 -21.280 26.996 1.00 32.34 62 SER B CA 1
ATOM 2386 C C . SER B 1 62 ? -14.553 -21.494 26.527 1.00 31.72 62 SER B C 1
ATOM 2387 O O . SER B 1 62 ? -14.082 -20.799 25.626 1.00 31.50 62 SER B O 1
ATOM 2390 N N . LEU B 1 63 ? -13.850 -22.434 27.148 1.00 31.92 63 LEU B N 1
ATOM 2391 C CA . LEU B 1 63 ? -12.483 -22.769 26.734 1.00 31.96 63 LEU B CA 1
ATOM 2392 C C . LEU B 1 63 ? -12.468 -23.299 25.305 1.00 33.29 63 LEU B C 1
ATOM 2393 O O . LEU B 1 63 ? -11.541 -23.035 24.546 1.00 32.13 63 LEU B O 1
ATOM 2398 N N . GLN B 1 64 ? -13.505 -24.052 24.962 1.00 35.06 64 GLN B N 1
ATOM 2399 C CA . GLN B 1 64 ? -13.668 -24.596 23.619 1.00 36.78 64 GLN B CA 1
ATOM 2400 C C . GLN B 1 64 ? -13.671 -23.461 22.591 1.00 36.43 64 GLN B C 1
ATOM 2401 O O . GLN B 1 64 ? -12.925 -23.504 21.612 1.00 35.94 64 GLN B O 1
ATOM 2407 N N . ASP B 1 65 ? -14.471 -22.425 22.852 1.00 35.73 65 ASP B N 1
ATOM 2408 C CA . ASP B 1 65 ? -14.570 -21.280 21.942 1.00 34.95 65 ASP B CA 1
ATOM 2409 C C . ASP B 1 65 ? -13.254 -20.502 21.890 1.00 33.33 65 ASP B C 1
ATOM 2410 O O . ASP B 1 65 ? -12.858 -20.036 20.822 1.00 33.45 65 ASP B O 1
ATOM 2415 N N . GLN B 1 66 ? -12.576 -20.381 23.034 1.00 31.99 66 GLN B N 1
ATOM 2416 C CA . GLN B 1 66 ? -11.250 -19.753 23.084 1.00 30.60 66 GLN B CA 1
ATOM 2417 C C . GLN B 1 66 ? -10.246 -20.554 22.251 1.00 31.43 66 GLN B C 1
ATOM 2418 O O . GLN B 1 66 ? -9.445 -19.987 21.503 1.00 31.72 66 GLN B O 1
ATOM 2424 N N . LYS B 1 67 ? -10.292 -21.876 22.358 1.00 32.68 67 LYS B N 1
ATOM 2425 C CA . LYS B 1 67 ? -9.437 -22.722 21.526 1.00 33.69 67 LYS B CA 1
ATOM 2426 C C . LYS B 1 67 ? -9.793 -22.587 20.039 1.00 34.66 67 LYS B C 1
ATOM 2427 O O . LYS B 1 67 ? -8.903 -22.576 19.193 1.00 33.84 67 LYS B O 1
ATOM 2433 N N . ARG B 1 68 ? -11.081 -22.452 19.721 1.00 35.23 68 ARG B N 1
ATOM 2434 C CA . ARG B 1 68 ? -11.484 -22.260 18.323 1.00 36.78 68 ARG B CA 1
ATOM 2435 C C . ARG B 1 68 ? -11.014 -20.908 17.777 1.00 35.48 68 ARG B C 1
ATOM 2436 O O . ARG B 1 68 ? -10.634 -20.809 16.618 1.00 36.35 68 ARG B O 1
ATOM 2444 N N . ALA B 1 69 ? -11.051 -19.870 18.605 1.00 33.80 69 ALA B N 1
ATOM 2445 C CA . ALA B 1 69 ? -10.517 -18.571 18.199 1.00 33.14 69 ALA B CA 1
ATOM 2446 C C . ALA B 1 69 ? -8.999 -18.652 17.926 1.00 32.87 69 ALA B C 1
ATOM 2447 O O . ALA B 1 69 ? -8.504 -18.107 16.934 1.00 33.46 69 ALA B O 1
ATOM 2449 N N . ALA B 1 70 ? -8.269 -19.347 18.794 1.00 32.20 70 ALA B N 1
ATOM 2450 C CA . ALA B 1 70 ? -6.827 -19.529 18.613 1.00 31.86 70 ALA B CA 1
ATOM 2451 C C . ALA B 1 70 ? -6.556 -20.335 17.352 1.00 33.15 70 ALA B C 1
ATOM 2452 O O . ALA B 1 70 ? -5.739 -19.958 16.522 1.00 33.58 70 ALA B O 1
ATOM 2454 N N . GLU B 1 71 ? -7.258 -21.451 17.209 1.00 34.39 71 GLU B N 1
ATOM 2455 C CA . GLU B 1 71 ? -7.099 -22.313 16.029 1.00 36.08 71 GLU B CA 1
ATOM 2456 C C . GLU B 1 71 ? -7.329 -21.540 14.739 1.00 36.35 71 GLU B C 1
ATOM 2457 O O . GLU B 1 71 ? -6.600 -21.696 13.751 1.00 36.52 71 GLU B O 1
ATOM 2463 N N . ARG B 1 72 ? -8.349 -20.693 14.760 1.00 36.28 72 ARG B N 1
ATOM 2464 C CA . ARG B 1 72 ? -8.709 -19.896 13.603 1.00 36.58 72 ARG B CA 1
ATOM 2465 C C . ARG B 1 72 ? -7.605 -18.894 13.281 1.00 35.53 72 ARG B C 1
ATOM 2466 O O . ARG B 1 72 ? -7.218 -18.737 12.121 1.00 35.74 72 ARG B O 1
ATOM 2474 N N . CYS B 1 73 ? -7.107 -18.220 14.318 1.00 34.17 73 CYS B N 1
ATOM 2475 C CA . CYS B 1 73 ? -5.993 -17.276 14.167 1.00 32.99 73 CYS B CA 1
ATOM 2476 C C . CYS B 1 73 ? -4.772 -17.922 13.519 1.00 33.43 73 CYS B C 1
ATOM 2477 O O . CYS B 1 73 ? -4.171 -17.353 12.612 1.00 33.86 73 CYS B O 1
ATOM 2480 N N . LEU B 1 74 ? -4.414 -19.107 14.006 1.00 33.39 74 LEU B N 1
ATOM 2481 C CA . LEU B 1 74 ? -3.336 -19.906 13.432 1.00 34.32 74 LEU B CA 1
ATOM 2482 C C . LEU B 1 74 ? -3.598 -20.281 11.974 1.00 35.60 74 LEU B C 1
ATOM 2483 O O . LEU B 1 74 ? -2.694 -20.183 11.156 1.00 36.15 74 LEU B O 1
ATOM 2488 N N . ALA B 1 75 ? -4.819 -20.719 11.656 1.00 36.05 75 ALA B N 1
ATOM 2489 C CA . ALA B 1 75 ? -5.168 -21.096 10.276 1.00 37.64 75 ALA B CA 1
ATOM 2490 C C . ALA B 1 75 ? -5.086 -19.887 9.348 1.00 37.34 75 ALA B C 1
ATOM 2491 O O . ALA B 1 75 ? -4.620 -19.998 8.220 1.00 37.90 75 ALA B O 1
ATOM 2493 N N . ALA B 1 76 ? -5.530 -18.734 9.836 1.00 35.84 76 ALA B N 1
ATOM 2494 C CA . ALA B 1 76 ? -5.558 -17.515 9.037 1.00 35.92 76 ALA B CA 1
ATOM 2495 C C . ALA B 1 76 ? -4.168 -16.915 8.847 1.00 35.39 76 ALA B C 1
ATOM 2496 O O . ALA B 1 76 ? -3.775 -16.586 7.730 1.00 35.69 76 ALA B O 1
ATOM 2498 N N . PHE B 1 77 ? -3.430 -16.770 9.946 1.00 33.99 77 PHE B N 1
ATOM 2499 C CA . PHE B 1 77 ? -2.195 -15.978 9.956 1.00 33.71 77 PHE B CA 1
ATOM 2500 C C . PHE B 1 77 ? -0.914 -16.705 10.404 1.00 33.95 77 PHE B C 1
ATOM 2501 O O . PHE B 1 77 ? 0.156 -16.104 10.402 1.00 34.19 77 PHE B O 1
ATOM 2509 N N . GLY B 1 78 ? -1.018 -17.969 10.814 1.00 34.54 78 GLY B N 1
ATOM 2510 C CA . GLY B 1 78 ? 0.164 -18.803 11.066 1.00 34.79 78 GLY B CA 1
ATOM 2511 C C . GLY B 1 78 ? 0.881 -18.685 12.404 1.00 33.84 78 GLY B C 1
ATOM 2512 O O . GLY B 1 78 ? 1.832 -19.435 12.651 1.00 34.56 78 GLY B O 1
ATOM 2513 N N . LYS B 1 79 ? 0.438 -17.763 13.257 1.00 32.10 79 LYS B N 1
ATOM 2514 C CA . LYS B 1 79 ? 1.041 -17.515 14.568 1.00 30.78 79 LYS B CA 1
ATOM 2515 C C . LYS B 1 79 ? 0.163 -16.565 15.380 1.00 28.93 79 LYS B C 1
ATOM 2516 O O . LYS B 1 79 ? -0.729 -15.914 14.836 1.00 27.17 79 LYS B O 1
ATOM 2522 N N . ILE B 1 80 ? 0.436 -16.493 16.681 1.00 27.95 80 ILE B N 1
ATOM 2523 C CA . ILE B 1 80 ? -0.129 -15.467 17.559 1.00 26.70 80 ILE B CA 1
ATOM 2524 C C . ILE B 1 80 ? 1.013 -14.803 18.350 1.00 26.51 80 ILE B C 1
ATOM 2525 O O . ILE B 1 80 ? 1.709 -15.467 19.124 1.00 26.85 80 ILE B O 1
ATOM 2530 N N . ASP B 1 81 ? 1.193 -13.499 18.147 1.00 25.78 81 ASP B N 1
ATOM 2531 C CA . ASP B 1 81 ? 2.227 -12.738 18.832 1.00 25.45 81 ASP B CA 1
ATOM 2532 C C . ASP B 1 81 ? 1.723 -12.097 20.101 1.00 24.16 81 ASP B C 1
ATOM 2533 O O . ASP B 1 81 ? 2.396 -12.165 21.124 1.00 24.50 81 ASP B O 1
ATOM 2538 N N . THR B 1 82 ? 0.546 -11.472 20.036 1.00 23.53 82 THR B N 1
ATOM 2539 C CA . THR B 1 82 ? -0.042 -10.763 21.184 1.00 22.53 82 THR B CA 1
ATOM 2540 C C . THR B 1 82 ? -1.484 -11.197 21.393 1.00 22.38 82 THR B C 1
ATOM 2541 O O . THR B 1 82 ? -2.295 -11.141 20.458 1.00 22.96 82 THR B O 1
ATOM 2545 N N . LEU B 1 83 ? -1.795 -11.610 22.625 1.00 21.27 83 LEU B N 1
ATOM 2546 C CA . LEU B 1 83 ? -3.146 -11.944 23.040 1.00 21.21 83 LEU B CA 1
ATOM 2547 C C . LEU B 1 83 ? -3.643 -10.811 23.919 1.00 20.57 83 LEU B C 1
ATOM 2548 O O . LEU B 1 83 ? -2.973 -10.446 24.879 1.00 18.20 83 LEU B O 1
ATOM 2553 N N . ILE B 1 84 ? -4.824 -10.283 23.603 1.00 21.13 84 ILE B N 1
ATOM 2554 C CA . ILE B 1 84 ? -5.427 -9.240 24.403 1.00 20.54 84 ILE B CA 1
ATOM 2555 C C . ILE B 1 84 ? -6.767 -9.774 24.939 1.00 20.87 84 ILE B C 1
ATOM 2556 O O . ILE B 1 84 ? -7.806 -9.639 24.280 1.00 20.94 84 ILE B O 1
ATOM 2561 N N . PRO B 1 85 ? -6.744 -10.416 26.118 1.00 20.56 85 PRO B N 1
ATOM 2562 C CA . PRO B 1 85 ? -7.999 -10.758 26.776 1.00 20.96 85 PRO B CA 1
ATOM 2563 C C . PRO B 1 85 ? -8.615 -9.473 27.269 1.00 20.66 85 PRO B C 1
ATOM 2564 O O . PRO B 1 85 ? -8.050 -8.774 28.119 1.00 20.47 85 PRO B O 1
ATOM 2568 N N . ASN B 1 86 ? -9.743 -9.134 26.674 1.00 21.73 86 ASN B N 1
ATOM 2569 C CA . ASN B 1 86 ? -10.351 -7.822 26.855 1.00 21.82 86 ASN B CA 1
ATOM 2570 C C . ASN B 1 86 ? -11.865 -7.829 27.178 1.00 22.82 86 ASN B C 1
ATOM 2571 O O . ASN B 1 86 ? -12.393 -6.860 27.730 1.00 22.93 86 ASN B O 1
ATOM 2576 N N . ALA B 1 87 ? -12.564 -8.908 26.847 1.00 23.64 87 ALA B N 1
ATOM 2577 C CA . ALA B 1 87 ? -14.011 -8.960 27.051 1.00 24.60 87 ALA B CA 1
ATOM 2578 C C . ALA B 1 87 ? -14.342 -8.908 28.545 1.00 24.76 87 ALA B C 1
ATOM 2579 O O . ALA B 1 87 ? -13.754 -9.638 29.353 1.00 24.38 87 ALA B O 1
ATOM 2581 N N . GLY B 1 88 ? -15.238 -7.995 28.900 1.00 25.03 88 GLY B N 1
ATOM 2582 C CA . GLY B 1 88 ? -15.713 -7.848 30.277 1.00 24.75 88 GLY B CA 1
ATOM 2583 C C . GLY B 1 88 ? -17.153 -7.367 30.317 1.00 25.99 88 GLY B C 1
ATOM 2584 O O . GLY B 1 88 ? -17.608 -6.699 29.390 1.00 28.05 88 GLY B O 1
ATOM 2585 N N . ILE B 1 89 ? -17.882 -7.735 31.370 1.00 25.63 89 ILE B N 1
ATOM 2586 C CA . ILE B 1 89 ? -19.209 -7.200 31.619 1.00 26.48 89 ILE B CA 1
ATOM 2587 C C . ILE B 1 89 ? -19.203 -6.480 32.972 1.00 25.77 89 ILE B C 1
ATOM 2588 O O . ILE B 1 89 ? -18.450 -6.842 33.875 1.00 24.26 89 ILE B O 1
ATOM 2593 N N . TRP B 1 90 ? -20.045 -5.458 33.092 1.00 26.69 90 TRP B N 1
ATOM 2594 C CA . TRP B 1 90 ? -20.114 -4.638 34.303 1.00 26.72 90 TRP B CA 1
ATOM 2595 C C . TRP B 1 90 ? -21.177 -5.199 35.258 1.00 27.68 90 TRP B C 1
ATOM 2596 O O . TRP B 1 90 ? -21.794 -6.208 34.966 1.00 29.30 90 TRP B O 1
ATOM 2607 N N . ASP B 1 91 ? -21.399 -4.541 36.392 1.00 27.46 91 ASP B N 1
ATOM 2608 C CA . ASP B 1 91 ? -22.430 -4.977 37.345 1.00 27.98 91 ASP B CA 1
ATOM 2609 C C . ASP B 1 91 ? -23.409 -3.838 37.686 1.00 28.81 91 ASP B C 1
ATOM 2610 O O . ASP B 1 91 ? -24.040 -3.844 38.742 1.00 28.40 91 ASP B O 1
ATOM 2615 N N . TYR B 1 92 ? -23.516 -2.864 36.784 1.00 29.94 92 TYR B N 1
ATOM 2616 C CA . TYR B 1 92 ? -24.356 -1.683 36.987 1.00 31.28 92 TYR B CA 1
ATOM 2617 C C . TYR B 1 92 ? -23.976 -0.882 38.247 1.00 30.58 92 TYR B C 1
ATOM 2618 O O . TYR B 1 92 ? -24.775 -0.074 38.732 1.00 31.34 92 TYR B O 1
ATOM 2627 N N . SER B 1 93 ? -22.758 -1.077 38.751 1.00 28.13 93 SER B N 1
ATOM 2628 C CA . SER B 1 93 ? -22.334 -0.537 40.037 1.00 27.63 93 SER B CA 1
ATOM 2629 C C . SER B 1 93 ? -23.304 -0.906 41.177 1.00 27.34 93 SER B C 1
ATOM 2630 O O . SER B 1 93 ? -23.509 -0.131 42.116 1.00 27.86 93 SER B O 1
ATOM 2633 N N . THR B 1 94 ? -23.890 -2.092 41.104 1.00 27.16 94 THR B N 1
ATOM 2634 C CA . THR B 1 94 ? -24.894 -2.510 42.093 1.00 27.47 94 THR B CA 1
ATOM 2635 C C . THR B 1 94 ? -24.226 -2.790 43.431 1.00 26.41 94 THR B C 1
ATOM 2636 O O . THR B 1 94 ? -23.384 -3.666 43.515 1.00 25.17 94 THR B O 1
ATOM 2640 N N . ALA B 1 95 ? -24.598 -2.042 44.469 1.00 26.81 95 ALA B N 1
ATOM 2641 C CA . ALA B 1 95 ? -24.011 -2.217 45.796 1.00 26.04 95 ALA B CA 1
ATOM 2642 C C . ALA B 1 95 ? -24.393 -3.570 46.390 1.00 26.34 95 ALA B C 1
ATOM 2643 O O . ALA B 1 95 ? -25.401 -4.172 46.004 1.00 26.71 95 ALA B O 1
ATOM 2645 N N . LEU B 1 96 ? -23.584 -4.054 47.329 1.00 25.52 96 LEU B N 1
ATOM 2646 C CA . LEU B 1 96 ? -23.846 -5.340 47.972 1.00 25.76 96 LEU B CA 1
ATOM 2647 C C . LEU B 1 96 ? -25.245 -5.403 48.546 1.00 27.63 96 LEU B C 1
ATOM 2648 O O . LEU B 1 96 ? -25.952 -6.391 48.336 1.00 28.14 96 LEU B O 1
ATOM 2653 N N . ALA B 1 97 ? -25.657 -4.349 49.254 1.00 28.12 97 ALA B N 1
ATOM 2654 C CA . ALA B 1 97 ? -26.970 -4.310 49.870 1.00 29.78 97 ALA B CA 1
ATOM 2655 C C . ALA B 1 97 ? -28.058 -4.363 48.808 1.00 30.85 97 ALA B C 1
ATOM 2656 O O . ALA B 1 97 ? -29.153 -4.817 49.074 1.00 31.94 97 ALA B O 1
ATOM 2658 N N . ASP B 1 98 ? -27.726 -3.924 47.597 1.00 30.66 98 ASP B N 1
ATOM 2659 C CA . ASP B 1 98 ? -28.683 -3.929 46.499 1.00 31.48 98 ASP B CA 1
ATOM 2660 C C . ASP B 1 98 ? -28.662 -5.190 45.646 1.00 31.25 98 ASP B C 1
ATOM 2661 O O . ASP B 1 98 ? -29.511 -5.333 44.787 1.00 32.22 98 ASP B O 1
ATOM 2666 N N . LEU B 1 99 ? -27.714 -6.101 45.865 1.00 30.33 99 LEU B N 1
ATOM 2667 C CA . LEU B 1 99 ? -27.767 -7.409 45.197 1.00 30.25 99 LEU B CA 1
ATOM 2668 C C . LEU B 1 99 ? -28.845 -8.304 45.826 1.00 31.76 99 LEU B C 1
ATOM 2669 O O . LEU B 1 99 ? -28.707 -8.717 46.982 1.00 30.19 99 LEU B O 1
ATOM 2674 N N . PRO B 1 100 ? -29.924 -8.603 45.077 1.00 33.31 100 PRO B N 1
ATOM 2675 C CA . PRO B 1 100 ? -30.984 -9.394 45.686 1.00 35.23 100 PRO B CA 1
ATOM 2676 C C . PRO B 1 100 ? -30.548 -10.811 46.023 1.00 34.89 100 PRO B C 1
ATOM 2677 O O . PRO B 1 100 ? -29.793 -11.416 45.277 1.00 33.83 100 PRO B O 1
ATOM 2681 N N . GLU B 1 101 ? -31.057 -11.338 47.130 1.00 36.01 101 GLU B N 1
ATOM 2682 C CA . GLU B 1 101 ? -30.630 -12.637 47.620 1.00 36.44 101 GLU B CA 1
ATOM 2683 C C . GLU B 1 101 ? -30.876 -13.748 46.607 1.00 37.35 101 GLU B C 1
ATOM 2684 O O . GLU B 1 101 ? -30.101 -14.699 46.548 1.00 37.44 101 GLU B O 1
ATOM 2690 N N . ASP B 1 102 ? -31.936 -13.630 45.811 1.00 38.49 102 ASP B N 1
ATOM 2691 C CA . ASP B 1 102 ? -32.270 -14.681 44.838 1.00 39.47 102 ASP B CA 1
ATOM 2692 C C . ASP B 1 102 ? -31.538 -14.545 43.497 1.00 38.01 102 ASP B C 1
ATOM 2693 O O . ASP B 1 102 ? -31.655 -15.422 42.653 1.00 38.66 102 ASP B O 1
ATOM 2698 N N . LYS B 1 103 ? -30.776 -13.467 43.312 1.00 36.56 103 LYS B N 1
ATOM 2699 C CA . LYS B 1 103 ? -30.012 -13.252 42.067 1.00 35.09 103 LYS B CA 1
ATOM 2700 C C . LYS B 1 103 ? -28.499 -13.260 42.226 1.00 32.58 103 LYS B C 1
ATOM 2701 O O . LYS B 1 103 ? -27.766 -13.354 41.237 1.00 31.82 103 LYS B O 1
ATOM 2707 N N . ILE B 1 104 ? -28.032 -13.137 43.462 1.00 31.57 104 ILE B N 1
ATOM 2708 C CA . ILE B 1 104 ? -26.625 -12.867 43.736 1.00 29.83 104 ILE B CA 1
ATOM 2709 C C . ILE B 1 104 ? -25.678 -14.011 43.323 1.00 28.61 104 ILE B C 1
ATOM 2710 O O . ILE B 1 104 ? -24.591 -13.771 42.806 1.00 27.98 104 ILE B O 1
ATOM 2715 N N . ASP B 1 105 ? -26.093 -15.250 43.544 1.00 29.18 105 ASP B N 1
ATOM 2716 C CA . ASP B 1 105 ? -25.275 -16.394 43.137 1.00 28.73 105 ASP B CA 1
ATOM 2717 C C . ASP B 1 105 ? -25.116 -16.481 41.610 1.00 28.40 105 ASP B C 1
ATOM 2718 O O . ASP B 1 105 ? -24.025 -16.745 41.117 1.00 27.64 105 ASP B O 1
ATOM 2723 N N . ALA B 1 106 ? -26.198 -16.257 40.864 1.00 29.66 106 ALA B N 1
ATOM 2724 C CA . ALA B 1 106 ? -26.124 -16.271 39.390 1.00 30.21 106 ALA B CA 1
ATOM 2725 C C . ALA B 1 106 ? -25.287 -15.113 38.838 1.00 28.83 106 ALA B C 1
ATOM 2726 O O . ALA B 1 106 ? -24.469 -15.303 37.930 1.00 28.56 106 ALA B O 1
ATOM 2728 N N . ALA B 1 107 ? -25.492 -13.920 39.397 1.00 28.52 107 ALA B N 1
ATOM 2729 C CA . ALA B 1 107 ? -24.749 -12.720 39.009 1.00 27.30 107 ALA B CA 1
ATOM 2730 C C . ALA B 1 107 ? -23.262 -12.928 39.235 1.00 26.33 107 ALA B C 1
ATOM 2731 O O . ALA B 1 107 ? -22.449 -12.643 38.362 1.00 25.44 107 ALA B O 1
ATOM 2733 N N . PHE B 1 108 ? -22.910 -13.451 40.406 1.00 26.24 108 PHE B N 1
ATOM 2734 C CA . PHE B 1 108 ? -21.521 -13.802 40.682 1.00 24.95 108 PHE B CA 1
ATOM 2735 C C . PHE B 1 108 ? -20.918 -14.643 39.553 1.00 24.89 108 PHE B C 1
ATOM 2736 O O . PHE B 1 108 ? -19.861 -14.282 39.004 1.00 24.29 108 PHE B O 1
ATOM 2744 N N . ASP B 1 109 ? -21.550 -15.768 39.233 1.00 26.21 109 ASP B N 1
ATOM 2745 C CA . ASP B 1 109 ? -21.023 -16.654 38.191 1.00 27.14 109 ASP B CA 1
ATOM 2746 C C . ASP B 1 109 ? -20.926 -15.937 36.841 1.00 27.05 109 ASP B C 1
ATOM 2747 O O . ASP B 1 109 ? -19.907 -16.040 36.166 1.00 25.75 109 ASP B O 1
ATOM 2752 N N . ASP B 1 110 ? -21.968 -15.205 36.456 1.00 28.23 110 ASP B N 1
ATOM 2753 C CA . ASP B 1 110 ? -21.974 -14.549 35.140 1.00 28.58 110 ASP B CA 1
ATOM 2754 C C . ASP B 1 110 ? -20.786 -13.608 35.006 1.00 27.44 110 ASP B C 1
ATOM 2755 O O . ASP B 1 110 ? -20.027 -13.683 34.045 1.00 28.10 110 ASP B O 1
ATOM 2760 N N . ILE B 1 111 ? -20.601 -12.736 35.986 1.00 26.46 111 ILE B N 1
ATOM 2761 C CA . ILE B 1 111 ? -19.528 -11.734 35.919 1.00 25.11 111 ILE B CA 1
ATOM 2762 C C . ILE B 1 111 ? -18.122 -12.324 36.124 1.00 23.81 111 ILE B C 1
ATOM 2763 O O . ILE B 1 111 ? -17.183 -11.905 35.471 1.00 22.05 111 ILE B O 1
ATOM 2768 N N . PHE B 1 112 ? -17.981 -13.298 37.016 1.00 23.55 112 PHE B N 1
ATOM 2769 C CA . PHE B 1 112 ? -16.699 -13.947 37.207 1.00 22.78 112 PHE B CA 1
ATOM 2770 C C . PHE B 1 112 ? -16.324 -14.860 36.041 1.00 23.43 112 PHE B C 1
ATOM 2771 O O . PHE 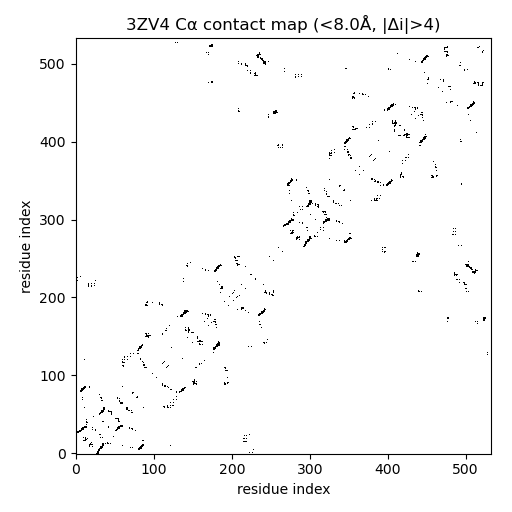B 1 112 ? -15.147 -14.913 35.664 1.00 22.43 112 PHE B O 1
ATOM 2779 N N . HIS B 1 113 ? -17.301 -15.559 35.461 1.00 24.57 113 HIS B N 1
ATOM 2780 C CA . HIS B 1 113 ? -17.003 -16.403 34.298 1.00 25.22 113 HIS B CA 1
ATOM 2781 C C . HIS B 1 113 ? -16.5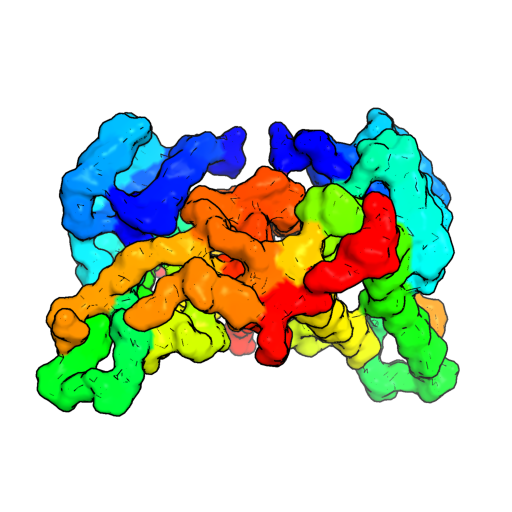11 -15.575 33.115 1.00 24.91 113 HIS B C 1
ATOM 2782 O O . HIS B 1 113 ? -15.588 -15.981 32.424 1.00 24.89 113 HIS B O 1
ATOM 2789 N N . VAL B 1 114 ? -17.129 -14.422 32.868 1.00 25.05 114 VAL B N 1
ATOM 2790 C CA . VAL B 1 114 ? -16.698 -13.561 31.766 1.00 24.27 114 VAL B CA 1
ATOM 2791 C C . VAL B 1 114 ? -15.378 -12.892 32.095 1.00 23.03 114 VAL B C 1
ATOM 2792 O O . VAL B 1 114 ? -14.409 -13.033 31.359 1.00 23.06 114 VAL B O 1
ATOM 2796 N N . ASN B 1 115 ? -15.328 -12.156 33.202 1.00 21.93 115 ASN B N 1
ATOM 2797 C CA . ASN B 1 115 ? -14.205 -11.240 33.452 1.00 20.88 115 ASN B CA 1
ATOM 2798 C C . ASN B 1 115 ? -12.926 -11.894 33.932 1.00 19.92 115 ASN B C 1
ATOM 2799 O O . ASN B 1 115 ? -11.853 -11.341 33.737 1.00 21.25 115 ASN B O 1
ATOM 2804 N N . VAL B 1 116 ? -13.050 -13.001 34.652 1.00 19.90 116 VAL B N 1
ATOM 2805 C CA . VAL B 1 116 ? -11.903 -13.690 35.208 1.00 19.69 116 VAL B CA 1
ATOM 2806 C C . VAL B 1 116 ? -11.654 -15.001 34.453 1.00 20.16 116 VAL B C 1
ATOM 2807 O O . VAL B 1 116 ? -10.606 -15.162 33.817 1.00 20.32 116 VAL B O 1
ATOM 2811 N N . LYS B 1 117 ? -12.630 -15.899 34.432 1.00 21.42 117 LYS B N 1
ATOM 2812 C CA . LYS B 1 117 ? -12.399 -17.206 33.817 1.00 22.62 117 LYS B CA 1
ATOM 2813 C C . LYS B 1 117 ? -12.116 -17.103 32.316 1.00 23.45 117 LYS B C 1
ATOM 2814 O O . LYS B 1 117 ? -11.324 -17.870 31.784 1.00 24.25 117 LYS B O 1
ATOM 2820 N N . GLY B 1 118 ? -12.776 -16.167 31.638 1.00 24.04 118 GLY B N 1
ATOM 2821 C CA . GLY B 1 118 ? -12.596 -15.995 30.209 1.00 23.86 118 GLY B CA 1
ATOM 2822 C C . GLY B 1 118 ? -11.203 -15.501 29.872 1.00 23.31 118 GLY B C 1
ATOM 2823 O O . GLY B 1 118 ? -10.690 -15.774 28.778 1.00 22.75 118 GLY B O 1
ATOM 2824 N N . TYR B 1 119 ? -10.591 -14.792 30.818 1.00 21.69 119 TYR B N 1
ATOM 2825 C CA . TYR B 1 119 ? -9.204 -14.334 30.681 1.00 21.60 119 TYR B CA 1
ATOM 2826 C C . TYR B 1 119 ? -8.295 -15.541 30.836 1.00 21.91 119 TYR B C 1
ATOM 2827 O O . TYR B 1 119 ? -7.386 -15.734 30.025 1.00 22.10 119 TYR B O 1
ATOM 2836 N N . ILE B 1 120 ? -8.569 -16.368 31.856 1.00 22.47 120 ILE B N 1
ATOM 2837 C CA . ILE B 1 120 ? -7.811 -17.605 32.086 1.00 22.72 120 ILE B CA 1
ATOM 2838 C C . ILE B 1 120 ? -7.880 -18.509 30.846 1.00 23.72 120 ILE B C 1
ATOM 2839 O O . ILE B 1 120 ? -6.870 -19.021 30.387 1.00 24.24 120 ILE B O 1
ATOM 2844 N N . HIS B 1 121 ? -9.082 -18.730 30.323 1.00 24.50 121 HIS B N 1
ATOM 2845 C CA . HIS B 1 121 ? -9.246 -19.611 29.160 1.00 25.59 121 HIS B CA 1
ATOM 2846 C C . HIS B 1 121 ? -8.596 -19.079 27.886 1.00 25.67 121 HIS B C 1
ATOM 2847 O O . HIS B 1 121 ? -8.098 -19.866 27.073 1.00 26.29 121 HIS B O 1
ATOM 2854 N N . ALA B 1 122 ? -8.613 -17.760 27.694 1.00 24.45 122 ALA B N 1
ATOM 2855 C CA . ALA B 1 122 ? -7.937 -17.167 26.529 1.00 24.96 122 ALA B CA 1
ATOM 2856 C C . ALA B 1 122 ? -6.438 -17.459 26.544 1.00 24.66 122 ALA B C 1
ATOM 2857 O O . ALA B 1 122 ? -5.885 -17.868 25.521 1.00 24.93 122 ALA B O 1
ATOM 2859 N N . VAL B 1 123 ? -5.793 -17.272 27.692 1.00 24.78 123 VAL B N 1
ATOM 2860 C CA . VAL B 1 123 ? -4.356 -17.570 27.832 1.00 24.94 123 VAL B CA 1
ATOM 2861 C C . VAL B 1 123 ? -4.101 -19.072 27.678 1.00 26.39 123 VAL B C 1
ATOM 2862 O O . VAL B 1 123 ? -3.168 -19.487 26.986 1.00 26.50 123 VAL B O 1
ATOM 2866 N N . LYS B 1 124 ? -4.925 -19.879 28.344 1.00 26.31 124 LYS B N 1
ATOM 2867 C CA . LYS B 1 124 ? -4.853 -21.328 28.217 1.00 27.49 124 LYS B CA 1
ATOM 2868 C C . LYS B 1 124 ? -4.918 -21.736 26.752 1.00 27.95 124 LYS B C 1
ATOM 2869 O O . LYS B 1 124 ? -4.069 -22.469 26.288 1.00 28.63 124 LYS B O 1
ATOM 2875 N N . ALA B 1 125 ? -5.920 -21.229 26.035 1.00 28.04 125 ALA B N 1
ATOM 2876 C CA . ALA B 1 125 ? -6.098 -21.513 24.605 1.00 28.83 125 ALA B CA 1
ATOM 2877 C C . ALA B 1 125 ? -4.899 -21.103 23.741 1.00 28.33 125 ALA B C 1
ATOM 2878 O O . ALA B 1 125 ? -4.479 -21.856 22.862 1.00 29.13 125 ALA B O 1
ATOM 2880 N N . CYS B 1 126 ? -4.339 -19.928 24.014 1.00 27.32 126 CYS B N 1
ATOM 2881 C CA . CYS B 1 126 ? -3.253 -19.375 23.203 1.00 27.30 126 CYS B CA 1
ATOM 2882 C C . CYS B 1 126 ? -1.835 -19.703 23.674 1.00 27.26 126 CYS B C 1
ATOM 2883 O O . CYS B 1 126 ? -0.871 -19.308 23.027 1.00 27.81 126 CYS B O 1
ATOM 2886 N N . LEU B 1 127 ? -1.702 -20.416 24.782 1.00 27.03 127 LEU B N 1
ATOM 2887 C CA . LEU B 1 127 ? -0.391 -20.604 25.393 1.00 27.00 127 LEU B CA 1
ATOM 2888 C C . LEU B 1 127 ? 0.636 -21.271 24.461 1.00 27.90 127 LEU B C 1
ATOM 2889 O O . LEU B 1 127 ? 1.773 -20.814 24.374 1.00 28.21 127 LEU B O 1
ATOM 2894 N N . PRO B 1 128 ? 0.250 -22.361 23.772 1.00 28.61 128 PRO B N 1
ATOM 2895 C CA . PRO B 1 128 ? 1.222 -22.961 22.854 1.00 29.72 128 PRO B CA 1
ATOM 2896 C C . PRO B 1 128 ? 1.714 -21.993 21.781 1.00 29.51 128 PRO B C 1
ATOM 2897 O O . PRO B 1 128 ? 2.901 -21.941 21.511 1.00 30.25 128 PRO B O 1
ATOM 2901 N N . ALA B 1 129 ? 0.802 -21.244 21.178 1.00 29.41 129 ALA B N 1
ATOM 2902 C CA . ALA B 1 129 ? 1.154 -20.269 20.154 1.00 29.23 129 ALA B CA 1
ATOM 2903 C C . ALA B 1 129 ? 2.016 -19.138 20.737 1.00 28.31 129 ALA B C 1
ATOM 2904 O O . ALA B 1 129 ? 2.990 -18.706 20.115 1.00 29.02 129 ALA B O 1
ATOM 2906 N N . LEU B 1 130 ? 1.652 -18.663 21.927 1.00 27.42 130 LEU B N 1
ATOM 2907 C CA . LEU B 1 130 ? 2.372 -17.570 22.570 1.00 26.18 130 LEU B CA 1
ATOM 2908 C C . LEU B 1 130 ? 3.759 -17.997 23.028 1.00 26.57 130 LEU B C 1
ATOM 2909 O O . LEU B 1 130 ? 4.702 -17.211 22.932 1.00 25.70 130 LEU B O 1
ATOM 2914 N N . VAL B 1 131 ? 3.906 -19.237 23.509 1.00 26.93 131 VAL B N 1
ATOM 2915 C CA . VAL B 1 131 ? 5.237 -19.720 23.870 1.00 27.62 131 VAL B CA 1
ATOM 2916 C C . VAL B 1 131 ? 6.089 -19.880 22.606 1.00 28.58 131 VAL B C 1
ATOM 2917 O O . VAL B 1 131 ? 7.272 -19.533 22.600 1.00 29.08 131 VAL B O 1
ATOM 2921 N N . SER B 1 132 ? 5.488 -20.402 21.536 1.00 29.43 132 SER B N 1
ATOM 2922 C CA . SER B 1 132 ? 6.182 -20.544 20.267 1.00 30.37 132 SER B CA 1
ATOM 2923 C C . SER B 1 132 ? 6.713 -19.206 19.732 1.00 29.87 132 SER B C 1
ATOM 2924 O O . SER B 1 132 ? 7.821 -19.155 19.210 1.00 30.09 132 SER B O 1
ATOM 2927 N N . SER B 1 133 ? 5.926 -18.139 19.852 1.00 28.44 133 SER B N 1
ATOM 2928 C CA . SER B 1 133 ? 6.302 -16.829 19.299 1.00 28.49 133 SER B CA 1
ATOM 2929 C C . SER B 1 133 ? 7.074 -15.970 20.303 1.00 27.74 133 SER B C 1
ATOM 2930 O O . SER B 1 133 ? 7.491 -14.857 19.985 1.00 26.80 133 SER B O 1
ATOM 2933 N N . ARG B 1 134 ? 7.213 -16.472 21.528 1.00 28.13 134 ARG B N 1
ATOM 2934 C CA . ARG B 1 134 ? 7.796 -15.717 22.632 1.00 28.65 134 ARG B CA 1
ATOM 2935 C C . ARG B 1 134 ? 7.053 -14.395 22.750 1.00 27.13 134 ARG B C 1
ATOM 2936 O O . ARG B 1 134 ? 7.638 -13.318 22.752 1.00 26.05 134 ARG B O 1
ATOM 2944 N N . GLY B 1 135 ? 5.733 -14.530 22.845 1.00 26.68 135 GLY B N 1
ATOM 2945 C CA . GLY B 1 135 ? 4.802 -13.430 22.649 1.00 25.84 135 GLY B CA 1
ATOM 2946 C C . GLY B 1 135 ? 4.414 -12.747 23.930 1.00 24.97 135 GLY B C 1
ATOM 2947 O O . GLY B 1 135 ? 5.149 -12.812 24.916 1.00 24.77 135 GLY B O 1
ATOM 2948 N N . SER B 1 136 ? 3.251 -12.092 23.886 1.00 24.33 136 SER B N 1
ATOM 2949 C CA . SER B 1 136 ? 2.785 -11.168 24.922 1.00 23.55 136 SER B CA 1
ATOM 2950 C C . SER B 1 136 ? 1.319 -11.420 25.244 1.00 23.20 136 SER B C 1
ATOM 2951 O O . SER B 1 136 ? 0.529 -11.823 24.370 1.00 23.46 136 SER B O 1
ATOM 2954 N N . VAL B 1 137 ? 0.961 -11.173 26.501 1.00 21.84 137 VAL B N 1
ATOM 2955 C CA . VAL B 1 137 ? -0.433 -11.082 26.920 1.00 21.25 137 VAL B CA 1
ATOM 2956 C C . VAL B 1 137 ? -0.634 -9.678 27.495 1.00 21.08 137 VAL B C 1
ATOM 2957 O O . VAL B 1 137 ? 0.139 -9.253 28.333 1.00 20.81 137 VAL B O 1
ATOM 2961 N N . VAL B 1 138 ? -1.627 -8.957 26.982 1.00 21.22 138 VAL B N 1
ATOM 2962 C CA . VAL B 1 138 ? -2.022 -7.657 27.510 1.00 20.23 138 VAL B CA 1
ATOM 2963 C C . VAL B 1 138 ? -3.456 -7.771 27.994 1.00 20.62 138 VAL B C 1
ATOM 2964 O O . VAL B 1 138 ? -4.403 -7.828 27.201 1.00 19.85 138 VAL B O 1
ATOM 2968 N N . PHE B 1 139 ? -3.622 -7.815 29.312 1.00 19.91 139 PHE B N 1
ATOM 2969 C CA . PHE B 1 139 ? -4.949 -7.914 29.897 1.00 19.94 139 PHE B CA 1
ATOM 2970 C C . PHE B 1 139 ? -5.571 -6.521 29.984 1.00 20.09 139 PHE B C 1
ATOM 2971 O O . PHE B 1 139 ? -4.913 -5.565 30.426 1.00 20.44 139 PHE B O 1
ATOM 2979 N N . THR B 1 140 ? -6.844 -6.404 29.614 1.00 19.61 140 THR B N 1
ATOM 2980 C CA . THR B 1 140 ? -7.603 -5.201 29.943 1.00 19.53 140 THR B CA 1
ATOM 2981 C C . THR B 1 140 ? -8.152 -5.306 31.362 1.00 18.67 140 THR B C 1
ATOM 2982 O O . THR B 1 140 ? -8.954 -6.193 31.678 1.00 18.90 140 THR B O 1
ATOM 2986 N N . ILE B 1 141 ? -7.742 -4.380 32.207 1.00 17.71 141 ILE B N 1
ATOM 2987 C CA . ILE B 1 141 ? -8.224 -4.346 33.579 1.00 18.32 141 ILE B CA 1
ATOM 2988 C C . ILE B 1 141 ? -9.308 -3.254 33.621 1.00 19.04 141 ILE B C 1
ATOM 2989 O O . ILE B 1 141 ? -10.277 -3.354 32.878 1.00 19.89 141 ILE B O 1
ATOM 2994 N N . SER B 1 142 ? -9.121 -2.226 34.446 1.00 18.82 142 SER B N 1
ATOM 2995 C CA . SER B 1 142 ? -10.102 -1.173 34.714 1.00 19.30 142 SER B CA 1
ATOM 2996 C C . SER B 1 142 ? -9.550 -0.376 35.887 1.00 18.94 142 SER B C 1
ATOM 2997 O O . SER B 1 142 ? -8.770 -0.921 36.681 1.00 17.49 142 SER B O 1
ATOM 3000 N N . ASN B 1 143 ? -9.981 0.874 36.032 1.00 18.80 143 ASN B N 1
ATOM 3001 C CA . ASN B 1 143 ? -9.789 1.584 37.308 1.00 19.82 143 ASN B CA 1
ATOM 3002 C C . ASN B 1 143 ? -10.368 0.776 38.467 1.00 19.35 143 ASN B C 1
ATOM 3003 O O . ASN B 1 143 ? -9.889 0.877 39.591 1.00 20.41 143 ASN B O 1
ATOM 3008 N N . ALA B 1 144 ? -11.380 -0.046 38.180 1.00 19.39 144 ALA B N 1
ATOM 3009 C CA . ALA B 1 144 ? -12.031 -0.894 39.202 1.00 19.30 144 ALA B CA 1
ATOM 3010 C C . ALA B 1 144 ? -11.133 -2.025 39.715 1.00 18.35 144 ALA B C 1
ATOM 3011 O O . ALA B 1 144 ? -11.509 -2.750 40.634 1.00 18.47 144 ALA B O 1
ATOM 3013 N N . GLY B 1 145 ? -9.938 -2.160 39.133 1.00 17.85 145 GLY B N 1
ATOM 3014 C CA . GLY B 1 145 ? -8.978 -3.160 39.566 1.00 17.81 145 GLY B CA 1
ATOM 3015 C C . GLY B 1 145 ? -8.032 -2.603 40.610 1.00 16.94 145 GLY B C 1
ATOM 3016 O O . GLY B 1 145 ? -7.175 -3.320 41.100 1.00 17.40 145 GLY B O 1
ATOM 3017 N N . PHE B 1 146 ? -8.205 -1.318 40.932 1.00 17.62 146 PHE B N 1
ATOM 3018 C CA . PHE B 1 146 ? -7.287 -0.566 41.794 1.00 17.47 146 PHE B CA 1
ATOM 3019 C C . PHE B 1 146 ? -7.991 0.282 42.832 1.00 17.25 146 PHE B C 1
ATOM 3020 O O . PHE B 1 146 ? -7.443 0.471 43.919 1.00 16.42 146 PHE B O 1
ATOM 3028 N N . TYR B 1 147 ? -9.153 0.835 42.467 1.00 17.60 147 TYR B N 1
ATOM 3029 C CA . TYR B 1 147 ? -9.899 1.770 43.326 1.00 18.75 147 TYR B CA 1
ATOM 3030 C C . TYR B 1 147 ? -11.383 1.418 43.361 1.00 19.14 147 TYR B C 1
ATOM 3031 O O . TYR B 1 147 ? -11.918 0.862 42.384 1.00 18.93 147 TYR B O 1
ATOM 3040 N N . PRO B 1 148 ? -12.065 1.795 44.457 1.00 19.15 148 PRO B N 1
ATOM 3041 C CA . PRO B 1 148 ? -13.499 1.572 44.558 1.00 19.93 148 PRO B CA 1
ATOM 3042 C C . PRO B 1 148 ? -14.312 2.563 43.703 1.00 20.03 148 PRO B C 1
ATOM 3043 O O . PRO B 1 148 ? -13.748 3.482 43.078 1.00 19.94 148 PRO B O 1
ATOM 3047 N N . ASN B 1 149 ? -15.617 2.326 43.673 1.00 20.77 149 ASN B N 1
ATOM 3048 C CA . ASN B 1 149 ? -16.613 3.192 43.054 1.00 21.33 149 ASN B CA 1
ATOM 3049 C C . ASN B 1 149 ? -16.555 3.206 41.521 1.00 21.10 149 ASN B C 1
ATOM 3050 O O . ASN B 1 149 ? -17.165 4.078 40.909 1.00 21.74 149 ASN B O 1
ATOM 3055 N N . GLY B 1 150 ? -15.844 2.248 40.917 1.00 20.59 150 GLY B N 1
ATOM 3056 C CA . GLY B 1 150 ? -15.868 2.023 39.469 1.00 21.47 150 GLY B CA 1
ATOM 3057 C C . GLY B 1 150 ? -16.747 0.845 39.068 1.00 22.10 150 GLY B C 1
ATOM 3058 O O . GLY B 1 150 ? -16.846 0.500 37.899 1.00 22.82 150 GLY B O 1
ATOM 3059 N N . GLY B 1 151 ? -17.371 0.227 40.059 1.00 22.56 151 GLY B N 1
ATOM 3060 C CA . GLY B 1 151 ? -18.306 -0.893 39.895 1.00 22.66 151 GLY B CA 1
ATOM 3061 C C . GLY B 1 151 ? -18.768 -1.285 41.292 1.00 22.93 151 GLY B C 1
ATOM 3062 O O . GLY B 1 151 ? -18.314 -0.695 42.279 1.00 24.03 151 GLY B O 1
ATOM 3063 N N . GLY B 1 152 ? -19.683 -2.243 41.392 1.00 22.99 152 GLY B N 1
ATOM 3064 C CA . GLY B 1 152 ? -20.051 -2.827 42.686 1.00 22.91 152 GLY B CA 1
ATOM 3065 C C . GLY B 1 152 ? -19.001 -3.812 43.174 1.00 21.37 152 GLY B C 1
ATOM 3066 O O . GLY B 1 152 ? -17.938 -3.949 42.568 1.00 20.59 152 GLY B O 1
ATOM 3067 N N . PRO B 1 153 ? -19.290 -4.537 44.270 1.00 21.68 153 PRO B N 1
ATOM 3068 C CA . PRO B 1 153 ? -18.301 -5.520 44.723 1.00 21.03 153 PRO B CA 1
ATOM 3069 C C . PRO B 1 153 ? -18.005 -6.615 43.680 1.00 20.80 153 PRO B C 1
ATOM 3070 O O . PRO B 1 153 ? -16.858 -7.113 43.604 1.00 20.37 153 PRO B O 1
ATOM 3074 N N . LEU B 1 154 ? -18.998 -7.017 42.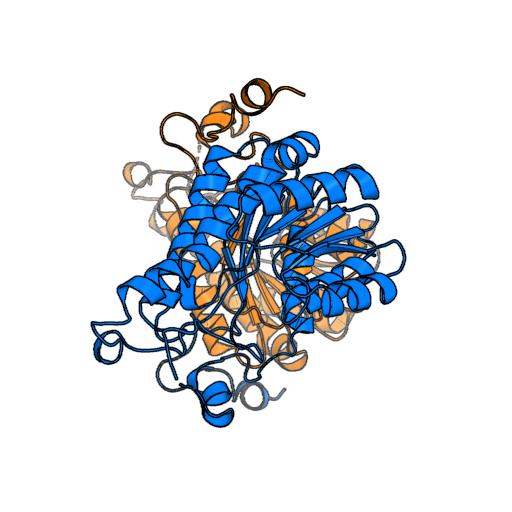893 1.00 20.92 154 LEU B N 1
ATOM 3075 C CA . LEU B 1 154 ? -18.750 -8.088 41.906 1.00 21.31 154 LEU B CA 1
ATOM 3076 C C . LEU B 1 154 ? -17.754 -7.639 40.835 1.00 20.71 154 LEU B C 1
ATOM 3077 O O . LEU B 1 154 ? -16.747 -8.309 40.567 1.00 19.75 154 LEU B O 1
ATOM 3082 N N . TYR B 1 155 ? -18.024 -6.505 40.202 1.00 21.33 155 TYR B N 1
ATOM 3083 C CA . TYR B 1 155 ? -17.121 -6.029 39.159 1.00 20.49 155 TYR B CA 1
ATOM 3084 C C . TYR B 1 155 ? -15.752 -5.683 39.734 1.00 19.58 155 TYR B C 1
ATOM 3085 O O . TYR B 1 155 ? -14.726 -6.108 39.205 1.00 19.79 155 TYR B O 1
ATOM 3094 N N . THR B 1 156 ? -15.748 -4.956 40.848 1.00 19.19 156 THR B N 1
ATOM 3095 C CA . THR B 1 156 ? -14.510 -4.514 41.454 1.00 18.94 156 THR B CA 1
ATOM 3096 C C . THR B 1 156 ? -13.657 -5.719 41.829 1.00 18.86 156 THR B C 1
ATOM 3097 O O . THR B 1 156 ? -12.462 -5.729 41.562 1.00 18.36 156 THR B O 1
ATOM 3101 N N . ALA B 1 157 ? -14.273 -6.750 42.420 1.00 18.92 157 ALA B N 1
ATOM 3102 C CA . ALA B 1 157 ? -13.539 -7.973 42.730 1.00 19.10 157 ALA B CA 1
ATOM 3103 C C . ALA B 1 157 ? -12.988 -8.691 41.469 1.00 19.24 157 ALA B C 1
ATOM 3104 O O . ALA B 1 157 ? -11.861 -9.198 41.507 1.00 18.32 157 ALA B O 1
ATOM 3106 N N . THR B 1 158 ? -13.745 -8.729 40.369 1.00 19.70 158 THR B N 1
ATOM 3107 C CA . THR B 1 158 ? -13.214 -9.372 39.138 1.00 19.59 158 THR B CA 1
ATOM 3108 C C . THR B 1 158 ? -11.973 -8.671 38.570 1.00 18.67 158 THR B C 1
ATOM 3109 O O . THR B 1 158 ? -11.032 -9.337 38.124 1.00 18.40 158 THR B O 1
ATOM 3113 N N . LYS B 1 159 ? -11.972 -7.338 38.560 1.00 18.16 159 LYS B N 1
ATOM 3114 C CA . LYS B 1 159 ? -10.873 -6.577 37.962 1.00 18.02 159 LYS B CA 1
ATOM 3115 C C . LYS B 1 159 ? -9.643 -6.564 38.872 1.00 17.26 159 LYS B C 1
ATOM 3116 O O . LYS B 1 159 ? -8.506 -6.563 38.392 1.00 15.64 159 LYS B O 1
ATOM 3122 N N . HIS B 1 160 ? -9.871 -6.589 40.186 1.00 17.28 160 HIS B N 1
ATOM 3123 C CA . HIS B 1 160 ? -8.788 -6.905 41.125 1.00 17.30 160 HIS B CA 1
ATOM 3124 C C . HIS B 1 160 ? -8.195 -8.303 40.883 1.00 17.57 160 HIS B C 1
ATOM 3125 O O . HIS B 1 160 ? -6.966 -8.472 40.898 1.00 18.62 160 HIS B O 1
ATOM 3132 N N . ALA B 1 161 ? -9.055 -9.284 40.636 1.00 17.95 161 ALA B N 1
ATOM 3133 C CA . ALA B 1 161 ? -8.648 -10.648 40.259 1.00 18.09 161 ALA B CA 1
ATOM 3134 C C . ALA B 1 161 ? -7.756 -10.614 39.030 1.00 18.04 161 ALA B C 1
ATOM 3135 O O . ALA B 1 161 ? -6.761 -11.349 38.943 1.00 18.15 161 ALA B O 1
ATOM 3137 N N . VAL B 1 162 ? -8.138 -9.797 38.052 1.00 17.87 162 VAL B N 1
ATOM 3138 C CA . VAL B 1 162 ? -7.306 -9.665 36.849 1.00 17.80 162 VAL B CA 1
ATOM 3139 C C . VAL B 1 162 ? -5.903 -9.113 37.160 1.00 17.02 162 VAL B C 1
ATOM 3140 O O . VAL B 1 162 ? -4.918 -9.554 36.561 1.00 18.19 162 VAL B O 1
ATOM 3144 N N . VAL B 1 163 ? -5.775 -8.178 38.097 1.00 16.89 163 VAL B N 1
ATOM 3145 C CA . VAL B 1 163 ? -4.442 -7.774 38.576 1.00 16.58 163 VAL B CA 1
ATOM 3146 C C . VAL B 1 163 ? -3.645 -9.001 39.049 1.00 16.94 163 VAL B C 1
ATOM 3147 O O . VAL B 1 163 ? -2.472 -9.153 38.694 1.00 17.64 163 VAL B O 1
ATOM 3151 N N . GLY B 1 164 ? -4.285 -9.892 39.804 1.00 16.71 164 GLY B N 1
ATOM 3152 C CA . GLY B 1 164 ? -3.645 -11.164 40.205 1.00 17.22 164 GLY B CA 1
ATOM 3153 C C . GLY B 1 164 ? -3.184 -12.008 39.027 1.00 16.90 164 GLY B C 1
ATOM 3154 O O . GLY B 1 164 ? -2.120 -12.633 39.087 1.00 17.52 164 GLY B O 1
ATOM 3155 N N . LEU B 1 165 ? -3.986 -12.047 37.964 1.00 17.64 165 LEU B N 1
ATOM 3156 C CA . LEU B 1 165 ? -3.624 -12.799 36.763 1.00 17.98 165 LEU B CA 1
ATOM 3157 C C . LEU B 1 165 ? -2.400 -12.191 36.051 1.00 17.86 165 LEU B C 1
ATOM 3158 O O . LEU B 1 165 ? -1.570 -12.937 35.536 1.00 18.95 165 LEU B O 1
ATOM 3163 N N . VAL B 1 166 ? -2.299 -10.861 36.012 1.00 17.76 166 VAL B N 1
ATOM 3164 C CA . VAL B 1 166 ? -1.094 -10.192 35.482 1.00 18.11 166 VAL B CA 1
ATOM 3165 C C . VAL B 1 166 ? 0.131 -10.665 36.255 1.00 17.91 166 VAL B C 1
ATOM 3166 O O . VAL B 1 166 ? 1.132 -11.071 35.671 1.00 18.50 166 VAL B O 1
ATOM 3170 N N . ARG B 1 167 ? 0.047 -10.626 37.577 1.00 18.38 167 ARG B N 1
ATOM 3171 C CA . ARG B 1 167 ? 1.220 -10.947 38.403 1.00 18.44 167 ARG B CA 1
ATOM 3172 C C . ARG B 1 167 ? 1.598 -12.414 38.310 1.00 19.05 167 ARG B C 1
ATOM 3173 O O . ARG B 1 167 ? 2.772 -12.758 38.060 1.00 19.47 167 ARG B O 1
ATOM 3181 N N . GLN B 1 168 ? 0.616 -13.291 38.503 1.00 18.52 168 GLN B N 1
ATOM 3182 C CA . GLN B 1 168 ? 0.872 -14.721 38.526 1.00 18.60 168 GLN B CA 1
ATOM 3183 C C . GLN B 1 168 ? 1.292 -15.250 37.159 1.00 19.04 168 GLN B C 1
ATOM 3184 O O . GLN B 1 168 ? 2.213 -16.045 37.070 1.00 19.61 168 GLN B O 1
ATOM 3190 N N . MET B 1 169 ? 0.611 -14.829 36.104 1.00 18.75 169 MET B N 1
ATOM 3191 C CA . MET B 1 169 ? 0.980 -15.258 34.761 1.00 19.67 169 MET B CA 1
ATOM 3192 C C . MET B 1 169 ? 2.293 -14.645 34.280 1.00 19.57 169 MET B C 1
ATOM 3193 O O . MET B 1 169 ? 3.025 -15.319 33.568 1.00 20.17 169 MET B O 1
ATOM 3198 N N . ALA B 1 170 ? 2.613 -13.400 34.659 1.00 18.90 170 ALA B N 1
ATOM 3199 C CA . ALA B 1 170 ? 3.959 -12.861 34.362 1.00 18.85 170 ALA B CA 1
ATOM 3200 C C . ALA B 1 170 ? 5.010 -13.799 34.928 1.00 19.56 170 ALA B C 1
ATOM 3201 O O . ALA B 1 170 ? 5.984 -14.110 34.264 1.00 20.01 170 ALA B O 1
ATOM 3203 N N . PHE B 1 171 ? 4.794 -14.257 36.164 1.00 19.48 171 PHE B N 1
ATOM 3204 C CA . PHE B 1 171 ? 5.702 -15.214 36.777 1.00 20.35 171 PHE B CA 1
ATOM 3205 C C . PHE B 1 171 ? 5.667 -16.578 36.040 1.00 20.99 171 PHE B C 1
ATOM 3206 O O . PHE B 1 171 ? 6.707 -17.101 35.638 1.00 23.06 171 PHE B O 1
ATOM 3214 N N . GLU B 1 172 ? 4.478 -17.149 35.856 1.00 20.83 172 GLU B N 1
ATOM 3215 C CA . GLU B 1 172 ? 4.379 -18.510 35.289 1.00 22.49 172 GLU B CA 1
ATOM 3216 C C . GLU B 1 172 ? 4.818 -18.645 33.836 1.00 22.99 172 GLU B C 1
ATOM 3217 O O . GLU B 1 172 ? 5.233 -19.737 33.421 1.00 23.96 172 GLU B O 1
ATOM 3223 N N . LEU B 1 173 ? 4.661 -17.582 33.057 1.00 22.23 173 LEU B N 1
ATOM 3224 C CA . LEU B 1 173 ? 4.970 -17.630 31.626 1.00 22.91 173 LEU B CA 1
ATOM 3225 C C . LEU B 1 173 ? 6.375 -17.134 31.280 1.00 23.17 173 LEU B C 1
ATOM 3226 O O . LEU B 1 173 ? 6.866 -17.364 30.178 1.00 23.45 173 LEU B O 1
ATOM 3231 N N . ALA B 1 174 ? 7.040 -16.493 32.227 1.00 23.12 174 ALA B N 1
ATOM 3232 C CA . ALA B 1 174 ? 8.426 -16.095 32.032 1.00 23.84 174 ALA B CA 1
ATOM 3233 C C . ALA B 1 174 ? 9.316 -17.340 31.936 1.00 25.15 174 ALA B C 1
ATOM 3234 O O . ALA B 1 174 ? 9.004 -18.371 32.534 1.00 25.49 174 ALA B O 1
ATOM 3236 N N . PRO B 1 175 ? 10.434 -17.249 31.191 1.00 26.19 175 PRO B N 1
ATOM 3237 C CA . PRO B 1 175 ? 10.929 -16.064 30.488 1.00 26.80 175 PRO B CA 1
ATOM 3238 C C . PRO B 1 175 ? 10.428 -15.922 29.055 1.00 27.35 175 PRO B C 1
ATOM 3239 O O . PRO B 1 175 ? 10.925 -15.077 28.316 1.00 28.39 175 PRO B O 1
ATOM 3243 N N . HIS B 1 176 ? 9.459 -16.731 28.658 1.00 27.35 176 HIS B N 1
ATOM 3244 C CA . HIS B 1 176 ? 9.088 -16.825 27.245 1.00 27.90 176 HIS B CA 1
ATOM 3245 C C . HIS B 1 176 ? 8.052 -15.802 26.828 1.00 26.45 176 HIS B C 1
ATOM 3246 O O . HIS B 1 176 ? 8.147 -15.244 25.741 1.00 26.66 176 HIS B O 1
ATOM 3253 N N . VAL B 1 177 ? 7.039 -15.609 27.669 1.00 25.26 177 VAL B N 1
ATOM 3254 C CA . VAL B 1 177 ? 5.894 -14.783 27.329 1.00 24.14 177 VAL B CA 1
ATOM 3255 C C . VAL B 1 177 ? 5.753 -13.671 28.361 1.00 23.59 177 VAL B C 1
ATOM 3256 O O . VAL B 1 177 ? 5.718 -13.934 29.557 1.00 23.02 177 VAL B O 1
ATOM 3260 N N . ARG B 1 178 ? 5.669 -12.432 27.884 1.00 23.59 178 ARG B N 1
ATOM 3261 C CA . ARG B 1 178 ? 5.483 -11.275 28.754 1.00 22.54 178 ARG B CA 1
ATOM 3262 C C . ARG B 1 178 ? 4.001 -11.033 28.976 1.00 20.99 178 ARG B C 1
ATOM 3263 O O . ARG B 1 178 ? 3.197 -11.169 28.063 1.00 19.54 178 ARG B O 1
ATOM 3271 N N . VAL B 1 179 ? 3.663 -10.684 30.212 1.00 19.58 179 VAL B N 1
ATOM 3272 C CA . VAL B 1 179 ? 2.277 -10.498 30.638 1.00 19.76 179 VAL B CA 1
ATOM 3273 C C . VAL B 1 179 ? 2.180 -9.169 31.388 1.00 18.58 179 VAL B C 1
ATOM 3274 O O . VAL B 1 179 ? 2.894 -8.957 32.367 1.00 17.99 179 VAL B O 1
ATOM 3278 N N . ASN B 1 180 ? 1.318 -8.274 30.913 1.00 19.18 180 ASN B N 1
ATOM 3279 C CA . ASN B 1 180 ? 1.134 -6.953 31.517 1.00 18.84 180 ASN B CA 1
ATOM 3280 C C . ASN B 1 180 ? -0.341 -6.570 31.486 1.00 18.97 180 ASN B C 1
ATOM 3281 O O . ASN B 1 180 ? -1.156 -7.236 30.820 1.00 18.47 180 ASN B O 1
ATOM 3286 N N . GLY B 1 181 ? -0.695 -5.527 32.235 1.00 18.91 181 GLY B N 1
ATOM 3287 C CA . GLY B 1 181 ? -2.066 -5.045 32.267 1.00 18.23 181 GLY B CA 1
ATOM 3288 C C . GLY B 1 181 ? -2.180 -3.578 31.896 1.00 18.10 181 GLY B C 1
ATOM 3289 O O . GLY B 1 181 ? -1.372 -2.754 32.346 1.00 18.48 181 GLY B O 1
ATOM 3290 N N . VAL B 1 182 ? -3.153 -3.256 31.039 1.00 17.79 182 VAL B N 1
ATOM 3291 C CA . VAL B 1 182 ? -3.611 -1.892 30.887 1.00 18.74 182 VAL B CA 1
ATOM 3292 C C . VAL B 1 182 ? -4.948 -1.751 31.606 1.00 18.62 182 VAL B C 1
ATOM 3293 O O . VAL B 1 182 ? -5.847 -2.620 31.463 1.00 17.77 182 VAL B O 1
ATOM 3297 N N . ALA B 1 183 ? -5.066 -0.680 32.382 1.00 18.94 183 ALA B N 1
ATOM 3298 C CA . ALA B 1 183 ? -6.258 -0.412 33.210 1.00 19.05 183 ALA B CA 1
ATOM 3299 C C . ALA B 1 183 ? -6.923 0.891 32.775 1.00 19.95 183 ALA B C 1
ATOM 3300 O O . ALA B 1 183 ? -6.660 1.970 33.349 1.00 19.44 183 ALA B O 1
ATOM 3302 N N . PRO B 1 184 ? -7.785 0.799 31.755 1.00 20.70 184 PRO B N 1
ATOM 3303 C CA . PRO B 1 184 ? -8.465 1.978 31.261 1.00 21.06 184 PRO B CA 1
ATOM 3304 C C . PRO B 1 184 ? -9.533 2.460 32.221 1.00 21.04 184 PRO B C 1
ATOM 3305 O O . PRO B 1 184 ? -10.073 1.675 33.011 1.00 21.24 184 PRO B O 1
ATOM 3309 N N . GLY B 1 185 ? -9.793 3.752 32.160 1.00 21.13 185 GLY B N 1
ATOM 3310 C CA . GLY B 1 185 ? -10.852 4.382 32.918 1.00 21.42 185 GLY B CA 1
ATOM 3311 C C . GLY B 1 185 ? -11.311 5.610 32.184 1.00 22.46 185 GLY B C 1
ATOM 3312 O O . GLY B 1 185 ? -10.566 6.178 31.397 1.00 22.55 185 GLY B O 1
ATOM 3313 N N . GLY B 1 186 ? -12.546 6.027 32.451 1.00 22.63 186 GLY B N 1
ATOM 3314 C CA . GLY B 1 186 ? -13.095 7.218 31.828 1.00 23.22 186 GLY B CA 1
ATOM 3315 C C . GLY B 1 186 ? -13.490 7.009 30.382 1.00 23.09 186 GLY B C 1
ATOM 3316 O O . GLY B 1 186 ? -13.686 7.979 29.663 1.00 23.70 186 GLY B O 1
ATOM 3317 N N . MET B 1 187 ? -13.617 5.750 29.960 1.00 37.32 187 MET B N 1
ATOM 3318 C CA . MET B 1 187 ? -13.861 5.414 28.554 1.00 38.07 187 MET B CA 1
ATOM 3319 C C . MET B 1 187 ? -15.275 5.743 28.085 1.00 38.56 187 MET B C 1
ATOM 3320 O O . MET B 1 187 ? -15.498 5.989 26.896 1.00 39.76 187 MET B O 1
ATOM 3325 N N . ASN B 1 188 ? -16.224 5.714 29.017 1.00 38.17 188 ASN B N 1
ATOM 3326 C CA . ASN B 1 188 ? -17.642 5.903 28.701 1.00 41.04 188 ASN B CA 1
ATOM 3327 C C . ASN B 1 188 ? -18.209 4.882 27.696 1.00 43.29 188 ASN B C 1
ATOM 3328 O O . ASN B 1 188 ? -19.050 5.210 26.859 1.00 46.26 188 ASN B O 1
ATOM 3333 N N . THR B 1 189 ? -17.748 3.639 27.790 1.00 43.00 189 THR B N 1
ATOM 3334 C CA . THR B 1 189 ? -18.343 2.557 27.028 1.00 46.73 189 THR B CA 1
ATOM 3335 C C . THR B 1 189 ? -19.713 2.213 27.626 1.00 48.59 189 THR B C 1
ATOM 3336 O O . THR B 1 189 ? -19.987 2.531 28.789 1.00 46.86 189 THR B O 1
ATOM 3340 N N . ASP B 1 190 ? -20.574 1.578 26.831 1.00 53.94 190 ASP B N 1
ATOM 3341 C CA . ASP B 1 190 ? -21.902 1.186 27.302 1.00 56.72 190 ASP B CA 1
ATOM 3342 C C . ASP B 1 190 ? -21.764 -0.057 28.169 1.00 54.52 190 ASP B C 1
ATOM 3343 O O . ASP B 1 190 ? -21.857 -1.185 27.682 1.00 56.82 190 ASP B O 1
ATOM 3348 N N . LEU B 1 191 ? -21.534 0.154 29.459 1.00 51.22 191 LEU B N 1
ATOM 3349 C CA . LEU B 1 191 ? -21.179 -0.948 30.343 1.00 49.06 191 LEU B CA 1
ATOM 3350 C C . LEU B 1 191 ? -22.336 -1.950 30.518 1.00 51.62 191 LEU B C 1
ATOM 3351 O O . LEU B 1 191 ? -23.213 -1.767 31.371 1.00 52.17 191 LEU B O 1
ATOM 3356 N N . ARG B 1 192 ? -22.327 -2.992 29.676 1.00 54.35 192 ARG B N 1
ATOM 3357 C CA . ARG B 1 192 ? -23.299 -4.105 29.732 1.00 57.35 192 ARG B CA 1
ATOM 3358 C C . ARG B 1 192 ? -23.114 -4.946 30.996 1.00 53.82 192 ARG B C 1
ATOM 3359 O O . ARG B 1 192 ? -21.980 -5.293 31.337 1.00 51.15 192 ARG B O 1
ATOM 3367 N N . GLY B 1 193 ? -24.223 -5.288 31.663 1.00 55.09 193 GLY B N 1
ATOM 3368 C CA . GLY B 1 193 ? -24.208 -6.149 32.856 1.00 52.40 193 GLY B CA 1
ATOM 3369 C C . GLY B 1 193 ? -24.919 -7.476 32.640 1.00 55.11 193 GLY B C 1
ATOM 3370 O O . GLY B 1 193 ? -25.439 -7.728 31.552 1.00 59.93 193 GLY B O 1
ATOM 3371 N N . PRO B 1 194 ? -24.954 -8.335 33.679 1.00 53.05 194 PRO B N 1
ATOM 3372 C CA . PRO B 1 194 ? -25.594 -9.632 33.529 1.00 55.82 194 PRO B CA 1
ATOM 3373 C C . PRO B 1 194 ? -27.119 -9.529 33.580 1.00 60.35 194 PRO B C 1
ATOM 3374 O O . PRO B 1 194 ? -27.664 -8.656 34.257 1.00 60.53 194 PRO B O 1
ATOM 3378 N N . SER B 1 195 ? -27.790 -10.433 32.873 1.00 65.41 195 SER B N 1
ATOM 3379 C CA . SER B 1 195 ? -29.249 -10.499 32.867 1.00 71.71 195 SER B CA 1
ATOM 3380 C C . SER B 1 195 ? -29.832 -10.646 34.275 1.00 70.27 195 SER B C 1
ATOM 3381 O O . SER B 1 195 ? -30.944 -10.192 34.544 1.00 74.91 195 SER B O 1
ATOM 3384 N N . SER B 1 196 ? -29.067 -11.272 35.167 1.00 65.07 196 SER B N 1
ATOM 3385 C CA . SER B 1 196 ? -29.479 -11.473 36.556 1.00 64.13 196 SER B CA 1
ATOM 3386 C C . SER B 1 196 ? -29.618 -10.186 37.385 1.00 64.57 196 SER B C 1
ATOM 3387 O O . SER B 1 196 ? -30.192 -10.225 38.471 1.00 65.99 196 SER B O 1
ATOM 3390 N N . LEU B 1 197 ? -29.107 -9.057 36.891 1.00 64.62 197 LEU B N 1
ATOM 3391 C CA . LEU B 1 197 ? -29.158 -7.793 37.645 1.00 66.32 197 LEU B CA 1
ATOM 3392 C C . LEU B 1 197 ? -30.163 -6.777 37.076 1.00 73.59 197 LEU B C 1
ATOM 3393 O O . LEU B 1 197 ? -29.940 -5.564 37.132 1.00 74.48 197 LEU B O 1
ATOM 3398 N N . GLY B 1 198 ? -31.274 -7.281 36.544 1.00 41.21 198 GLY B N 1
ATOM 3399 C CA . GLY B 1 198 ? -32.410 -6.433 36.150 1.00 41.22 198 GLY B CA 1
ATOM 3400 C C . GLY B 1 198 ? -32.125 -5.516 34.973 1.00 42.10 198 GLY B C 1
ATOM 3401 O O . GLY B 1 198 ? -32.869 -4.563 34.727 1.00 42.90 198 GLY B O 1
ATOM 3402 N N . SER B 1 206 ? -26.979 5.122 36.946 1.00 41.79 206 SER B N 1
ATOM 3403 C CA . SER B 1 206 ? -26.076 5.907 37.787 1.00 41.39 206 SER B CA 1
ATOM 3404 C C . SER B 1 206 ? -25.579 7.132 37.012 1.00 41.09 206 SER B C 1
ATOM 3405 O O . SER B 1 206 ? -26.012 7.360 35.869 1.00 42.14 206 SER B O 1
ATOM 3408 N N . VAL B 1 207 ? -24.687 7.915 37.618 1.00 57.93 207 VAL B N 1
ATOM 3409 C CA . VAL B 1 207 ? -24.319 9.232 37.078 1.00 53.56 207 VAL B CA 1
ATOM 3410 C C . VAL B 1 207 ? -23.415 9.152 35.833 1.00 50.03 207 VAL B C 1
ATOM 3411 O O . VAL B 1 207 ? -22.336 8.555 35.881 1.00 48.16 207 VAL B O 1
ATOM 3415 N N . PRO B 1 208 ? -23.846 9.764 34.710 1.00 48.66 208 PRO B N 1
ATOM 3416 C CA . PRO B 1 208 ? -22.979 9.794 33.531 1.00 45.63 208 PRO B CA 1
ATOM 3417 C C . PRO B 1 208 ? -21.630 10.443 33.844 1.00 41.38 208 PRO B C 1
ATOM 3418 O O . PRO B 1 208 ? -21.562 11.323 34.697 1.00 40.38 208 PRO B O 1
ATOM 3422 N N . LEU B 1 209 ? -20.576 10.001 33.165 1.00 39.15 209 LEU B N 1
ATOM 3423 C CA . LEU B 1 209 ? -19.228 10.558 33.361 1.00 36.05 209 LEU B CA 1
ATOM 3424 C C . LEU B 1 209 ? -19.193 12.073 33.182 1.00 34.20 209 LEU B C 1
ATOM 3425 O O . LEU B 1 209 ? -18.591 12.788 33.981 1.00 32.90 209 LEU B O 1
ATOM 3430 N N . ALA B 1 210 ? -19.818 12.554 32.112 1.00 34.39 210 ALA B N 1
ATOM 3431 C CA . ALA B 1 210 ? -19.827 13.984 31.816 1.00 33.72 210 ALA B CA 1
ATOM 3432 C C . ALA B 1 210 ? -20.291 14.791 33.023 1.00 34.16 210 ALA B C 1
ATOM 3433 O O . ALA B 1 210 ? -19.698 15.823 33.350 1.00 33.78 210 ALA B O 1
ATOM 3435 N N . ASP B 1 211 ? -21.306 14.270 33.711 1.00 35.79 211 ASP B N 1
ATOM 3436 C CA . ASP B 1 211 ? -21.975 14.970 34.812 1.00 36.91 211 ASP B CA 1
ATOM 3437 C C . ASP B 1 211 ? -21.150 15.063 36.091 1.00 35.54 211 ASP B C 1
ATOM 3438 O O . ASP B 1 211 ? -21.492 15.829 36.983 1.00 36.64 211 ASP B O 1
ATOM 3443 N N . MET B 1 212 ? -20.084 14.280 36.184 1.00 33.35 212 MET B N 1
ATOM 3444 C CA . MET B 1 212 ? -19.238 14.264 37.379 1.00 32.62 212 MET B CA 1
ATOM 3445 C C . MET B 1 212 ? -17.751 14.431 37.030 1.00 29.65 212 MET B C 1
ATOM 3446 O O . MET B 1 212 ? -16.872 14.157 37.856 1.00 28.17 212 MET B O 1
ATOM 3451 N N . LEU B 1 213 ? -17.466 14.928 35.828 1.00 28.91 213 LEU B N 1
ATOM 3452 C CA . LEU B 1 213 ? -16.112 14.879 35.300 1.00 27.22 213 LEU B CA 1
ATOM 3453 C C . LEU B 1 213 ? -15.095 15.469 36.267 1.00 26.46 213 LEU B C 1
ATOM 3454 O O . LEU B 1 213 ? -14.064 14.849 36.522 1.00 25.52 213 LEU B O 1
ATOM 3459 N N . LYS B 1 214 ? -15.404 16.625 36.849 1.00 27.13 214 LYS B N 1
ATOM 3460 C CA . LYS B 1 214 ? -14.417 17.348 37.664 1.00 27.11 214 LYS B CA 1
ATOM 3461 C C . LYS B 1 214 ? -14.192 16.729 39.048 1.00 26.88 214 LYS B C 1
ATOM 3462 O O . LYS B 1 214 ? -13.346 17.209 39.809 1.00 27.52 214 LYS B O 1
ATOM 3468 N N . SER B 1 215 ? -14.958 15.693 39.370 1.00 26.35 215 SER B N 1
ATOM 3469 C CA . SER B 1 215 ? -14.731 14.876 40.572 1.00 26.61 215 SER B CA 1
ATOM 3470 C C . SER B 1 215 ? -13.996 13.578 40.256 1.00 25.60 215 SER B C 1
ATOM 3471 O O . SER B 1 215 ? -13.629 12.830 41.169 1.00 25.79 215 SER B O 1
ATOM 3474 N N . VAL B 1 216 ? -13.763 13.310 38.973 1.00 24.50 216 VAL B N 1
ATOM 3475 C CA . VAL B 1 216 ? -13.312 12.001 38.551 1.00 23.99 216 VAL B CA 1
ATOM 3476 C C . VAL B 1 216 ? -11.983 12.068 37.790 1.00 22.41 216 VAL B C 1
ATOM 3477 O O . VAL B 1 216 ? -11.064 11.325 38.096 1.00 23.14 216 VAL B O 1
ATOM 3481 N N . LEU B 1 217 ? -11.878 12.938 36.793 1.00 21.97 217 LEU B N 1
ATOM 3482 C CA . LEU B 1 217 ? -10.726 12.893 35.866 1.00 20.59 217 LEU B CA 1
ATOM 3483 C C . LEU B 1 217 ? -9.858 14.147 35.943 1.00 20.70 217 LEU B C 1
ATOM 3484 O O . LEU B 1 217 ? -10.238 15.173 35.413 1.00 19.40 217 LEU B O 1
ATOM 3489 N N . PRO B 1 218 ? -8.683 14.066 36.598 1.00 20.84 218 PRO B N 1
ATOM 3490 C CA . PRO B 1 218 ? -7.723 15.163 36.523 1.00 20.89 218 PRO B CA 1
ATOM 3491 C C . PRO B 1 218 ? -7.415 15.699 35.125 1.00 20.75 218 PRO B C 1
ATOM 3492 O O . PRO B 1 218 ? -7.264 16.887 34.996 1.00 20.34 218 PRO B O 1
ATOM 3496 N N . ILE B 1 219 ? -7.343 14.843 34.099 1.00 20.61 219 ILE B N 1
ATOM 3497 C CA . ILE B 1 219 ? -7.076 15.304 32.731 1.00 20.61 219 ILE B CA 1
ATOM 3498 C C . ILE B 1 219 ? -8.134 16.307 32.221 1.00 20.78 219 ILE B C 1
ATOM 3499 O O . ILE B 1 219 ? -7.874 17.055 31.261 1.00 21.99 219 ILE B O 1
ATOM 3504 N N . GLY B 1 220 ? -9.304 16.326 32.867 1.00 20.35 220 GLY B N 1
ATOM 3505 C CA . GLY B 1 220 ? -10.286 17.385 32.621 1.00 20.93 220 GLY B CA 1
ATOM 3506 C C . GLY B 1 220 ? -11.015 17.258 31.302 1.00 20.53 220 GLY B C 1
ATOM 3507 O O . GLY B 1 220 ? -11.594 18.229 30.810 1.00 20.56 220 GLY B O 1
ATOM 3508 N N . ARG B 1 221 ? -10.977 16.065 30.713 1.00 20.10 221 ARG B N 1
ATOM 3509 C CA . ARG B 1 221 ? -11.598 15.835 29.414 1.00 20.89 221 ARG B CA 1
ATOM 3510 C C . ARG B 1 221 ? -11.888 14.355 29.279 1.00 20.72 221 ARG B C 1
ATOM 3511 O O . ARG B 1 221 ? -11.352 13.552 30.047 1.00 21.07 221 ARG B O 1
ATOM 3519 N N . MET B 1 222 ? -12.740 13.999 28.319 1.00 21.88 222 MET B N 1
ATOM 3520 C CA . MET B 1 222 ? -13.228 12.628 28.192 1.00 23.05 222 MET B CA 1
ATOM 3521 C C . MET B 1 222 ? -12.615 12.024 26.935 1.00 23.06 222 MET B C 1
ATOM 3522 O O . MET B 1 222 ? -13.064 12.308 25.831 1.00 23.44 222 MET B O 1
ATOM 3527 N N . PRO B 1 223 ? -11.547 11.223 27.093 1.00 21.63 223 PRO B N 1
ATOM 3528 C CA . PRO B 1 223 ? -10.872 10.728 25.898 1.00 22.48 223 PRO B CA 1
ATOM 3529 C C . PRO B 1 223 ? -11.750 9.905 24.947 1.00 23.07 223 PRO B C 1
ATOM 3530 O O . PRO B 1 223 ? -12.601 9.154 25.403 1.00 23.95 223 PRO B O 1
ATOM 3534 N N . ALA B 1 224 ? -11.551 10.065 23.635 1.00 25.09 224 ALA B N 1
ATOM 3535 C CA . ALA B 1 224 ? -12.152 9.162 22.648 1.00 26.13 224 ALA B CA 1
ATOM 3536 C C . ALA B 1 224 ? -11.537 7.775 22.821 1.00 25.53 224 ALA B C 1
ATOM 3537 O O . ALA B 1 224 ? -10.415 7.642 23.320 1.00 23.60 224 ALA B O 1
ATOM 3539 N N . LEU B 1 225 ? -12.278 6.750 22.404 1.00 26.08 225 LEU B N 1
ATOM 3540 C CA . LEU B 1 225 ? -11.864 5.350 22.599 1.00 26.01 225 LEU B CA 1
ATOM 3541 C C . LEU B 1 225 ? -10.506 5.082 21.945 1.00 25.10 225 LEU B C 1
ATOM 3542 O O . LEU B 1 225 ? -9.650 4.410 22.514 1.00 23.77 225 LEU B O 1
ATOM 3547 N N . GLU B 1 226 ? -10.305 5.665 20.773 1.00 26.54 226 GLU B N 1
ATOM 3548 C CA . GLU B 1 226 ? -9.038 5.551 20.053 1.00 27.26 226 GLU B CA 1
ATOM 3549 C C . GLU B 1 226 ? -7.826 5.934 20.919 1.00 26.04 226 GLU B C 1
ATOM 3550 O O . GLU B 1 226 ? -6.718 5.399 20.744 1.00 26.20 226 GLU B O 1
ATOM 3556 N N . GLU B 1 227 ? -8.041 6.848 21.863 1.00 25.17 227 GLU B N 1
ATOM 3557 C CA . GLU B 1 227 ? -6.964 7.331 22.744 1.00 24.32 227 GLU B CA 1
ATOM 3558 C C . GLU B 1 227 ? -6.412 6.308 23.715 1.00 22.98 227 GLU B C 1
ATOM 3559 O O . GLU B 1 227 ? -5.337 6.521 24.298 1.00 22.54 227 GLU B O 1
ATOM 3565 N N . TYR B 1 228 ? -7.128 5.207 23.898 1.00 22.74 228 TYR B N 1
ATOM 3566 C CA . TYR B 1 228 ? -6.700 4.157 24.796 1.00 22.40 228 TYR B CA 1
ATOM 3567 C C . TYR B 1 228 ? -5.966 3.014 24.083 1.00 22.31 228 TYR B C 1
ATOM 3568 O O . TYR B 1 228 ? -5.459 2.100 24.742 1.00 22.61 228 TYR B O 1
ATOM 3577 N N . THR B 1 229 ? -5.860 3.075 22.766 1.00 23.46 229 THR B N 1
ATOM 3578 C CA . THR B 1 229 ? -5.247 1.974 22.018 1.00 23.66 229 THR B CA 1
ATOM 3579 C C . THR B 1 229 ? -3.702 2.001 22.050 1.00 23.43 229 THR B C 1
ATOM 3580 O O . THR B 1 229 ? -3.041 0.965 21.878 1.00 23.88 229 THR B O 1
ATOM 3584 N N . GLY B 1 230 ? -3.133 3.185 22.272 1.00 23.28 230 GLY B N 1
ATOM 3585 C CA . GLY B 1 230 ? -1.686 3.388 22.257 1.00 23.41 230 GLY B CA 1
ATOM 3586 C C . GLY B 1 230 ? -0.923 2.562 23.277 1.00 22.09 230 GLY B C 1
ATOM 3587 O O . GLY B 1 230 ? 0.149 2.073 22.976 1.00 23.09 230 GLY B O 1
ATOM 3588 N N . ALA B 1 231 ? -1.479 2.383 24.472 1.00 21.24 231 ALA B N 1
ATOM 3589 C CA . ALA B 1 231 ? -0.827 1.540 25.507 1.00 20.71 231 ALA B CA 1
ATOM 3590 C C . ALA B 1 231 ? -0.704 0.081 25.063 1.00 20.52 231 ALA B C 1
ATOM 3591 O O . ALA B 1 231 ? 0.271 -0.592 25.390 1.00 21.81 231 ALA B O 1
ATOM 3593 N N . TYR B 1 232 ? -1.701 -0.406 24.329 1.00 20.38 232 TYR B N 1
ATOM 3594 C CA . TYR B 1 232 ? -1.711 -1.804 23.878 1.00 20.32 232 TYR B CA 1
ATOM 3595 C C . TYR B 1 232 ? -0.720 -2.008 22.732 1.00 20.79 232 TYR B C 1
ATOM 3596 O O . TYR B 1 232 ? -0.051 -3.040 22.662 1.00 21.12 232 TYR B O 1
ATOM 3605 N N . VAL B 1 233 ? -0.619 -1.015 21.848 1.00 21.29 233 VAL B N 1
ATOM 3606 C CA . VAL B 1 233 ? 0.348 -1.039 20.758 1.00 22.02 233 VAL B CA 1
ATOM 3607 C C . VAL B 1 233 ? 1.760 -1.129 21.345 1.00 22.13 233 VAL B C 1
ATOM 3608 O O . VAL B 1 233 ? 2.566 -1.949 20.920 1.00 22.67 233 VAL B O 1
ATOM 3612 N N . PHE B 1 234 ? 2.032 -0.308 22.347 1.00 21.59 234 PHE B N 1
ATOM 3613 C CA . PHE B 1 234 ? 3.302 -0.344 23.065 1.00 21.65 234 PHE B CA 1
ATOM 3614 C C . PHE B 1 234 ? 3.641 -1.737 23.579 1.00 21.58 234 PHE B C 1
ATOM 3615 O O . PHE B 1 234 ? 4.742 -2.227 23.348 1.00 22.15 234 PHE B O 1
ATOM 3623 N N . PHE B 1 235 ? 2.701 -2.368 24.274 1.00 20.82 235 PHE B N 1
ATOM 3624 C CA . PHE B 1 235 ? 2.930 -3.726 24.775 1.00 21.29 235 PHE B CA 1
ATOM 3625 C C . PHE B 1 235 ? 3.028 -4.764 23.633 1.00 22.28 235 PHE B C 1
ATOM 3626 O O . PHE B 1 235 ? 3.674 -5.792 23.809 1.00 22.95 235 PHE B O 1
ATOM 3634 N N . ALA B 1 236 ? 2.412 -4.486 22.480 1.00 22.10 236 ALA B N 1
ATOM 3635 C CA . ALA B 1 236 ? 2.527 -5.361 21.300 1.00 23.43 236 ALA B CA 1
ATOM 3636 C C . ALA B 1 236 ? 3.804 -5.150 20.472 1.00 24.16 236 ALA B C 1
ATOM 3637 O O . ALA B 1 236 ? 4.054 -5.902 19.517 1.00 24.77 236 ALA B O 1
ATOM 3639 N N . THR B 1 237 ? 4.583 -4.124 20.804 1.00 23.65 237 THR B N 1
ATOM 3640 C CA . THR B 1 237 ? 5.779 -3.751 20.041 1.00 24.95 237 THR B CA 1
ATOM 3641 C C . THR B 1 237 ? 7.010 -4.371 20.706 1.00 25.30 237 THR B C 1
ATOM 3642 O O . THR B 1 237 ? 7.438 -3.968 21.788 1.00 24.62 237 THR B O 1
ATOM 3646 N N . ARG B 1 238 ? 7.561 -5.381 20.053 1.00 26.24 238 ARG B N 1
ATOM 3647 C CA . ARG B 1 238 ? 8.616 -6.178 20.658 1.00 26.94 238 ARG B CA 1
ATOM 3648 C C . ARG B 1 238 ? 9.887 -5.362 20.882 1.00 27.12 238 ARG B C 1
ATOM 3649 O O . ARG B 1 238 ? 10.572 -5.561 21.879 1.00 27.38 238 ARG B O 1
ATOM 3657 N N . GLY B 1 239 ? 10.196 -4.445 19.961 1.00 28.09 239 GLY B N 1
ATOM 3658 C CA . GLY B 1 239 ? 11.415 -3.620 20.065 1.00 28.51 239 GLY B CA 1
ATOM 3659 C C . GLY B 1 239 ? 11.357 -2.553 21.159 1.00 27.93 239 GLY B C 1
ATOM 3660 O O . GLY B 1 239 ? 12.397 -2.003 21.543 1.00 28.69 239 GLY B O 1
ATOM 3661 N N . ASP B 1 240 ? 10.150 -2.279 21.667 1.00 26.48 240 ASP B N 1
ATOM 3662 C CA . ASP B 1 240 ? 9.888 -1.201 22.645 1.00 25.74 240 ASP B CA 1
ATOM 3663 C C . ASP B 1 240 ? 9.549 -1.648 24.059 1.00 24.32 240 ASP B C 1
ATOM 3664 O O . ASP B 1 240 ? 9.754 -0.885 25.019 1.00 23.98 240 ASP B O 1
ATOM 3669 N N . SER B 1 241 ? 9.010 -2.856 24.207 1.00 23.71 241 SER B N 1
ATOM 3670 C CA . SER B 1 241 ? 8.441 -3.266 25.487 1.00 22.79 241 SER B CA 1
ATOM 3671 C C . SER B 1 241 ? 9.102 -4.512 26.064 1.00 22.62 241 SER B C 1
ATOM 3672 O O . SER B 1 241 ? 8.570 -5.132 26.970 1.00 22.32 241 SER B O 1
ATOM 3675 N N . LEU B 1 242 ? 10.280 -4.848 25.567 1.00 23.71 242 LEU B N 1
ATOM 3676 C CA . LEU B 1 242 ? 10.933 -6.100 25.932 1.00 24.46 242 LEU B CA 1
ATOM 3677 C C . LEU B 1 242 ? 11.202 -6.233 27.445 1.00 24.07 242 LEU B C 1
ATOM 3678 O O . LEU B 1 242 ? 11.050 -7.318 28.014 1.00 24.59 242 LEU B O 1
ATOM 3683 N N . PRO B 1 243 ? 11.622 -5.142 28.109 1.00 23.87 243 PRO B N 1
ATOM 3684 C CA . PRO B 1 243 ? 11.780 -5.258 29.551 1.00 23.41 243 PRO B CA 1
ATOM 3685 C C . PRO B 1 243 ? 10.501 -5.368 30.387 1.00 22.66 243 PRO B C 1
ATOM 3686 O O . PRO B 1 243 ? 10.612 -5.609 31.584 1.00 22.62 243 PRO B O 1
ATOM 3690 N N . ALA B 1 244 ? 9.312 -5.186 29.802 1.00 21.53 244 ALA B N 1
ATOM 3691 C CA . ALA B 1 244 ? 8.091 -5.124 30.611 1.00 21.12 244 ALA B CA 1
ATOM 3692 C C . ALA B 1 244 ? 7.474 -6.484 30.793 1.00 20.48 244 ALA B C 1
ATOM 3693 O O . ALA B 1 244 ? 7.045 -7.149 29.822 1.00 20.51 244 ALA B O 1
ATOM 3695 N N . THR B 1 245 ? 7.443 -6.907 32.048 1.00 20.02 245 THR B N 1
ATOM 3696 C CA . THR B 1 245 ? 6.558 -7.957 32.452 1.00 19.55 245 THR B CA 1
ATOM 3697 C C . THR B 1 245 ? 6.118 -7.773 33.901 1.00 20.06 245 THR B C 1
ATOM 3698 O O . THR B 1 245 ? 6.901 -7.367 34.791 1.00 19.88 245 THR B O 1
ATOM 3702 N N . GLY B 1 246 ? 4.848 -8.082 34.100 1.00 19.61 246 GLY B N 1
ATOM 3703 C CA . GLY B 1 246 ? 4.171 -7.882 35.359 1.00 20.05 246 GLY B CA 1
ATOM 3704 C C . GLY B 1 246 ? 3.747 -6.446 35.597 1.00 19.23 246 GLY B C 1
ATOM 3705 O O . GLY B 1 246 ? 3.317 -6.115 36.699 1.00 19.88 246 GLY B O 1
ATOM 3706 N N . ALA B 1 247 ? 3.868 -5.595 34.578 1.00 19.81 247 ALA B N 1
ATOM 3707 C CA . ALA B 1 247 ? 3.543 -4.178 34.697 1.00 19.16 247 ALA B CA 1
ATOM 3708 C C . ALA B 1 247 ? 2.051 -3.923 34.678 1.00 19.42 247 ALA B C 1
ATOM 3709 O O . ALA B 1 247 ? 1.271 -4.670 34.072 1.00 18.93 247 ALA B O 1
ATOM 3711 N N . LEU B 1 248 ? 1.678 -2.847 35.356 1.00 19.54 248 LEU B N 1
ATOM 3712 C CA . LEU B 1 248 ? 0.302 -2.431 35.487 1.00 19.27 248 LEU B CA 1
ATOM 3713 C C . LEU B 1 248 ? 0.212 -0.950 35.136 1.00 20.11 248 LEU B C 1
ATOM 3714 O O . LEU B 1 248 ? 0.692 -0.084 35.896 1.00 20.70 248 LEU B O 1
ATOM 3719 N N . LEU B 1 249 ? -0.399 -0.643 33.991 1.00 19.86 249 LEU B N 1
ATOM 3720 C CA . LEU B 1 249 ? -0.457 0.736 33.523 1.00 19.94 249 LEU B CA 1
ATOM 3721 C C . LEU B 1 249 ? -1.837 1.316 33.720 1.00 20.13 249 LEU B C 1
ATOM 3722 O O . LEU B 1 249 ? -2.766 0.990 32.972 1.00 20.12 249 LEU B O 1
ATOM 3727 N N . ASN B 1 250 ? -1.979 2.177 34.723 1.00 20.03 250 ASN B N 1
ATOM 3728 C CA . ASN B 1 250 ? -3.259 2.848 34.931 1.00 20.66 250 ASN B CA 1
ATOM 3729 C C . ASN B 1 250 ? -3.403 3.881 33.834 1.00 21.13 250 ASN B C 1
ATOM 3730 O O . ASN B 1 250 ? -2.486 4.644 33.581 1.00 21.29 250 ASN B O 1
ATOM 3735 N N . TYR B 1 251 ? -4.566 3.902 33.199 1.00 21.16 251 TYR B N 1
ATOM 3736 C CA . TYR B 1 251 ? -4.759 4.613 31.952 1.00 21.20 251 TYR B CA 1
ATOM 3737 C C . TYR B 1 251 ? -6.168 5.183 32.074 1.00 21.17 251 TYR B C 1
ATOM 3738 O O . TYR B 1 251 ? -7.077 4.808 31.344 1.00 21.48 251 TYR B O 1
ATOM 3747 N N . ASP B 1 252 ? -6.354 6.060 33.056 1.00 20.33 252 ASP B N 1
ATOM 3748 C CA . ASP B 1 252 ? -7.712 6.378 33.524 1.00 20.62 252 ASP B CA 1
ATOM 3749 C C . ASP B 1 252 ? -7.951 7.870 33.756 1.00 20.79 252 ASP B C 1
ATOM 3750 O O . ASP B 1 252 ? -8.838 8.250 34.530 1.00 21.10 252 ASP B O 1
ATOM 3755 N N . GLY B 1 253 ? -7.153 8.709 33.099 1.00 20.41 253 GLY B N 1
ATOM 3756 C CA . GLY B 1 253 ? -7.308 10.142 33.201 1.00 20.39 253 GLY B CA 1
ATOM 3757 C C . GLY B 1 253 ? -6.851 10.674 34.543 1.00 19.76 253 GLY B C 1
ATOM 3758 O O . GLY B 1 253 ? -7.063 11.837 34.825 1.00 20.05 253 GLY B O 1
ATOM 3759 N N . GLY B 1 254 ? -6.201 9.832 35.348 1.00 18.92 254 GLY B N 1
ATOM 3760 C CA . GLY B 1 254 ? -5.633 10.241 36.644 1.00 18.62 254 GLY B CA 1
ATOM 3761 C C . GLY B 1 254 ? -6.515 9.963 37.844 1.00 18.89 254 GLY B C 1
ATOM 3762 O O . GLY B 1 254 ? -6.370 10.585 38.898 1.00 18.98 254 GLY B O 1
ATOM 3763 N N . MET B 1 255 ? -7.437 9.018 37.707 1.00 18.80 255 MET B N 1
ATOM 3764 C CA . MET B 1 255 ? -8.375 8.730 38.803 1.00 19.24 255 MET B CA 1
ATOM 3765 C C . MET B 1 255 ? -7.676 8.499 40.146 1.00 19.09 255 MET B C 1
ATOM 3766 O O . MET B 1 255 ? -8.161 8.942 41.177 1.00 20.19 255 MET B O 1
ATOM 3771 N N . GLY B 1 256 ? -6.565 7.769 40.126 1.00 19.41 256 GLY B N 1
ATOM 3772 C CA . GLY B 1 256 ? -5.812 7.467 41.336 1.00 19.58 256 GLY B CA 1
ATOM 3773 C C . GLY B 1 256 ? -4.954 8.593 41.894 1.00 20.36 256 GLY B C 1
ATOM 3774 O O . GLY B 1 256 ? -4.375 8.441 42.975 1.00 21.00 256 GLY B O 1
ATOM 3775 N N . VAL B 1 257 ? -4.843 9.707 41.163 1.00 19.81 257 VAL B N 1
ATOM 3776 C CA . VAL B 1 257 ? -4.098 10.874 41.651 1.00 20.71 257 VAL B CA 1
ATOM 3777 C C . VAL B 1 257 ? -4.993 12.124 41.711 1.00 21.47 257 VAL B C 1
ATOM 3778 O O . VAL B 1 257 ? -4.512 13.261 41.636 1.00 22.17 257 VAL B O 1
ATOM 3782 N N . ARG B 1 258 ? -6.293 11.909 41.856 1.00 21.31 258 ARG B N 1
ATOM 3783 C CA . ARG B 1 258 ? -7.237 13.022 41.897 1.00 21.69 258 ARG B CA 1
ATOM 3784 C C . ARG B 1 258 ? -7.227 13.633 43.305 1.00 22.37 258 ARG B C 1
ATOM 3785 O O . ARG B 1 258 ? -6.940 12.955 44.282 1.00 21.78 258 ARG B O 1
ATOM 3793 N N . GLY B 1 259 ? -7.503 14.926 43.381 1.00 22.47 259 GLY B N 1
ATOM 3794 C CA . GLY B 1 259 ? -7.509 15.659 44.652 1.00 23.67 259 GLY B CA 1
ATOM 3795 C C . GLY B 1 259 ? -8.771 15.401 45.453 1.00 23.81 259 GLY B C 1
ATOM 3796 O O . GLY B 1 259 ? -9.685 14.690 45.008 1.00 23.14 259 GLY B O 1
ATOM 3797 N N . PHE B 1 260 ? -8.822 16.012 46.629 1.00 25.01 260 PHE B N 1
ATOM 3798 C CA . PHE B 1 260 ? -9.959 15.871 47.551 1.00 25.91 260 PHE B CA 1
ATOM 3799 C C . PHE B 1 260 ? -11.170 16.713 47.157 1.00 26.45 260 PHE B C 1
ATOM 3800 O O . PHE B 1 260 ? -12.268 16.191 47.028 1.00 25.70 260 PHE B O 1
ATOM 3808 N N . LEU B 1 261 ? -10.965 18.007 46.935 1.00 27.48 261 LEU B N 1
ATOM 3809 C CA . LEU B 1 261 ? -12.075 18.914 46.616 1.00 29.15 261 LEU B CA 1
ATOM 3810 C C . LEU B 1 261 ? -12.452 18.901 45.140 1.00 28.30 261 LEU B C 1
ATOM 3811 O O . LEU B 1 261 ? -13.625 19.008 44.806 1.00 28.64 261 LEU B O 1
ATOM 3816 N N . THR B 1 262 ? -11.455 18.789 44.263 1.00 27.78 262 THR B N 1
ATOM 3817 C CA . THR B 1 262 ? -11.673 18.696 42.824 1.00 27.03 262 THR B CA 1
ATOM 3818 C C . THR B 1 262 ? -10.633 17.747 42.287 1.00 24.97 262 THR B C 1
ATOM 3819 O O . THR B 1 262 ? -9.606 17.534 42.933 1.00 24.35 262 THR B O 1
ATOM 3823 N N . ALA B 1 263 ? -10.884 17.162 41.119 1.00 23.46 263 ALA B N 1
ATOM 3824 C CA . ALA B 1 263 ? -9.967 16.143 40.604 1.00 22.70 263 ALA B CA 1
ATOM 3825 C C . ALA B 1 263 ? -8.582 16.724 40.283 1.00 22.50 263 ALA B C 1
ATOM 3826 O O . ALA B 1 263 ? -7.579 16.157 40.687 1.00 21.56 263 ALA B O 1
ATOM 3828 N N . ALA B 1 264 ? -8.553 17.852 39.559 1.00 23.41 264 ALA B N 1
ATOM 3829 C CA . ALA B 1 264 ? -7.315 18.497 39.102 1.00 23.88 264 ALA B CA 1
ATOM 3830 C C . ALA B 1 264 ? -6.880 19.595 40.058 1.00 25.23 264 ALA B C 1
ATOM 3831 O O . ALA B 1 264 ? -7.727 20.320 40.587 1.00 26.20 264 ALA B O 1
ATOM 3833 N N . GLY B 1 265 ? -5.565 19.739 40.257 1.00 25.55 265 GLY B N 1
ATOM 3834 C CA . GLY B 1 265 ? -5.019 20.790 41.121 1.00 27.16 265 GLY B CA 1
ATOM 3835 C C . GLY B 1 265 ? -4.584 22.083 40.445 1.00 28.81 265 GLY B C 1
ATOM 3836 O O . GLY B 1 265 ? -4.265 23.057 41.129 1.00 29.44 265 GLY B O 1
ATOM 3837 N N . GLY B 1 266 ? -4.581 22.094 39.110 1.00 28.95 266 GLY B N 1
ATOM 3838 C CA . GLY B 1 266 ? -3.994 23.184 38.343 1.00 31.45 266 GLY B CA 1
ATOM 3839 C C . GLY B 1 266 ? -4.950 24.093 37.597 1.00 32.96 266 GLY B C 1
ATOM 3840 O O . GLY B 1 266 ? -4.593 24.610 36.548 1.00 33.97 266 GLY B O 1
ATOM 3841 N N . ALA B 1 267 ? -6.150 24.300 38.133 1.00 34.21 267 ALA B N 1
ATOM 3842 C CA . ALA B 1 267 ? -7.106 25.260 37.545 1.00 35.88 267 ALA B CA 1
ATOM 3843 C C . ALA B 1 267 ? -6.517 26.669 37.431 1.00 38.81 267 ALA B C 1
ATOM 3844 O O . ALA B 1 267 ? -6.723 27.358 36.437 1.00 39.84 267 ALA B O 1
ATOM 3846 N N . ASP B 1 268 ? -5.783 27.089 38.456 1.00 40.27 268 ASP B N 1
ATOM 3847 C CA . ASP B 1 268 ? -5.227 28.430 38.503 1.00 43.16 268 ASP B CA 1
ATOM 3848 C C . ASP B 1 268 ? -3.802 28.508 37.931 1.00 44.21 268 ASP B C 1
ATOM 3849 O O . ASP B 1 268 ? -3.143 29.534 38.064 1.00 46.08 268 ASP B O 1
ATOM 3854 N N . LEU B 1 269 ? -3.354 27.450 37.251 1.00 43.37 269 LEU B N 1
ATOM 3855 C CA . LEU B 1 269 ? -1.963 27.376 36.790 1.00 44.22 269 LEU B CA 1
ATOM 3856 C C . LEU B 1 269 ? -1.633 28.422 35.719 1.00 47.24 269 LEU B C 1
ATOM 3857 O O . LEU B 1 269 ? -0.687 29.189 35.893 1.00 49.34 269 LEU B O 1
ATOM 3862 N N . PRO B 1 270 ? -2.403 28.458 34.608 1.00 48.15 270 PRO B N 1
ATOM 3863 C CA . PRO B 1 270 ? -2.050 29.323 33.475 1.00 50.43 270 PRO B CA 1
ATOM 3864 C C . PRO B 1 270 ? -2.043 30.813 33.796 1.00 53.87 270 PRO B C 1
ATOM 3865 O O . PRO B 1 270 ? -1.188 31.551 33.287 1.00 55.85 270 PRO B O 1
ATOM 3869 N N . GLU B 1 271 ? -2.990 31.256 34.618 1.00 54.69 271 GLU B N 1
ATOM 3870 C CA . GLU B 1 271 ? -3.006 32.644 35.055 1.00 57.78 271 GLU B CA 1
ATOM 3871 C C . GLU B 1 271 ? -1.823 32.911 35.984 1.00 59.00 271 GLU B C 1
ATOM 3872 O O . GLU B 1 271 ? -1.210 33.973 35.927 1.00 61.51 271 GLU B O 1
ATOM 3878 N N . LYS B 1 272 ? -1.488 31.926 36.810 1.00 57.50 272 LYS B N 1
ATOM 3879 C CA . LYS B 1 272 ? -0.355 32.049 37.728 1.00 58.54 272 LYS B CA 1
ATOM 3880 C C . LYS B 1 272 ? 0.997 32.203 37.012 1.00 60.00 272 LYS B C 1
ATOM 3881 O O . LYS B 1 272 ? 1.935 32.772 37.573 1.00 61.76 272 LYS B O 1
ATOM 3887 N N . LEU B 1 273 ? 1.094 31.686 35.788 1.00 59.35 273 LEU B N 1
ATOM 3888 C CA . LEU B 1 273 ? 2.333 31.745 35.011 1.00 60.71 273 LEU B CA 1
ATOM 3889 C C . LEU B 1 273 ? 2.268 32.722 33.834 1.00 63.17 273 LEU B C 1
ATOM 3890 O O . LEU B 1 273 ? 3.248 32.846 33.090 1.00 64.01 273 LEU B O 1
ATOM 3895 N N . ASN B 1 274 ? 1.124 33.392 33.657 1.00 64.22 274 ASN B N 1
ATOM 3896 C CA . ASN B 1 274 ? 0.935 34.375 32.581 1.00 66.95 274 ASN B CA 1
ATOM 3897 C C . ASN B 1 274 ? 0.994 33.745 31.168 1.00 66.62 274 ASN B C 1
ATOM 3898 O O . ASN B 1 274 ? 0.453 32.653 30.969 1.00 64.09 274 ASN B O 1
ATOM 3903 N N . ILE B 1 275 ? 1.613 34.431 30.198 1.00 69.34 275 ILE B N 1
ATOM 3904 C CA . ILE B 1 275 ? 1.694 33.978 28.792 1.00 69.42 275 ILE B CA 1
ATOM 3905 C C . ILE B 1 275 ? 0.323 33.959 28.097 1.00 69.18 275 ILE B C 1
ATOM 3906 O O . ILE B 1 275 ? -0.710 34.251 28.709 1.00 68.84 275 ILE B O 1
#

B-factor: mean 31.43, std 12.82, range [14.57, 107.27]

Solvent-accessible surface area: 21654 Å² total; per-residue (Å²): 154,60,0,89,43,15,3,2,1,0,2,10,0,6,56,41,12,1,60,11,0,0,54,43,2,22,70,18,18,0,104,0,0,0,0,15,144,24,34,112,97,2,125,121,0,47,128,58,29,65,49,47,10,7,16,7,65,12,48,18,101,32,44,113,27,3,91,112,0,5,126,107,0,65,84,47,35,61,72,0,6,5,0,0,0,16,14,39,42,100,0,93,45,23,45,119,101,100,12,63,166,114,86,54,111,51,0,95,68,45,0,39,59,19,0,19,72,2,2,81,31,0,5,124,13,1,23,50,10,0,20,77,26,128,8,3,0,0,0,10,2,9,21,0,2,56,55,114,140,22,9,5,59,13,28,24,46,0,4,80,33,0,9,36,27,0,123,85,31,0,52,68,4,2,39,36,2,36,0,0,0,0,0,8,4,8,40,98,135,215,20,7,125,28,14,109,144,84,104,76,68,22,60,120,51,35,1,1,16,28,99,66,0,40,27,110,39,0,1,0,0,0,2,9,2,6,14,148,31,8,0,59,0,0,7,11,0,21,0,27,0,2,0,1,16,41,16,120,17,210,158,58,1,18,44,2,66,92,16,42,124,153,50,140,102,149,52,2,101,32,32,0,1,1,0,2,13,0,4,44,33,8,1,56,13,0,0,52,44,1,20,65,19,18,2,70,0,0,0,0,10,143,19,48,106,83,5,138,86,0,55,121,61,33,40,65,69,2,17,9,11,73,11,51,17,95,34,59,136,21,2,100,98,0,4,106,96,0,69,90,44,21,60,69,0,6,4,0,0,0,16,15,41,28,36,0,98,37,25,50,117,101,98,11,61,163,119,91,52,112,50,0,91,65,38,0,37,61,16,0,20,73,2,2,83,31,0,6,131,14,2,19,47,10,0,7,75,25,164,1,6,0,0,1,7,3,10,22,0,3,56,54,115,134,17,9,6,57,14,20,25,47,0,4,79,34,0,10,36,25,0,127,86,31,0,50,70,3,2,52,21,1,26,0,4,0,0,0,4,4,10,40,112,34,126,77,114,18,7,116,18,24,110,128,93,78,25,60,105,70,22,155,72,20,2,0,8,30,84,92,7,48,42,119,20,0,1,1,0,0,2,8,3,3,18,78,54,12,2,46,0,0,6,10,0,23,0,28,0,2,1,1,18,40,16,119,18,214,176,75,1,22,38,3,81,84,12,47,128,140,49,122,174

InterPro domains:
  IPR002347 Short-chain dehydrogenase/reductase SDR [PF00106] (7-194)
  IPR002347 Short-chain dehydrogenase/reductase SDR [PR00080] (78-89)
  IPR002347 Short-chain dehydrogenase/reductase SDR [PR00080] (155-174)
  IPR002347 Short-chain dehydrogenase/reductase SDR [PR00081] (7-24)
  IPR002347 Short-chain dehydrogenase/reductase SDR [PR00081] (78-89)
  IPR002347 Short-chain dehydrogenase/reductase SDR [PR00081] (129-145)
  IPR002347 Short-chain dehydrogenase/reductase SDR [PR00081] (155-174)
  IPR002347 Short-chain dehydrogenase/reductase SDR [PR00081] (175-192)
  IPR002347 Short-chain dehydrogenase/reductase SDR [PR00081] (218-238)
  IPR017711 Cis-2,3-dihydrobiphenyl-2,3-diol dehydrogenase [TIGR03325] (1-263)
  IPR020904 Short-chain dehydrogenase/reductase, conserved site [PS00061] (142-170)
  IPR036291 NAD(P)-binding domain superfamily [SSF51735] (1-257)
  IPR047950 Cis-biphenyl-2,3-dihydrodiol-2,3-dehydrogenase-like [cd05348] (2-258)

Secondary structure (DSSP, 8-state):
-TTTT-EEEEET-SSHHHHHHHHHHHHTT-EEEEEES-HHHHHHHHHHTBTTEEEEE--TT-HHHHHHHHHHHHHHHS---EEE-------TT--GGGS-TTTHHHHHHHHHIIIIIHHHHHHHHHHHHHHHHT-EEEEE--GGGTSSSSS-HHHHHHHHHHHHHHHHHHHHHTTTSEEEEEEE-SS-----TT----HHHIIIII-TTSS---GGGGSHHHHHHHSTTTSTT-SS-EEEESSSGGG--SSSS-S-TTHHHHTT-/-TTTT-EEEEETTTSHHHHHHHHHHHHTT-EEEEEES-HHHHHHHHHHHGGGEEEEE--TT-HHHHHHHHHHHHHHHS---EEE-------TT--GGGS-TTTHHHHHHHHHIIIIIHHHHHHHHHHHHHHHHT-EEEEE--GGGTSSSSS-HHHHHHHHHHHHHHHHHHHHHTTTSEEEEEEE-S--------GGG----SGGGHHHH-TT-S---GGGGSHHHHHHH-HHHHTT--S-EEEESTTGGG--SSSS-S-TTHHHHH--

Nearest PDB structures (foldseek):
  3zv4-assembly1_A-2  TM=1.004E+00  e=1.189E-56  Pandoraea pnomenusa
  2y93-assembly1_A-2  TM=1.001E+00  e=6.747E-53  Comamonas testosteroni
  2y99-assembly1_A  TM=9.990E-01  e=5.298E-53  Comamonas testosteroni
  3zv3-assembly1_A-2  TM=9.971E-01  e=6.243E-50  Pandoraea pnomenusa
  1bdb-assembly1_A  TM=9.787E-01  e=3.740E-45  Pseud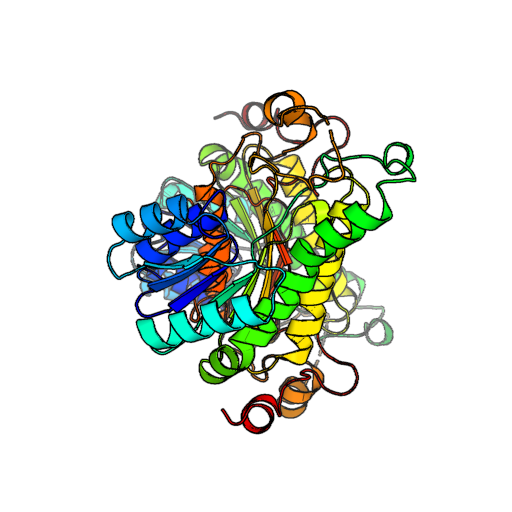omonas sp.

CATH classification: 3.40.50.720

Sequence (533 aa):
MKLTGEVALITGGASGLGRALVDRFVAEGARVAVLDKSAERLRELEVAHGGNAVGVVGDVRSLQDQKRAAERCLAAFGKIDTLIPNAGIWDYSTALADLPEDKIDAAFDDIIFHVNVKGYIHAVKACLPALVSSRGSVVFTISNAGFYPNGGGPLYTATKHAVVGLVRQMAFELAPHVRVNGVAPGGMNTRGPSSLGVPLADMLKSVLPIGRMPALEEYTGAYVFFATRGDSLPATGALLNYDGGMGVRGFLTAAGGADLPEKLNIMKLTGEVALITGGASGLGRALVDRFVAEGARVAVLDKSAERLRELEVAHGGNAVGVVGDVRSLQDQKRAAERCLAAFGKIDTLIPNAGIWDYSTALADLPEDKIDAAFDDIFHVNVKGYIHAVKACLPALVSSRGSVVFTISNAGFYPNGGGPLYTATKHAVVGLVRQMAFELAPHVRVNGVAPGGMNTDLRGPSSLGSVPLADMLKSVLPIGRMPALEEYTGAYVFFATRGDSLPATGALLNYDGGMGVRGFLTAAGGADLPEKLNI